Protein AF-A0A965TDB4-F1 (afdb_monomer)

Solvent-accessible surface area (backbone atoms only — not comparable to full-atom values): 39012 Å² total; per-residue (Å²): 132,86,88,82,91,89,88,82,92,79,92,83,84,90,83,91,87,87,86,85,90,84,88,84,89,89,84,81,94,86,84,83,93,85,79,82,79,75,83,72,94,71,83,75,72,79,72,76,80,70,52,69,68,60,52,25,51,61,40,24,78,66,34,69,58,18,50,50,12,48,52,48,49,54,50,51,50,45,42,21,72,48,34,74,77,72,47,96,65,60,73,81,43,65,41,66,39,76,46,77,43,80,42,75,55,27,32,38,33,58,44,85,62,60,49,77,48,64,72,43,64,72,82,78,45,57,65,70,44,65,76,34,48,65,57,51,52,53,51,30,61,76,69,73,49,58,63,48,80,49,63,38,97,84,66,51,58,31,38,41,35,56,62,47,101,54,33,33,38,37,30,33,64,41,71,44,86,47,32,36,39,25,43,59,42,82,36,30,41,35,32,68,83,81,72,46,73,53,65,75,63,90,65,99,50,59,73,60,51,54,49,49,53,52,47,19,60,74,73,66,62,34,47,49,73,57,100,86,44,42,36,40,49,44,78,44,99,46,98,49,36,29,36,32,30,34,53,40,96,85,43,48,78,53,58,82,57,86,82,58,50,72,67,47,54,50,53,50,66,76,36,76,91,40,64,54,52,76,57,97,93,41,44,34,36,44,51,67,76,85,78,52,40,29,44,34,29,36,57,74,50,78,43,73,40,28,40,35,29,26,63,34,79,50,54,72,62,86,89,68,83,86,51,68,69,59,57,50,51,52,51,52,22,58,61,70,70,38,55,58,47,75,57,95,94,41,35,34,36,59,46,68,46,101,84,73,43,40,36,33,20,41,36,68,82,79,54,78,40,80,47,32,39,42,41,50,48,54,60,27,32,58,89,68,45,83,80,68,52,58,68,56,44,51,55,50,52,50,52,52,50,53,35,59,73,73,68,56,56,64,49,79,48,75,44,82,38,71,36,61,41,58,87,67,47,75,29,56,47,104,81,74,44,74,37,72,40,76,48,66,26,47,38,38,59,58,91,62,36,32,44,31,25,35,76,37,47,31,85,36,71,35,48,59,40,68,64,38,95,90,29,77,38,6,25,32,92,73,7,24,49,36,56,51,32,50,22,54,3,39,39,46,41,51,50,44,20,55,51,18,49,49,45,9,45,55,54,5,48,53,53,7,41,51,22,23,65,71,31,73,69,61,21,53,54,52,48,52,51,35,48,56,59,71,71,51,62,64,67,64,52,50,51,53,50,28,53,49,39,58,75,70,64,50,57,44,70,61,47,46,54,50,50,33,52,50,52,9,71,64,50,14,41,65,43,14,56,52,37,15,58,53,33,46,59,55,57,77,34,70,72,41,53,53,44,49,77,71,67,54,54,66,70,52,47,41,67,71,55,45,48,64,73,46,42,65,64,48,53,23,53,46,34,39,45,32,26,57,42,39,51,51,50,27,52,35,6,40,70,65,48,44,46,39,83,89,56,51,24,51,17,30,54,38,37,78,36,67,48,78,67,41,51,67,74,46,42,66,56,38,50,60,42,52,50,51,53,51,52,51,31,52,17,28,37,29,34,14,52,20,45,44,64,23,65,47,83,69,88,77,122

Secondary structure (DSSP, 8-state):
--------------------------------S------------------HHHHHHHHHTT-HHHHHHHHHHHHHHHHHHHGGGTSSS-TTPBPEEEEEEEEEEEEEEE--SPEEEESS-GGGS-HHHHTTHHHHHHHHHHHT-SEEEEE-TT--EEEEEEEETTEEEEEEEEEEEEEEEEEEEEEEEEETTTTEEEESS--S-HHHHHHHHHHHHHTT--EEEETTEEEEEEE-SSTTEEEEEEEEEEEEEEES-TTSHHHHHHHHHHHTTSSEEEETTEEEEEEE-SSSEEEEEEEEEEEEEEEEE--EEEESS-SS---HHHHHHHHHHHHTT-SEEEETTEEEEEEE-TTS-EEEEE-TTSS-EEEEEEESEEEEETTS---S-HHHHHHHHHHHHHHHHTT-SEEEEEEEEEPB-TTSSBPB-TTSPBPEEEEEEEEEEETTEEEEEEEEEEEEE-TTPPP-SSSTT-B-TTSBBHHHHHHHHHHHHHHHHHHHHHHHHHHHHHHHHHHHHH-HHHHHHHHHHHHHHHHS-HHHHHHHHHHHHHHTT--HHHHHHHHHHHHHHHHHHHHHHHHHHHHHHHHTSHHHHHHHHTT--HHHIIIIIIHHHHHHHHHHHHHHHHHHHHHHHHHHHHTTSS--TT---HHHHHHTT-SHHHHHHTHHHHHHHHHHHHHHHHHHHHHHHHHHHHH-SSTT-

Nearest PDB structures (foldseek):
  8j5q-assembly1_C  TM=8.980E-01  e=6.015E-14  Mycobacterium tuberculosis H37Rv
  8xfc-assembly1_C  TM=8.763E-01  e=5.202E-12  Mycobacterium tuberculosis H37Rv
  8j5q-assembly1_B  TM=6.811E-01  e=1.135E-03  Mycobacterium tuberculosis H37Rv
  3puv-assembly1_G  TM=6.083E-01  e=1.649E-02  Escherichia coli K-12
  4jbw-assembly2_I  TM=6.537E-01  e=1.130E-01  Escherichia coli K-12

Foldseek 3Di:
DDDDDDDDDDDDDDDDDDDDDDDDDDDDDDDDDDDDPPPDPPPPPCPPPDPLVNLLVVLLVVQPLLVLLVVLQVVLCCLQPVVVVVFPDALQDFDWDWDKDKDFWKKKFFLPFWDKQFPDPLVVDAPQCSVCVRVVVVVCVVVVHQKDWDADPVRFIKMWGDLDPFKIWIKGWDKAFFWKWFQKDQFWKAFQVVLDIDGPDDDPDRVVVSVQCVCCVVVVVQWDADPNWIWGWAQDPDNGMITIIIGDPLTDIDGDDPVCPPVVSVQCVVQVVPQWDDDPNWIWGWDDPVPGMTTIITTPGMDTTIMIGLKDKDFQDDDDDDDSVNVVQVSVCSSVVHQWTDDDPWIWGWDQDPLRKTFIFTCRVVDTHTTMIIASIDMDTPVRHRPDHPVVVVQVSSVVVVCVVVVHFKDKRWDWDQDAALVRHGDADPVRHGDIDIFIWMWGDDPSMITIIGIHTYTGGQALAPCDPSQNLGAHRRNGRQSSLLSNQSNLLLVLLVLLLVLLLVLQLVQLLQLLQPDDPSVVVSLVVLVVLVPDDLVVVLVVLLVVCVVVVPDQVVLQVVVSVSSSVSNNSVSSVVLSVQSNVVCPDPVNVVVVVVPDDSVCCRPVPRSVVCVLVSVLCSLLVSLVSSVVLLVCLLVVSHGDPPHHHLNVQCNSQVDPVSCVSSVSRNVVSVVSSVSSNSSSNSVSVSSVSSSDPPPDD

Sequence (701 aa):
MKRDMTKIENIKEEDLNDINKVTNAPEMDENLPGDIPQQALDDTRRVKVISPGVLVAKRFFRNKLALVGLSILIFMFAFCFLGGWIIPYDQKEVFYKNDIILFDYATATERTTYENYYIVDKDSIHYSVRNMVNSYITQMKAAGETSRVVYDSSNNKYTIKKVDDKVYVLTFDMVEEIGAYSNYFAFGVYDTASSTATLNESVTNESLFITAVQTSITENTMTFVFDGDTFIVKRGSTKVIYNITKVLVDGNFAYNDETLGGAFESAVKANLSAESFMFEGKTYLLNNDNQGNYEILQDLGVQEALFASTFVFDRYDTIAELSGDFKIAVFGAMEGGAANFVFGAKSYSVEEDESGVTVISDITGGTAVPFANMSTFAVRRFNGEDTLSISFKMSLSQAVLNMLEDNITETHFNYYTILLDDEGNEMLDDEDNPVYGVAEFTLERKLSNFVLRNYQEKYLINIYDKPSATHWLGTDANGMDVLTRIMFGGRISLIIGFVVIFLALFIGVILGGIAGYFGKWIDNLIMRLVDIFNCIPTLPLLIIMGAFFDAVRMVPYTRIMYLMVILGILGWSGIARLVRGQILSLREQEFMIAAEATGLKASRRIFRHLVPNVMPQLIVNATMGLGGIILTESTLSFLGLGAKYPLATWGAMINAVSTASAMVEYTYIWIPVGLLICLTVIAFNFVGDGLRDAFDPKMKR

pLDDT: mean 84.77, std 14.85, range [27.31, 97.56]

Structure (mmCIF, N/CA/C/O backbone):
data_AF-A0A965TDB4-F1
#
_entry.id   AF-A0A965TDB4-F1
#
loop_
_atom_site.group_PDB
_atom_site.id
_atom_site.type_symbol
_atom_site.label_atom_id
_atom_site.label_alt_id
_atom_site.label_comp_id
_atom_site.label_asym_id
_atom_site.label_entity_id
_atom_site.label_seq_id
_atom_site.pdbx_PDB_ins_code
_atom_site.Cartn_x
_atom_site.Cartn_y
_atom_site.Cartn_z
_atom_site.occupancy
_atom_site.B_iso_or_equiv
_atom_site.auth_seq_id
_atom_site.auth_comp_id
_atom_site.auth_asym_id
_atom_site.auth_atom_id
_atom_site.pdbx_PDB_model_num
ATOM 1 N N . MET A 1 1 ? 10.073 57.212 55.043 1.00 36.94 1 MET A N 1
ATOM 2 C CA . MET A 1 1 ? 10.415 58.616 55.371 1.00 36.94 1 MET A CA 1
ATOM 3 C C . MET A 1 1 ? 9.207 59.483 55.029 1.00 36.94 1 MET A C 1
ATOM 5 O O . MET A 1 1 ? 8.948 59.568 53.846 1.00 36.94 1 MET A O 1
ATOM 9 N N . LYS A 1 2 ? 8.514 60.087 56.022 1.00 33.09 2 LYS A N 1
ATOM 10 C CA . LYS A 1 2 ? 7.408 61.090 55.894 1.00 33.09 2 LYS A CA 1
ATOM 11 C C . LYS A 1 2 ? 6.145 60.630 55.094 1.00 33.09 2 LYS A C 1
ATOM 13 O O . LYS A 1 2 ? 6.273 60.084 54.015 1.00 33.09 2 LYS A O 1
ATOM 18 N N . ARG A 1 3 ? 4.938 60.606 55.694 1.00 27.31 3 ARG A N 1
ATOM 19 C CA . ARG A 1 3 ? 3.943 61.712 55.862 1.00 27.31 3 ARG A CA 1
ATOM 20 C C . ARG A 1 3 ? 3.308 62.186 54.530 1.00 27.31 3 ARG A C 1
ATOM 22 O O . ARG A 1 3 ? 4.064 62.410 53.599 1.00 27.31 3 ARG A O 1
ATOM 29 N N . ASP A 1 4 ? 1.999 62.458 54.404 1.00 33.84 4 ASP A N 1
ATOM 30 C CA . ASP A 1 4 ? 0.860 62.305 55.342 1.00 33.84 4 ASP A CA 1
ATOM 31 C C . ASP A 1 4 ? -0.524 62.452 54.641 1.00 33.84 4 ASP A C 1
ATOM 33 O O . ASP A 1 4 ? -0.608 63.099 53.604 1.00 33.84 4 ASP A O 1
ATOM 37 N N . MET A 1 5 ? -1.583 61.951 55.299 1.00 30.92 5 MET A N 1
ATOM 38 C CA . MET A 1 5 ? -2.995 62.420 55.357 1.00 30.92 5 MET A CA 1
ATOM 39 C C . MET A 1 5 ? -3.955 62.674 54.151 1.00 30.92 5 MET A C 1
ATOM 41 O O . MET A 1 5 ? -3.671 63.392 53.199 1.00 30.92 5 MET A O 1
ATOM 45 N N . THR A 1 6 ? -5.227 62.319 54.456 1.00 31.77 6 THR A N 1
ATOM 46 C CA . THR A 1 6 ? -6.574 62.710 53.927 1.00 31.77 6 THR A CA 1
ATOM 47 C C . THR A 1 6 ? -7.193 61.781 52.861 1.00 31.77 6 THR A C 1
ATOM 49 O O . THR A 1 6 ? -6.474 61.358 51.972 1.00 31.77 6 THR A O 1
ATOM 52 N N . LYS A 1 7 ? -8.493 61.402 52.833 1.00 35.09 7 LYS A N 1
ATOM 53 C CA . LYS A 1 7 ? -9.737 61.558 53.663 1.00 35.09 7 LYS A CA 1
ATOM 54 C C . LYS A 1 7 ? -10.815 60.581 53.063 1.00 35.09 7 LYS A C 1
ATOM 56 O O . LYS A 1 7 ? -10.628 60.222 51.909 1.00 35.09 7 LYS A O 1
ATOM 61 N N . ILE A 1 8 ? -11.949 60.137 53.648 1.00 34.94 8 ILE A N 1
ATOM 62 C CA . ILE A 1 8 ? -12.609 60.153 54.988 1.00 34.94 8 ILE A CA 1
ATOM 63 C C . ILE A 1 8 ? -13.680 58.992 55.024 1.00 34.94 8 ILE A C 1
ATOM 65 O O . ILE A 1 8 ? -13.683 58.209 54.085 1.00 34.94 8 ILE A O 1
ATOM 69 N N . GLU A 1 9 ? -14.585 58.905 56.029 1.00 32.56 9 GLU A N 1
ATOM 70 C CA . GLU A 1 9 ? -15.820 58.045 56.105 1.00 32.56 9 GLU A CA 1
ATOM 71 C C . GLU A 1 9 ? -15.674 56.493 56.233 1.00 32.56 9 GLU A C 1
ATOM 73 O O . GLU A 1 9 ? -14.910 55.872 55.509 1.00 32.56 9 GLU A O 1
ATOM 78 N N . ASN A 1 10 ? -16.416 55.763 57.094 1.00 32.41 10 ASN A N 1
ATOM 79 C CA . ASN A 1 10 ? -17.187 56.144 58.297 1.00 32.41 10 ASN A CA 1
ATOM 80 C C . ASN A 1 10 ? -17.514 54.913 59.201 1.00 32.41 10 ASN A C 1
ATOM 82 O O . ASN A 1 10 ? -18.037 53.939 58.681 1.00 32.41 10 ASN A O 1
ATOM 86 N N . ILE A 1 11 ? -17.313 55.038 60.532 1.00 31.84 11 ILE A N 1
ATOM 87 C CA . ILE A 1 11 ? -18.094 54.444 61.669 1.00 31.84 11 ILE A CA 1
ATOM 88 C C . ILE A 1 11 ? -18.238 52.894 61.789 1.00 31.84 11 ILE A C 1
ATOM 90 O O . ILE A 1 11 ? -18.545 52.223 60.818 1.00 31.84 11 ILE A O 1
ATOM 94 N N . LYS A 1 12 ? -18.275 52.253 62.975 1.00 32.97 12 LYS A N 1
ATOM 95 C CA . LYS A 1 12 ? -17.523 52.298 64.261 1.00 32.97 12 LYS A CA 1
ATOM 96 C C . LYS A 1 12 ? -18.098 51.194 65.185 1.00 32.97 12 LYS A C 1
ATOM 98 O O . LYS A 1 12 ? -19.289 50.909 65.099 1.00 32.97 12 LYS A O 1
ATOM 103 N N . GLU A 1 13 ? -17.288 50.623 66.077 1.00 33.75 13 GLU A N 1
ATOM 104 C CA . GLU A 1 13 ? -17.733 49.673 67.118 1.00 33.75 13 GLU A CA 1
ATOM 105 C C . GLU A 1 13 ? -18.273 50.361 68.391 1.00 33.75 13 GLU A C 1
ATOM 107 O O . GLU A 1 13 ? -17.896 51.494 68.682 1.00 33.75 13 GLU A O 1
ATOM 112 N N . GLU A 1 14 ? -19.141 49.608 69.086 1.00 38.81 14 GLU A N 1
ATOM 113 C CA . GLU A 1 14 ? -19.497 49.560 70.524 1.00 38.81 14 GLU A CA 1
ATOM 114 C C . GLU A 1 14 ? -19.607 50.836 71.389 1.00 38.81 14 GLU A C 1
ATOM 116 O O . GLU A 1 14 ? -18.679 51.628 71.503 1.00 38.81 14 GLU A O 1
ATOM 121 N N . ASP A 1 15 ? -20.713 50.919 72.149 1.00 29.34 15 ASP A N 1
ATOM 122 C CA . ASP A 1 15 ? -20.691 51.352 73.557 1.00 29.34 15 ASP A CA 1
ATOM 123 C C . ASP A 1 15 ? -21.921 50.832 74.351 1.00 29.34 15 ASP A C 1
ATOM 125 O O . ASP A 1 15 ? -22.951 50.464 73.785 1.00 29.34 15 ASP A O 1
ATOM 129 N N . LEU A 1 16 ? -21.757 50.774 75.675 1.00 30.80 16 LEU A N 1
ATOM 130 C CA . LEU A 1 16 ? -22.524 50.065 76.715 1.00 30.80 16 LEU A CA 1
ATOM 131 C C . LEU A 1 16 ? -24.041 50.356 76.866 1.00 30.80 16 LEU A C 1
ATOM 133 O O . LEU A 1 16 ? -24.481 51.495 76.729 1.00 30.80 16 LEU A O 1
ATOM 137 N N . ASN A 1 17 ? -24.791 49.334 77.328 1.00 30.53 17 ASN A N 1
ATOM 138 C CA . ASN A 1 17 ? -25.668 49.279 78.537 1.00 30.53 17 ASN A CA 1
ATOM 139 C C . ASN A 1 17 ? -26.603 48.042 78.422 1.00 30.53 17 ASN A C 1
ATOM 141 O O . ASN A 1 17 ? -27.117 47.764 77.348 1.00 30.53 17 ASN A O 1
ATOM 145 N N . ASP A 1 18 ? -26.848 47.203 79.435 1.00 34.72 18 ASP A N 1
ATOM 146 C CA . ASP A 1 18 ? -27.358 47.589 80.753 1.00 34.72 18 ASP A CA 1
ATOM 147 C C . ASP A 1 18 ? -27.182 46.499 81.838 1.00 34.72 18 ASP A C 1
ATOM 149 O O . ASP A 1 18 ? -26.980 45.315 81.553 1.00 34.72 18 ASP A O 1
ATOM 153 N N . ILE A 1 19 ? -27.309 46.903 83.104 1.00 32.78 19 ILE A N 1
ATOM 154 C CA . ILE A 1 19 ? -27.142 46.058 84.300 1.00 32.78 19 ILE A CA 1
ATOM 155 C C . ILE A 1 19 ? -28.484 45.921 85.024 1.00 32.78 19 ILE A C 1
ATOM 157 O O . ILE A 1 19 ? -29.078 46.935 85.368 1.00 32.78 19 ILE A O 1
ATOM 161 N N . ASN A 1 20 ? -28.900 44.700 85.394 1.00 32.84 20 ASN A N 1
ATOM 162 C CA . ASN A 1 20 ? -29.610 44.490 86.667 1.00 32.84 20 ASN A CA 1
ATOM 163 C C . ASN A 1 20 ? -29.655 43.021 87.125 1.00 32.84 20 ASN A C 1
ATOM 165 O O . ASN A 1 20 ? -30.188 42.144 86.449 1.00 32.84 20 ASN A O 1
ATOM 169 N N . LYS A 1 21 ? -29.136 42.771 88.334 1.00 35.81 21 LYS A N 1
ATOM 170 C CA . LYS A 1 21 ? -29.391 41.554 89.120 1.00 35.81 21 LYS A CA 1
ATOM 171 C C . LYS A 1 21 ? -30.598 41.798 90.023 1.00 35.81 21 LYS A C 1
ATOM 173 O O . LYS A 1 21 ? -30.537 42.728 90.819 1.00 35.81 21 LYS A O 1
ATOM 178 N N . VAL A 1 22 ? -31.569 40.885 90.048 1.00 33.09 22 VAL A N 1
ATOM 179 C CA . VAL A 1 22 ? -32.355 40.604 91.264 1.00 33.09 22 VAL A CA 1
ATOM 180 C C . VAL A 1 22 ? -32.612 39.100 91.366 1.00 33.09 22 VAL A C 1
ATOM 182 O O . VAL A 1 22 ? -33.326 38.518 90.558 1.00 33.09 22 VAL A O 1
ATOM 185 N N . THR A 1 23 ? -32.032 38.474 92.385 1.00 33.97 23 THR A N 1
ATOM 186 C CA . THR A 1 23 ? -32.532 37.228 92.984 1.00 33.97 23 THR A CA 1
ATOM 187 C C . THR A 1 23 ? -33.531 37.581 94.085 1.00 33.97 23 THR A C 1
ATOM 189 O O . THR A 1 23 ? -33.280 38.567 94.775 1.00 33.97 23 THR A O 1
ATOM 192 N N . ASN A 1 24 ? -34.578 36.771 94.314 1.00 30.45 24 ASN A N 1
ATOM 193 C CA . ASN A 1 24 ? -34.915 36.237 95.652 1.00 30.45 24 ASN A CA 1
ATOM 194 C C . ASN A 1 24 ? -36.222 35.413 95.718 1.00 30.45 24 ASN A C 1
ATOM 196 O O . ASN A 1 24 ? -37.296 35.931 95.445 1.00 30.45 24 ASN A O 1
ATOM 200 N N . ALA A 1 25 ? -36.067 34.209 96.286 1.00 29.38 25 ALA A N 1
ATOM 201 C CA . ALA A 1 25 ? -36.951 33.538 97.257 1.00 29.38 25 ALA A CA 1
ATOM 202 C C . ALA A 1 25 ? -38.322 32.931 96.826 1.00 29.38 25 ALA A C 1
ATOM 204 O O . ALA A 1 25 ? -38.850 33.293 95.778 1.00 29.38 25 ALA A O 1
ATOM 205 N N . PRO A 1 26 ? -38.857 31.944 97.597 1.00 50.56 26 PRO A N 1
ATOM 206 C CA . PRO A 1 26 ? -39.858 30.984 97.106 1.00 50.56 26 PRO A CA 1
ATOM 207 C C . PRO A 1 26 ? -41.196 30.938 97.880 1.00 50.56 26 PRO A C 1
ATOM 209 O O . PRO A 1 26 ? -41.212 31.016 99.104 1.00 50.56 26 PRO A O 1
ATOM 212 N N . GLU A 1 27 ? -42.288 30.638 97.172 1.00 31.23 27 GLU A N 1
ATOM 213 C CA . GLU A 1 27 ? -43.603 30.206 97.691 1.00 31.23 27 GLU A CA 1
ATOM 214 C C . GLU A 1 27 ? -44.276 29.325 96.611 1.00 31.23 27 GLU A C 1
ATOM 216 O O . GLU A 1 27 ? -44.000 29.525 95.428 1.00 31.23 27 GLU A O 1
ATOM 221 N N . MET A 1 28 ? -45.152 28.351 96.876 1.00 30.34 28 MET A N 1
ATOM 222 C CA . MET A 1 28 ? -45.410 27.520 98.064 1.00 30.34 28 MET A CA 1
ATOM 223 C C . MET A 1 28 ? -45.971 26.165 97.565 1.00 30.34 28 MET A C 1
ATOM 225 O O . MET A 1 28 ? -46.435 26.068 96.429 1.00 30.34 28 MET A O 1
ATOM 229 N N . AS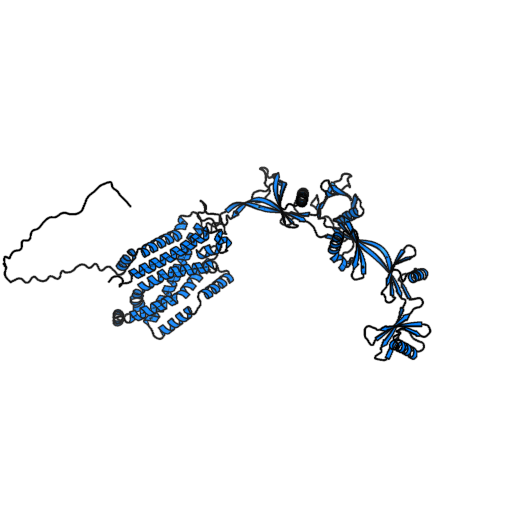P A 1 29 ? -45.908 25.119 98.391 1.00 47.16 29 ASP A N 1
ATOM 230 C CA . ASP A 1 29 ? -46.529 23.814 98.110 1.00 47.16 29 ASP A CA 1
ATOM 231 C C . ASP A 1 29 ? -48.058 23.894 98.239 1.00 47.16 29 ASP A C 1
ATOM 233 O O . ASP A 1 29 ? -48.553 24.346 99.269 1.00 47.16 29 ASP A O 1
ATOM 237 N N . GLU A 1 30 ? -48.787 23.429 97.220 1.00 38.91 30 GLU A N 1
ATOM 238 C CA . GLU A 1 30 ? -50.195 23.040 97.342 1.00 38.91 30 GLU A CA 1
ATOM 239 C C . GLU A 1 30 ? -50.609 22.113 96.174 1.00 38.91 30 GLU A C 1
ATOM 241 O O . GLU A 1 30 ? -51.112 22.564 95.141 1.00 38.91 30 GLU A O 1
ATOM 246 N N . ASN A 1 31 ? -50.413 20.794 96.315 1.00 35.62 31 ASN A N 1
ATOM 247 C CA . ASN A 1 31 ? -51.549 19.863 96.481 1.00 35.62 31 ASN A CA 1
ATOM 248 C C . ASN A 1 31 ? -51.174 18.365 96.572 1.00 35.62 31 ASN A C 1
ATOM 250 O O . ASN A 1 31 ? -50.280 17.851 95.910 1.00 35.62 31 ASN A O 1
ATOM 254 N N . LEU A 1 32 ? -51.969 17.700 97.414 1.00 35.91 32 LEU A N 1
ATOM 255 C CA . LEU A 1 32 ? -51.904 16.364 98.015 1.00 35.91 32 LEU A CA 1
ATOM 256 C C . LEU A 1 32 ? -51.488 15.134 97.159 1.00 35.91 32 LEU A C 1
ATOM 258 O O . LEU A 1 32 ? -51.670 15.099 95.943 1.00 35.91 32 LEU A O 1
ATOM 262 N N . PRO A 1 33 ? -51.029 14.045 97.824 1.00 42.31 33 PRO A N 1
ATOM 263 C CA . PRO A 1 33 ? -50.652 12.793 97.173 1.00 42.31 33 PRO A CA 1
ATOM 264 C C . PRO A 1 33 ? -51.875 11.925 96.853 1.00 42.31 33 PRO A C 1
ATOM 266 O O . PRO A 1 33 ? -52.619 11.543 97.758 1.00 42.31 33 PRO A O 1
ATOM 269 N N . GLY A 1 34 ? -52.050 11.530 95.591 1.00 50.34 34 GLY A N 1
ATOM 270 C CA . GLY A 1 34 ? -53.130 10.598 95.265 1.00 50.34 34 GLY A CA 1
ATOM 271 C C . GLY A 1 34 ? -53.593 10.532 93.820 1.00 50.34 34 GLY A C 1
ATOM 272 O O . GLY A 1 34 ? -54.784 10.361 93.616 1.00 50.34 34 GLY A O 1
ATOM 273 N N . ASP A 1 35 ? -52.697 10.604 92.837 1.00 34.81 35 ASP A N 1
ATOM 274 C CA . ASP A 1 35 ? -52.984 10.018 91.526 1.00 34.81 35 ASP A CA 1
ATOM 275 C C . ASP A 1 35 ? -51.689 9.528 90.882 1.00 34.81 35 ASP A C 1
ATOM 277 O O . ASP A 1 35 ? -50.682 10.234 90.860 1.00 34.81 35 ASP A O 1
ATOM 281 N N . ILE A 1 36 ? -51.705 8.289 90.390 1.00 46.22 36 ILE A N 1
ATOM 282 C CA . ILE A 1 36 ? -50.609 7.708 89.613 1.00 46.22 36 ILE A CA 1
ATOM 283 C C . ILE A 1 36 ? -50.952 7.992 88.150 1.00 46.22 36 ILE A C 1
ATOM 285 O O . ILE A 1 36 ? -51.851 7.327 87.625 1.00 46.22 36 ILE A O 1
ATOM 289 N N . PRO A 1 37 ? -50.275 8.921 87.449 1.00 37.62 37 PRO A N 1
ATOM 290 C CA . PRO A 1 37 ? -50.506 9.082 86.028 1.00 37.62 37 PRO A CA 1
ATOM 291 C C . PRO A 1 37 ? -50.014 7.806 85.359 1.00 37.62 37 PRO A C 1
ATOM 293 O O . PRO A 1 37 ? -48.820 7.498 85.366 1.00 37.62 37 PRO A O 1
ATOM 296 N N . GLN A 1 38 ? -50.954 7.042 84.811 1.00 41.75 38 GLN A N 1
ATOM 297 C CA . GLN A 1 38 ? -50.666 5.904 83.956 1.00 41.75 38 GLN A CA 1
ATOM 298 C C . GLN A 1 38 ? -49.683 6.382 82.883 1.00 41.75 38 GLN A C 1
ATOM 300 O O . GLN A 1 38 ? -50.026 7.242 82.070 1.00 41.75 38 GLN A O 1
ATOM 305 N N . GLN A 1 39 ? -48.451 5.866 82.909 1.00 37.53 39 GLN A N 1
ATOM 306 C CA . GLN A 1 39 ? -47.435 6.208 81.920 1.00 37.53 39 GLN A CA 1
ATOM 307 C C . GLN A 1 39 ? -47.849 5.577 80.589 1.00 37.53 39 GLN A C 1
ATOM 309 O O . GLN A 1 39 ? -47.465 4.455 80.257 1.00 37.53 39 GLN A O 1
ATOM 314 N N . ALA A 1 40 ? -48.716 6.285 79.866 1.00 39.38 40 ALA A N 1
ATOM 315 C CA . ALA A 1 40 ? -49.209 5.875 78.571 1.00 39.38 40 ALA A CA 1
ATOM 316 C C . ALA A 1 40 ? -48.014 5.691 77.633 1.00 39.38 40 ALA A C 1
ATOM 318 O O . ALA A 1 40 ? -47.184 6.585 77.462 1.00 39.38 40 ALA A O 1
ATOM 319 N N . LEU A 1 41 ? -47.937 4.500 77.043 1.00 51.88 41 LEU A N 1
ATOM 320 C CA . LEU A 1 41 ? -46.974 4.143 76.013 1.00 51.88 41 LEU A CA 1
ATOM 321 C C . LEU A 1 41 ? -47.280 4.934 74.735 1.00 51.88 41 LEU A C 1
ATOM 323 O O . LEU A 1 41 ? -47.888 4.401 73.811 1.00 51.88 41 LEU A O 1
ATOM 327 N N . ASP A 1 42 ? -46.850 6.193 74.678 1.00 44.94 42 ASP A N 1
ATOM 328 C CA . ASP A 1 42 ? -46.811 6.957 73.433 1.00 44.94 42 ASP A CA 1
ATOM 329 C C . ASP A 1 42 ? -45.539 7.804 73.316 1.00 44.94 42 ASP A C 1
ATOM 331 O O . ASP A 1 42 ? -45.560 9.030 73.246 1.00 44.94 42 ASP A O 1
ATOM 335 N N . ASP A 1 43 ? -44.400 7.111 73.256 1.00 45.56 43 ASP A N 1
ATOM 336 C CA . ASP A 1 43 ? -43.196 7.648 72.611 1.00 45.56 43 ASP A CA 1
ATOM 337 C C . ASP A 1 43 ? -42.957 6.931 71.273 1.00 45.56 43 ASP A C 1
ATOM 339 O O . ASP A 1 43 ? -41.849 6.542 70.889 1.00 45.56 43 ASP A O 1
ATOM 343 N N . THR A 1 44 ? -44.050 6.754 70.522 1.00 42.94 44 THR A N 1
ATOM 344 C CA . THR A 1 44 ? -44.034 6.282 69.135 1.00 42.94 44 THR A CA 1
ATOM 345 C C . THR A 1 44 ? -43.583 7.398 68.188 1.00 42.94 44 THR A C 1
ATOM 347 O O . THR A 1 44 ? -44.236 7.709 67.184 1.00 42.94 44 THR A O 1
ATOM 350 N N . ARG A 1 45 ? -42.407 7.991 68.451 1.00 47.31 45 ARG A N 1
ATOM 351 C CA . ARG A 1 45 ? -41.693 8.791 67.449 1.00 47.31 45 ARG A CA 1
ATOM 352 C C . ARG A 1 45 ? -41.541 7.941 66.196 1.00 47.31 45 ARG A C 1
ATOM 354 O O . ARG A 1 45 ? -40.735 7.012 66.154 1.00 47.31 45 ARG A O 1
ATOM 361 N N . ARG A 1 46 ? -42.311 8.280 65.156 1.00 45.28 46 ARG A N 1
ATOM 362 C CA . ARG A 1 46 ? -42.244 7.656 63.829 1.00 45.28 46 ARG A CA 1
ATOM 363 C C . ARG A 1 46 ? -40.882 7.935 63.194 1.00 45.28 46 ARG A C 1
ATOM 365 O O . ARG A 1 46 ? -40.751 8.792 62.319 1.00 45.28 46 ARG A O 1
ATOM 372 N N . VAL A 1 47 ? -39.866 7.176 63.598 1.00 51.25 47 VAL A N 1
ATOM 373 C CA . VAL A 1 47 ? -38.628 7.025 62.842 1.00 51.25 47 VAL A CA 1
ATOM 374 C C . VAL A 1 47 ? -39.042 6.428 61.506 1.00 51.25 47 VAL A C 1
ATOM 376 O O . VAL A 1 47 ? -39.345 5.242 61.402 1.00 51.25 47 VAL A O 1
ATOM 379 N N . LYS A 1 48 ? -39.123 7.275 60.478 1.00 54.91 48 LYS A N 1
ATOM 380 C CA . LYS A 1 48 ? -39.388 6.836 59.111 1.00 54.91 48 LYS A CA 1
ATOM 381 C C . LYS A 1 48 ? -38.248 5.896 58.733 1.00 54.91 48 LYS A C 1
ATOM 383 O O . LYS A 1 48 ? -37.143 6.364 58.474 1.00 54.91 48 LYS A O 1
ATOM 388 N N . VAL A 1 49 ? -38.506 4.587 58.748 1.00 61.03 49 VAL A N 1
ATOM 389 C CA . VAL A 1 49 ? -37.522 3.562 58.384 1.00 61.03 49 VAL A CA 1
ATOM 390 C C . VAL A 1 49 ? -37.272 3.683 56.883 1.00 61.03 49 VAL A C 1
ATOM 392 O O . VAL A 1 49 ? -37.964 3.092 56.056 1.00 61.03 49 VAL A O 1
ATOM 395 N N . ILE A 1 50 ? -36.327 4.551 56.524 1.00 68.44 50 ILE A N 1
ATOM 396 C CA . ILE A 1 50 ? -35.885 4.747 55.148 1.00 68.44 50 ILE A CA 1
ATOM 397 C C . ILE A 1 50 ? -35.256 3.428 54.697 1.00 68.44 50 ILE A C 1
ATOM 399 O O . ILE A 1 50 ? -34.348 2.921 55.357 1.00 68.44 50 ILE A O 1
ATOM 403 N N . SER A 1 51 ? -35.733 2.868 53.584 1.00 76.31 51 SER A N 1
ATOM 404 C CA . SER A 1 51 ? -35.166 1.628 53.056 1.00 76.31 51 SER A CA 1
ATOM 405 C C . SER A 1 51 ? -33.675 1.822 52.730 1.00 76.31 51 SER A C 1
ATOM 407 O O . SER A 1 51 ? -33.288 2.912 52.289 1.00 76.31 51 SER A O 1
ATOM 409 N N . PRO A 1 52 ? -32.820 0.792 52.901 1.00 73.06 52 PRO A N 1
ATOM 410 C CA . PRO A 1 52 ? -31.380 0.927 52.678 1.00 73.06 52 PRO A CA 1
ATOM 411 C C . PRO A 1 52 ? -31.025 1.549 51.319 1.00 73.06 52 PRO A C 1
ATOM 413 O O . PRO A 1 52 ? -30.178 2.434 51.255 1.00 73.06 52 PRO A O 1
ATOM 416 N N . GLY A 1 53 ? -31.747 1.186 50.251 1.00 80.00 53 GLY A N 1
ATOM 417 C CA . GLY A 1 53 ? -31.552 1.757 48.913 1.00 80.00 53 GLY A CA 1
ATOM 418 C C . GLY A 1 53 ? -31.827 3.265 48.819 1.00 80.00 53 GLY A C 1
ATOM 419 O O . GLY A 1 53 ? -31.063 3.981 48.179 1.00 80.00 53 GLY A O 1
ATOM 420 N N . VAL A 1 54 ? -32.857 3.786 49.498 1.00 82.69 54 VAL A N 1
ATOM 421 C CA . VAL A 1 54 ? -33.140 5.238 49.518 1.00 82.69 54 VAL A CA 1
ATOM 422 C C . VAL A 1 54 ? -32.087 5.992 50.337 1.00 82.69 54 VAL A C 1
ATOM 424 O O . VAL A 1 54 ? -31.730 7.123 50.002 1.00 82.69 54 VAL A O 1
ATOM 427 N N . LEU A 1 55 ? -31.543 5.366 51.385 1.00 82.88 55 LEU A N 1
ATOM 428 C CA . LEU A 1 55 ? -30.461 5.940 52.186 1.00 82.88 55 LEU A CA 1
ATOM 429 C C . LEU A 1 55 ? -29.138 5.999 51.400 1.00 82.88 55 LEU A C 1
ATOM 431 O O . LEU A 1 55 ? -28.461 7.027 51.442 1.00 82.88 55 LEU A O 1
ATOM 435 N N . VAL A 1 56 ? -28.823 4.954 50.626 1.00 84.69 56 VAL A N 1
ATOM 436 C CA . VAL A 1 56 ? -27.710 4.927 49.658 1.00 84.69 56 VAL A CA 1
ATOM 437 C C . VAL A 1 56 ? -27.908 6.005 48.590 1.00 84.69 56 VAL A C 1
ATOM 439 O O . VAL A 1 56 ? -27.043 6.861 48.437 1.00 84.69 56 VAL A O 1
ATOM 442 N N . ALA A 1 57 ? -29.067 6.070 47.926 1.00 85.75 57 ALA A N 1
ATOM 443 C CA . ALA A 1 57 ? -29.345 7.100 46.919 1.00 85.75 57 ALA A CA 1
ATOM 444 C C . ALA A 1 57 ? -29.157 8.526 47.479 1.00 85.75 57 ALA A C 1
ATOM 446 O O . ALA A 1 57 ? -28.472 9.353 46.877 1.00 85.75 57 ALA A O 1
ATOM 447 N N . LYS A 1 58 ? -29.672 8.807 48.686 1.00 86.75 58 LYS A N 1
ATOM 448 C CA . LYS A 1 58 ? -29.499 10.111 49.351 1.00 86.75 58 LYS A CA 1
ATOM 449 C C . LYS A 1 58 ? -28.038 10.428 49.708 1.00 86.75 58 LYS A C 1
ATOM 451 O O . LYS A 1 58 ? -27.696 11.602 49.839 1.00 86.75 58 LYS A O 1
ATOM 456 N N . ARG A 1 59 ? -27.176 9.425 49.900 1.00 88.38 59 ARG A N 1
ATOM 457 C CA . ARG A 1 59 ? -25.726 9.621 50.080 1.00 88.38 59 ARG A CA 1
ATOM 458 C C . ARG A 1 59 ? -25.026 9.855 48.742 1.00 88.38 59 ARG A C 1
ATOM 460 O O . ARG A 1 59 ? -24.264 10.810 48.644 1.00 88.38 59 ARG A O 1
ATOM 467 N N . PHE A 1 60 ? -25.353 9.063 47.721 1.00 90.62 60 PHE A N 1
ATOM 468 C CA . PHE A 1 60 ? -24.819 9.190 46.364 1.00 90.62 60 PHE A CA 1
ATOM 469 C C . PHE A 1 60 ? -25.038 10.605 45.803 1.00 90.62 60 PHE A C 1
ATOM 471 O O . PHE A 1 60 ? -24.076 11.301 45.491 1.00 90.62 60 PHE A O 1
ATOM 478 N N . PHE A 1 61 ? -26.283 11.100 45.813 1.00 90.38 61 PHE A N 1
ATOM 479 C CA . PHE A 1 61 ? -26.624 12.454 45.345 1.00 90.38 61 PHE A CA 1
ATOM 480 C C . PHE A 1 61 ? -26.070 13.598 46.227 1.00 90.38 61 PHE A C 1
ATOM 482 O O . PHE A 1 61 ? -26.299 14.766 45.926 1.00 90.38 61 PHE A O 1
ATOM 489 N N . ARG A 1 62 ? -25.339 13.304 47.315 1.00 88.56 62 ARG A N 1
ATOM 490 C CA . ARG A 1 62 ? -24.576 14.304 48.090 1.00 88.56 62 ARG A CA 1
ATOM 491 C C . ARG A 1 62 ? -23.093 14.356 47.718 1.00 88.56 62 ARG A C 1
ATOM 493 O O . ARG A 1 62 ? -22.431 15.316 48.113 1.00 88.56 62 ARG A O 1
ATOM 500 N N . ASN A 1 63 ? -22.559 13.363 47.005 1.00 90.69 63 ASN A N 1
ATOM 501 C CA . ASN A 1 63 ? -21.179 13.387 46.528 1.00 90.69 63 ASN A CA 1
ATOM 502 C C . ASN A 1 63 ? -21.113 14.206 45.219 1.00 90.69 63 ASN A C 1
ATOM 504 O O . ASN A 1 63 ? -21.735 13.865 44.215 1.00 90.69 63 ASN A O 1
ATOM 508 N N . LYS A 1 64 ? -20.352 15.311 45.238 1.00 92.06 64 LYS A N 1
ATOM 509 C CA . LYS A 1 64 ? -20.202 16.214 44.085 1.00 92.06 64 LYS A CA 1
ATOM 510 C C . LYS A 1 64 ? -19.502 15.549 42.894 1.00 92.06 64 LYS A C 1
ATOM 512 O O . LYS A 1 64 ? -19.902 15.794 41.763 1.00 92.06 64 LYS A O 1
ATOM 517 N N . LEU A 1 65 ? -18.493 14.708 43.134 1.00 92.31 65 LEU A N 1
ATOM 518 C CA . LEU A 1 65 ? -17.782 13.990 42.070 1.00 92.31 65 LEU A CA 1
ATOM 519 C C . LEU A 1 65 ? -18.705 12.961 41.412 1.00 92.31 65 LEU A C 1
ATOM 521 O O . LEU A 1 65 ? -18.784 12.902 40.189 1.00 92.31 65 LEU A O 1
ATOM 525 N N . ALA A 1 66 ? -19.488 12.239 42.217 1.00 92.44 66 ALA A N 1
ATOM 526 C CA . ALA A 1 66 ? -20.489 11.288 41.739 1.00 92.44 66 ALA A CA 1
ATOM 527 C C . ALA A 1 66 ? -21.558 11.945 40.847 1.00 92.44 66 ALA A C 1
ATOM 529 O O . ALA A 1 66 ? -21.923 11.394 39.810 1.00 92.44 66 ALA A O 1
ATOM 530 N N . LEU A 1 67 ? -22.024 13.144 41.220 1.00 94.62 67 LEU A N 1
ATOM 531 C CA . LEU A 1 67 ? -22.941 13.956 40.411 1.00 94.62 67 LEU A CA 1
ATOM 532 C C . LEU A 1 67 ? -22.321 14.385 39.073 1.00 94.62 67 LEU A C 1
ATOM 534 O O . LEU A 1 67 ? -22.992 14.306 38.044 1.00 94.62 67 LEU A O 1
ATOM 538 N N . VAL A 1 68 ? -21.055 14.817 39.073 1.00 95.56 68 VAL A N 1
ATOM 539 C CA . VAL A 1 68 ? -20.326 15.186 37.847 1.00 95.56 68 VAL A CA 1
ATOM 540 C C . VAL A 1 68 ? -20.155 13.968 36.939 1.00 95.56 68 VAL A C 1
ATOM 542 O O . VAL A 1 68 ? -20.519 14.035 35.768 1.00 95.56 68 VAL A O 1
ATOM 545 N N . GLY A 1 69 ? -19.700 12.834 37.481 1.00 94.94 69 GLY A N 1
ATOM 546 C CA . GLY A 1 69 ? -19.584 11.579 36.736 1.00 94.94 69 GLY A CA 1
ATOM 547 C C . GLY A 1 69 ? -20.922 11.120 36.152 1.00 94.94 69 GLY A C 1
ATOM 548 O O . GLY A 1 69 ? -21.004 10.832 34.963 1.00 94.94 69 GLY A O 1
ATOM 549 N N . LEU A 1 70 ? -22.003 11.141 36.939 1.00 95.62 70 LEU A N 1
ATOM 550 C CA . LEU A 1 70 ? -23.338 10.786 36.448 1.00 95.62 70 LEU A CA 1
ATOM 551 C C . LEU A 1 70 ? -23.806 11.729 35.328 1.00 95.62 70 LEU A C 1
ATOM 553 O O . LEU A 1 70 ? -24.355 11.262 34.334 1.00 95.62 70 LEU A O 1
ATOM 557 N N . SER A 1 71 ? -23.559 13.034 35.459 1.00 96.50 71 SER A N 1
ATOM 558 C CA . SER A 1 71 ? -23.918 14.025 34.435 1.00 96.50 71 SER A CA 1
ATOM 559 C C . SER A 1 71 ? -23.162 13.782 33.125 1.00 96.50 71 SER A C 1
ATOM 561 O O . SER A 1 71 ? -23.770 13.800 32.056 1.00 96.50 71 SER A O 1
ATOM 563 N N . ILE A 1 72 ? -21.860 13.475 33.206 1.00 96.25 72 ILE A N 1
ATOM 564 C CA . ILE A 1 72 ? -21.043 13.114 32.041 1.00 96.25 72 ILE A CA 1
ATOM 565 C C . ILE A 1 72 ? -21.549 11.810 31.414 1.00 96.25 72 ILE A C 1
ATOM 567 O O . ILE A 1 72 ? -21.709 11.769 30.201 1.00 96.25 72 ILE A O 1
ATOM 571 N N . LEU A 1 73 ? -21.866 10.768 32.194 1.00 95.38 73 LEU A N 1
ATOM 572 C CA . LEU A 1 73 ? -22.403 9.513 31.642 1.00 95.38 73 LEU A CA 1
ATOM 573 C C . LEU A 1 73 ? -23.765 9.701 30.960 1.00 95.38 73 LEU A C 1
ATOM 575 O O . LEU A 1 73 ? -23.984 9.126 29.898 1.00 95.38 73 LEU A O 1
ATOM 579 N N . ILE A 1 74 ? -24.663 10.514 31.527 1.00 96.00 74 ILE A N 1
ATOM 580 C CA . ILE A 1 74 ? -25.954 10.842 30.900 1.00 96.00 74 ILE A CA 1
ATOM 581 C C . ILE A 1 74 ? -25.723 11.566 29.569 1.00 96.00 74 ILE A C 1
ATOM 583 O O . ILE A 1 74 ? -26.328 11.195 28.563 1.00 96.00 74 ILE A O 1
ATOM 587 N N . PHE A 1 75 ? -24.816 12.548 29.540 1.00 95.50 75 PHE A N 1
ATOM 588 C CA . PHE A 1 75 ? -24.454 13.257 28.314 1.00 95.50 75 PHE A CA 1
ATOM 589 C C . PHE A 1 75 ? -23.800 12.330 27.275 1.00 95.50 75 PHE A C 1
ATOM 591 O O . PHE A 1 75 ? -24.230 12.329 26.127 1.00 95.50 75 PHE A O 1
ATOM 598 N N . MET A 1 76 ? -22.841 11.484 27.666 1.00 95.00 76 MET A N 1
ATOM 599 C CA . MET A 1 76 ? -22.206 10.489 26.786 1.00 95.00 76 MET A CA 1
ATOM 600 C C . MET A 1 76 ? -23.220 9.497 26.216 1.00 95.00 76 MET A C 1
ATOM 602 O O . MET A 1 76 ? -23.176 9.190 25.026 1.00 95.00 76 MET A O 1
ATOM 606 N N . PHE A 1 77 ? -24.160 9.015 27.032 1.00 94.31 77 PHE A N 1
ATOM 607 C CA . PHE A 1 77 ? -25.197 8.095 26.573 1.00 94.31 77 PHE A CA 1
ATOM 608 C C . PHE A 1 77 ? -26.160 8.783 25.598 1.00 94.31 77 PHE A C 1
ATOM 610 O O . PHE A 1 77 ? -26.445 8.228 24.539 1.00 94.31 77 PHE A O 1
ATOM 617 N N . ALA A 1 78 ? -26.607 10.008 25.896 1.00 94.81 78 ALA A N 1
ATOM 618 C CA . ALA A 1 78 ? -27.424 10.798 24.977 1.00 94.81 78 ALA A CA 1
ATOM 619 C C . ALA A 1 78 ? -26.685 11.072 23.654 1.00 94.81 78 ALA A C 1
ATOM 621 O O . ALA A 1 78 ? -27.224 10.799 22.585 1.00 94.81 78 ALA A O 1
ATOM 622 N N . PHE A 1 79 ? -25.429 11.513 23.716 1.00 94.94 79 PHE A N 1
ATOM 623 C CA . PHE A 1 79 ? -24.577 11.767 22.554 1.00 94.94 79 PHE A CA 1
ATOM 624 C C . PHE A 1 79 ? -24.401 10.515 21.675 1.00 94.94 79 PHE A C 1
ATOM 626 O O . PHE A 1 79 ? -24.604 10.581 20.467 1.00 94.94 79 PHE A O 1
ATOM 633 N N . CYS A 1 80 ? -24.111 9.351 22.266 1.00 94.69 80 CYS A N 1
ATOM 634 C CA . CYS A 1 80 ? -23.868 8.119 21.506 1.00 94.69 80 CYS A CA 1
ATOM 635 C C . CYS A 1 80 ? -25.146 7.430 20.989 1.00 94.69 80 CYS A C 1
ATOM 637 O O . CYS A 1 80 ? -25.118 6.793 19.938 1.00 94.69 80 CYS A O 1
ATOM 639 N N . PHE A 1 81 ? -26.262 7.493 21.727 1.00 93.88 81 PHE A N 1
ATOM 640 C CA . PHE A 1 81 ? -27.489 6.752 21.387 1.00 93.88 81 PHE A CA 1
ATOM 641 C C . PHE A 1 81 ? -28.574 7.604 20.720 1.00 93.88 81 PHE A C 1
ATOM 643 O O . PHE A 1 81 ? -29.373 7.045 19.972 1.00 93.88 81 PHE A O 1
ATOM 650 N N . LEU A 1 82 ? -28.612 8.916 20.976 1.00 92.19 82 LEU A N 1
ATOM 651 C CA . LEU A 1 82 ? -29.580 9.857 20.390 1.00 92.19 82 LEU A CA 1
ATOM 652 C C . LEU A 1 82 ? -28.941 10.783 19.345 1.00 92.19 82 LEU A C 1
ATOM 654 O O . LEU A 1 82 ? -29.661 11.387 18.559 1.00 92.19 82 LEU A O 1
ATOM 658 N N . GLY A 1 83 ? -27.609 10.893 19.300 1.00 84.94 83 GLY A N 1
ATOM 659 C CA . GLY A 1 83 ? -26.910 11.772 18.357 1.00 84.94 83 GLY A CA 1
ATOM 660 C C . GLY A 1 83 ? -27.206 11.470 16.882 1.00 84.94 83 GLY A C 1
ATOM 661 O O . GLY A 1 83 ? -27.426 12.392 16.103 1.00 84.94 83 GLY A O 1
ATOM 662 N N . GLY A 1 84 ? -27.365 10.189 16.527 1.00 81.50 84 GLY A N 1
ATOM 663 C CA . GLY A 1 84 ? -27.811 9.754 15.194 1.00 81.50 84 GLY A CA 1
ATOM 664 C C . GLY A 1 84 ? -29.283 10.053 14.855 1.00 81.50 84 GLY A C 1
ATOM 665 O O . GLY A 1 84 ? -29.760 9.606 13.822 1.00 81.50 84 GLY A O 1
ATOM 666 N N . TRP A 1 85 ? -30.028 10.751 15.722 1.00 85.56 85 TRP A N 1
ATOM 667 C CA . TRP A 1 85 ? -31.322 11.374 15.390 1.00 85.56 85 TRP A CA 1
ATOM 668 C C . TRP A 1 85 ? -31.213 12.892 15.178 1.00 85.56 85 TRP A C 1
ATOM 670 O O . TRP A 1 85 ? -32.181 13.519 14.756 1.00 85.56 85 TRP A O 1
ATOM 680 N N . ILE A 1 86 ? -30.073 13.490 15.534 1.00 86.19 86 ILE A N 1
ATOM 681 C CA . ILE A 1 86 ? -29.812 14.934 15.450 1.00 86.19 86 ILE A CA 1
ATOM 682 C C . ILE A 1 86 ? -28.984 15.245 14.197 1.00 86.19 86 ILE A C 1
ATOM 684 O O . ILE A 1 86 ? -29.197 16.270 13.556 1.00 86.19 86 ILE A O 1
ATOM 688 N N . ILE A 1 87 ? -28.047 14.360 13.851 1.00 87.12 87 ILE A N 1
ATOM 689 C CA . ILE A 1 87 ? -27.237 14.451 12.635 1.00 87.12 87 ILE A CA 1
ATOM 690 C C . ILE A 1 87 ? -28.026 13.887 11.435 1.00 87.12 87 ILE A C 1
ATOM 692 O O . ILE A 1 87 ? -28.652 12.837 11.585 1.00 87.12 87 ILE A O 1
ATOM 696 N N . PRO A 1 88 ? -28.000 14.542 10.255 1.00 87.56 88 PRO A N 1
ATOM 697 C CA . PRO A 1 88 ? -28.736 14.099 9.064 1.00 87.56 88 PRO A CA 1
ATOM 698 C C . PRO A 1 88 ? -28.098 12.922 8.297 1.00 87.56 88 PRO A C 1
ATOM 700 O O . PRO A 1 88 ? -28.708 12.442 7.348 1.00 87.56 88 PRO A O 1
ATOM 703 N N . TYR A 1 89 ? -26.899 12.482 8.688 1.00 89.12 89 TYR A N 1
ATOM 704 C CA . TYR A 1 89 ? -26.055 11.519 7.970 1.00 89.12 89 TYR A CA 1
ATOM 705 C C . TYR A 1 89 ? -26.084 10.100 8.569 1.00 89.12 89 TYR A C 1
ATOM 707 O O . TYR A 1 89 ? -26.185 9.940 9.792 1.00 89.12 89 TYR A O 1
ATOM 715 N N . ASP A 1 90 ? -25.899 9.065 7.741 1.00 87.19 90 ASP A N 1
ATOM 716 C CA . ASP A 1 90 ? -25.640 7.695 8.224 1.00 87.19 90 ASP A CA 1
ATOM 717 C C . ASP A 1 90 ? -24.153 7.454 8.561 1.00 87.19 90 ASP A C 1
ATOM 719 O O . ASP A 1 90 ? -23.240 8.043 7.986 1.00 87.19 90 ASP A O 1
ATOM 723 N N . GLN A 1 91 ? -23.882 6.503 9.461 1.00 84.31 91 GLN A N 1
ATOM 724 C CA . GLN A 1 91 ? -22.528 6.102 9.869 1.00 84.31 91 GLN A CA 1
ATOM 725 C C . GLN A 1 91 ? -21.632 5.661 8.693 1.00 84.31 91 GLN A C 1
ATOM 727 O O . GLN A 1 91 ? -20.405 5.678 8.826 1.00 84.31 91 GLN A O 1
ATOM 732 N N . LYS A 1 92 ? -22.231 5.188 7.592 1.00 87.75 92 LYS A N 1
ATOM 733 C CA . LYS A 1 92 ? -21.535 4.658 6.408 1.00 87.75 92 LYS A CA 1
ATOM 734 C C . LYS A 1 92 ? -21.679 5.540 5.168 1.00 87.75 92 LYS A C 1
ATOM 736 O O . LYS A 1 92 ? -21.299 5.107 4.082 1.00 87.75 92 LYS A O 1
ATOM 741 N N . GLU A 1 93 ? -22.270 6.720 5.310 1.00 90.56 93 GLU A N 1
ATOM 742 C CA . GLU A 1 93 ? -22.475 7.645 4.202 1.00 90.56 93 GLU A CA 1
ATOM 743 C C . GLU A 1 93 ? -21.132 8.218 3.744 1.00 90.56 93 GLU A C 1
ATOM 745 O O . GLU A 1 93 ? -20.355 8.720 4.557 1.00 90.56 93 GLU A O 1
ATOM 750 N N . VAL A 1 94 ? -20.843 8.081 2.450 1.00 92.25 94 VAL A N 1
ATOM 751 C CA . VAL A 1 94 ? -19.604 8.554 1.825 1.00 92.25 94 VAL A CA 1
ATOM 752 C C . VAL A 1 94 ? -19.911 9.847 1.085 1.00 92.25 94 VAL A C 1
ATOM 754 O O . VAL A 1 94 ? -20.761 9.865 0.195 1.00 92.25 94 VAL A O 1
ATOM 757 N N . PHE A 1 95 ? -19.205 10.910 1.453 1.00 91.88 95 PHE A N 1
ATOM 758 C CA . PHE A 1 95 ? -19.308 12.224 0.838 1.00 91.88 95 PHE A CA 1
ATOM 759 C C . PHE A 1 95 ? -18.297 12.374 -0.295 1.00 91.88 95 PHE A C 1
ATOM 761 O O . PHE A 1 95 ? -17.205 11.802 -0.270 1.00 91.88 95 PHE A O 1
ATOM 768 N N . TYR A 1 96 ? -18.668 13.179 -1.282 1.00 89.12 96 TYR A N 1
ATOM 769 C CA . TYR A 1 96 ? -17.897 13.443 -2.490 1.00 89.12 96 TYR A CA 1
ATOM 770 C C . TYR A 1 96 ? -17.803 14.954 -2.711 1.00 89.12 96 TYR A C 1
ATOM 772 O O . TYR A 1 96 ? -18.669 15.706 -2.257 1.00 89.12 96 TYR A O 1
ATOM 780 N N . LYS A 1 97 ? -16.762 15.393 -3.411 1.00 84.50 97 LYS A N 1
ATOM 781 C CA . LYS A 1 97 ? -16.565 16.774 -3.856 1.00 84.50 97 LYS A CA 1
ATOM 782 C C . LYS A 1 97 ? -15.989 16.784 -5.266 1.00 84.50 97 LYS A C 1
ATOM 784 O O . LYS A 1 97 ? -15.287 15.849 -5.645 1.00 84.50 97 LYS A O 1
ATOM 789 N N . ASN A 1 98 ? -16.220 17.869 -5.992 1.00 81.56 98 ASN A N 1
ATOM 790 C CA . ASN A 1 98 ? -15.350 18.207 -7.106 1.00 81.56 98 ASN A CA 1
ATOM 791 C C . ASN A 1 98 ? -14.022 18.720 -6.538 1.00 81.56 98 ASN A C 1
ATOM 793 O O . ASN A 1 98 ? -14.015 19.525 -5.602 1.00 81.56 98 ASN A O 1
ATOM 797 N N . ASP A 1 99 ? -12.907 18.235 -7.070 1.00 77.44 99 ASP A N 1
ATOM 798 C CA . ASP A 1 99 ? -11.575 18.762 -6.778 1.00 77.44 99 ASP A CA 1
ATOM 799 C C . ASP A 1 99 ? -10.736 18.765 -8.057 1.00 77.44 99 ASP A C 1
ATOM 801 O O . ASP A 1 99 ? -10.893 17.885 -8.905 1.00 77.44 99 ASP A O 1
ATOM 805 N N . ILE A 1 100 ? -9.850 19.747 -8.206 1.00 76.31 100 ILE A N 1
ATOM 806 C CA . ILE A 1 100 ? -9.016 19.872 -9.404 1.00 76.31 100 ILE A CA 1
ATOM 807 C C . ILE A 1 100 ? -7.763 19.029 -9.192 1.00 76.31 100 ILE A C 1
ATOM 809 O O . ILE A 1 100 ? -6.888 19.391 -8.401 1.00 76.31 100 ILE A O 1
ATOM 813 N N . ILE A 1 101 ? -7.656 17.911 -9.911 1.00 76.75 101 ILE A N 1
ATOM 814 C CA . ILE A 1 101 ? -6.473 17.052 -9.863 1.00 76.75 101 ILE A CA 1
ATOM 815 C C . ILE A 1 101 ? -5.623 17.182 -11.120 1.00 76.75 101 ILE A C 1
ATOM 817 O O . ILE A 1 101 ? -6.109 17.302 -12.243 1.00 76.75 101 ILE A O 1
ATOM 821 N N . LEU A 1 102 ? -4.316 17.108 -10.905 1.00 78.88 102 LEU A N 1
ATOM 822 C CA . LEU A 1 102 ? -3.320 17.021 -11.956 1.00 78.88 102 LEU A CA 1
ATOM 823 C C . LEU A 1 102 ? -3.194 15.551 -12.380 1.00 78.88 102 LEU A C 1
ATOM 825 O O . LEU A 1 102 ? -2.724 14.728 -11.591 1.00 78.88 102 LEU A O 1
ATOM 829 N N . PHE A 1 103 ? -3.623 15.208 -13.596 1.00 79.50 103 PHE A N 1
ATOM 830 C CA . PHE A 1 103 ? -3.505 13.849 -14.137 1.00 79.50 103 PHE A CA 1
ATOM 831 C C . PHE A 1 103 ? -2.404 13.768 -15.199 1.00 79.50 103 PHE A C 1
ATOM 833 O O . PHE A 1 103 ? -2.136 14.733 -15.916 1.00 79.50 103 PHE A O 1
ATOM 840 N N . ASP A 1 104 ? -1.765 12.603 -15.303 1.00 87.12 104 ASP A N 1
ATOM 841 C CA . ASP A 1 104 ? -0.744 12.338 -16.315 1.00 87.12 104 ASP A CA 1
ATOM 842 C C . ASP A 1 104 ? -1.431 11.979 -17.659 1.00 87.12 104 ASP A C 1
ATOM 844 O O . ASP A 1 104 ? -2.133 10.972 -17.761 1.00 87.12 104 ASP A O 1
ATOM 848 N N . TYR A 1 105 ? -1.256 12.811 -18.691 1.00 86.44 105 TYR A N 1
ATOM 849 C CA . TYR A 1 105 ? -1.928 12.707 -20.000 1.00 86.44 105 TYR A CA 1
ATOM 850 C C . TYR A 1 105 ? -1.096 11.921 -21.026 1.00 86.44 105 TYR A C 1
ATOM 852 O O . TYR A 1 105 ? -1.595 11.026 -21.718 1.00 86.44 105 TYR A O 1
ATOM 860 N N . ALA A 1 106 ? 0.193 12.251 -21.124 1.00 90.12 106 ALA A N 1
ATOM 861 C CA . ALA A 1 106 ? 1.125 11.668 -22.085 1.00 90.12 106 ALA A CA 1
ATOM 862 C C . ALA A 1 106 ? 2.544 11.580 -21.512 1.00 90.12 106 ALA A C 1
ATOM 864 O O . ALA A 1 106 ? 2.893 12.256 -20.544 1.00 90.12 106 ALA A O 1
ATOM 865 N N . THR A 1 107 ? 3.377 10.764 -22.147 1.00 92.69 107 THR A N 1
ATOM 866 C CA . THR A 1 107 ? 4.813 10.679 -21.875 1.00 92.69 107 THR A CA 1
ATOM 867 C C . THR A 1 107 ? 5.599 10.846 -23.161 1.00 92.69 107 THR A C 1
ATOM 869 O O . THR A 1 107 ? 5.273 10.203 -24.159 1.00 92.69 107 THR A O 1
ATOM 872 N N . ALA A 1 108 ? 6.672 11.631 -23.115 1.00 92.75 108 ALA A N 1
ATOM 873 C CA . ALA A 1 108 ? 7.743 11.579 -24.101 1.00 92.75 108 ALA A CA 1
ATOM 874 C C . ALA A 1 108 ? 8.970 10.931 -23.444 1.00 92.75 108 ALA A C 1
ATOM 876 O O . ALA A 1 108 ? 9.460 11.418 -22.425 1.00 92.75 108 ALA A O 1
ATOM 877 N N . THR A 1 109 ? 9.462 9.826 -23.997 1.00 91.44 109 THR A N 1
ATOM 878 C CA . THR A 1 109 ? 10.652 9.125 -23.485 1.00 91.44 109 THR A CA 1
ATOM 879 C C . THR A 1 109 ? 11.785 9.234 -24.490 1.00 91.44 109 THR A C 1
ATOM 881 O O . THR A 1 109 ? 11.627 8.817 -25.638 1.00 91.44 109 THR A O 1
ATOM 884 N N . GLU A 1 110 ? 12.935 9.760 -24.064 1.00 88.81 110 GLU A N 1
ATOM 885 C CA . GLU A 1 110 ? 14.127 9.814 -24.913 1.00 88.81 110 GLU A CA 1
ATOM 886 C C . GLU A 1 110 ? 14.683 8.403 -25.153 1.00 88.81 110 GLU A C 1
ATOM 888 O O . GLU A 1 110 ? 14.993 7.661 -24.213 1.00 88.81 110 GLU A O 1
ATOM 893 N N . ARG A 1 111 ? 14.841 8.026 -26.423 1.00 88.06 111 ARG A N 1
ATOM 894 C CA . ARG A 1 111 ? 15.462 6.764 -26.824 1.00 88.06 111 ARG A CA 1
ATOM 895 C C . ARG A 1 111 ? 16.984 6.916 -26.816 1.00 88.06 111 ARG A C 1
ATOM 897 O O . ARG A 1 111 ? 17.590 7.349 -27.789 1.00 88.06 111 ARG A O 1
ATOM 904 N N . THR A 1 112 ? 17.605 6.534 -25.705 1.00 85.81 112 THR A N 1
ATOM 905 C CA . THR A 1 112 ? 19.067 6.606 -25.513 1.00 85.81 112 THR A CA 1
ATOM 906 C C . THR A 1 112 ? 19.816 5.338 -25.940 1.00 85.81 112 THR A C 1
ATOM 908 O O . THR A 1 112 ? 21.029 5.380 -26.144 1.00 85.81 112 THR A O 1
ATOM 911 N N . THR A 1 113 ? 19.113 4.212 -26.098 1.00 88.81 113 THR A N 1
ATOM 912 C CA . THR A 1 113 ? 19.652 2.928 -26.572 1.00 88.81 113 THR A CA 1
ATOM 913 C C . THR A 1 113 ? 19.376 2.726 -28.062 1.00 88.81 113 THR A C 1
ATOM 915 O O . THR A 1 113 ? 18.299 3.066 -28.552 1.00 88.81 113 THR A O 1
ATOM 918 N N . TYR A 1 114 ? 20.331 2.139 -28.787 1.00 92.00 114 TYR A N 1
ATOM 919 C CA . TYR A 1 114 ? 20.180 1.854 -30.215 1.00 92.00 114 TYR A CA 1
ATOM 920 C C . TYR A 1 114 ? 19.358 0.581 -30.423 1.00 92.00 114 TYR A C 1
ATOM 922 O O . TYR A 1 114 ? 19.662 -0.471 -29.849 1.00 92.00 114 TYR A O 1
ATOM 930 N N . GLU A 1 115 ? 18.340 0.680 -31.273 1.00 92.81 115 GLU A N 1
ATOM 931 C CA . GLU A 1 115 ? 17.594 -0.447 -31.827 1.00 92.81 115 GLU A CA 1
ATOM 932 C C . GLU A 1 115 ? 18.345 -0.989 -33.055 1.00 92.81 115 GLU A C 1
ATOM 934 O O . GLU A 1 115 ? 18.787 -0.212 -33.904 1.00 92.81 115 GLU A O 1
ATOM 939 N N . ASN A 1 116 ? 18.516 -2.314 -33.130 1.00 93.50 116 ASN A N 1
ATOM 940 C CA . ASN A 1 116 ? 19.243 -2.987 -34.210 1.00 93.50 116 ASN A CA 1
ATOM 941 C C . ASN A 1 116 ? 18.272 -3.471 -35.299 1.00 93.50 116 ASN A C 1
ATOM 943 O O . ASN A 1 116 ? 17.421 -4.325 -35.037 1.00 93.50 116 ASN A O 1
ATOM 947 N N . TYR A 1 117 ? 18.473 -2.994 -36.522 1.00 93.62 117 TYR A N 1
ATOM 948 C CA . TYR A 1 117 ? 17.742 -3.343 -37.735 1.00 93.62 117 TYR A CA 1
ATOM 949 C C . TYR A 1 117 ? 18.623 -4.242 -38.610 1.00 93.62 117 TYR A C 1
ATOM 951 O O . TYR A 1 117 ? 19.561 -3.768 -39.249 1.00 93.62 117 TYR A O 1
ATOM 959 N N . TYR A 1 118 ? 18.364 -5.549 -38.576 1.00 93.06 118 TYR A N 1
ATOM 960 C CA . TYR A 1 118 ? 19.190 -6.570 -39.228 1.00 93.06 118 TYR A CA 1
ATOM 961 C C . TYR A 1 118 ? 18.930 -6.626 -40.738 1.00 93.06 118 TYR A C 1
ATOM 963 O O . TYR A 1 118 ? 17.780 -6.735 -41.152 1.00 93.06 118 TYR A O 1
ATOM 971 N N . ILE A 1 119 ? 20.002 -6.557 -41.530 1.00 92.69 119 ILE A N 1
ATOM 972 C CA . ILE A 1 119 ? 19.984 -6.614 -43.002 1.00 92.69 119 ILE A CA 1
ATOM 973 C C . ILE A 1 119 ? 20.187 -8.062 -43.468 1.00 92.69 119 ILE A C 1
ATOM 975 O O . ILE A 1 119 ? 19.522 -8.531 -44.388 1.00 92.69 119 ILE A O 1
ATOM 979 N N . VAL A 1 120 ? 21.092 -8.777 -42.795 1.00 89.88 120 VAL A N 1
ATOM 980 C CA . VAL A 1 120 ? 21.296 -10.228 -42.930 1.00 89.88 120 VAL A CA 1
ATOM 981 C C . VAL A 1 120 ? 20.532 -10.984 -41.839 1.00 89.88 120 VAL A C 1
ATOM 983 O O . VAL A 1 120 ? 19.990 -10.374 -40.913 1.00 89.88 120 VAL A O 1
ATOM 986 N N . ASP A 1 121 ? 20.513 -12.320 -41.901 1.00 86.75 121 ASP A N 1
ATOM 987 C CA . ASP A 1 121 ? 19.998 -13.119 -40.787 1.00 86.75 121 ASP A CA 1
ATOM 988 C C . ASP A 1 121 ? 20.760 -12.769 -39.496 1.00 86.75 121 ASP A C 1
ATOM 990 O O . ASP A 1 121 ? 21.991 -12.690 -39.450 1.00 86.75 121 ASP A O 1
ATOM 994 N N . LYS A 1 122 ? 20.009 -12.554 -38.417 1.00 86.38 122 LYS A N 1
ATOM 995 C CA . LYS A 1 122 ? 20.531 -12.221 -37.094 1.00 86.38 122 LYS A CA 1
ATOM 996 C C . LYS A 1 122 ? 21.569 -13.231 -36.598 1.00 86.38 122 LYS A C 1
ATOM 998 O O . LYS A 1 122 ? 22.451 -12.836 -35.828 1.00 86.38 122 LYS A O 1
ATOM 1003 N N . ASP A 1 123 ? 21.461 -14.500 -36.985 1.00 86.25 123 ASP A N 1
ATOM 1004 C CA . ASP A 1 123 ? 22.396 -15.559 -36.591 1.00 86.25 123 ASP A CA 1
ATOM 1005 C C . ASP A 1 123 ? 23.615 -15.695 -37.524 1.00 86.25 123 ASP A C 1
ATOM 1007 O O . ASP A 1 123 ? 24.580 -16.359 -37.150 1.00 86.25 123 ASP A O 1
ATOM 1011 N N . SER A 1 124 ? 23.661 -14.970 -38.652 1.00 86.12 124 SER A N 1
ATOM 1012 C CA . SER A 1 124 ? 24.899 -14.748 -39.422 1.00 86.12 124 SER A CA 1
ATOM 1013 C C . SER A 1 124 ? 25.885 -13.812 -38.708 1.00 86.12 124 SER A C 1
ATOM 1015 O O . SER A 1 124 ? 27.070 -13.809 -39.026 1.00 86.12 124 SER A O 1
ATOM 1017 N N . ILE A 1 125 ? 25.425 -13.020 -37.731 1.00 89.62 125 ILE A N 1
ATOM 1018 C CA . ILE A 1 125 ? 26.269 -12.105 -36.949 1.00 89.62 125 ILE A CA 1
ATOM 1019 C C . ILE A 1 125 ? 26.679 -12.785 -35.644 1.00 89.62 125 ILE A C 1
ATOM 1021 O O . ILE A 1 125 ? 25.827 -13.088 -34.798 1.00 89.62 125 ILE A O 1
ATOM 1025 N N . HIS A 1 126 ? 27.986 -12.960 -35.430 1.00 92.12 126 HIS A N 1
ATOM 1026 C CA . HIS A 1 126 ? 28.488 -13.659 -34.251 1.00 92.12 126 HIS A CA 1
ATOM 1027 C C . HIS A 1 126 ? 28.001 -13.012 -32.942 1.00 92.12 126 HIS A C 1
ATOM 1029 O O . HIS A 1 126 ? 28.072 -11.792 -32.744 1.00 92.12 126 HIS A O 1
ATOM 1035 N N . TYR A 1 127 ? 27.516 -13.843 -32.012 1.00 91.12 127 TYR A N 1
ATOM 1036 C CA . TYR A 1 127 ? 26.791 -13.384 -30.822 1.00 91.12 127 TYR A CA 1
ATOM 1037 C C . TYR A 1 127 ? 27.605 -12.420 -29.941 1.00 91.12 127 TYR A C 1
ATOM 1039 O O . TYR A 1 127 ? 27.025 -11.530 -29.318 1.00 91.12 127 TYR A O 1
ATOM 1047 N N . SER A 1 128 ? 28.934 -12.577 -29.894 1.00 92.31 128 SER A N 1
ATOM 1048 C CA . SER A 1 128 ? 29.826 -11.714 -29.109 1.00 92.31 128 SER A CA 1
ATOM 1049 C C . SER A 1 128 ? 29.837 -10.271 -29.616 1.00 92.31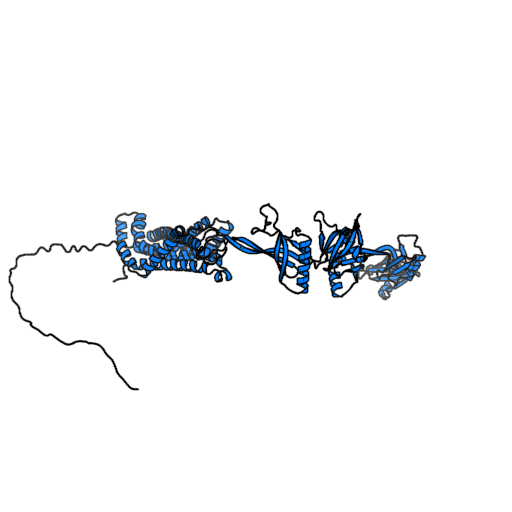 128 SER A C 1
ATOM 1051 O O . SER A 1 128 ? 29.857 -9.352 -28.803 1.00 92.31 128 SER A O 1
ATOM 1053 N N . VAL A 1 129 ? 29.764 -10.066 -30.935 1.00 93.00 129 VAL A N 1
ATOM 1054 C CA . VAL A 1 129 ? 29.693 -8.736 -31.557 1.00 93.00 129 VAL A CA 1
ATOM 1055 C C . VAL A 1 129 ? 28.264 -8.215 -31.484 1.00 93.00 129 VAL A C 1
ATOM 1057 O O . VAL A 1 129 ? 28.036 -7.119 -30.972 1.00 93.00 129 VAL A O 1
ATOM 1060 N N . ARG A 1 130 ? 27.286 -9.037 -31.888 1.00 92.06 130 ARG A N 1
ATOM 1061 C CA . ARG A 1 130 ? 25.848 -8.714 -31.883 1.00 92.06 130 ARG A CA 1
ATOM 1062 C C . ARG A 1 130 ? 25.351 -8.187 -30.534 1.00 92.06 130 ARG A C 1
ATOM 1064 O O . ARG A 1 130 ? 24.617 -7.202 -30.490 1.00 92.06 130 ARG A O 1
ATOM 1071 N N . ASN A 1 131 ? 25.766 -8.816 -29.435 1.00 91.00 131 ASN A N 1
ATOM 1072 C CA . ASN A 1 131 ? 25.355 -8.422 -28.085 1.00 91.00 131 ASN A CA 1
ATOM 1073 C C . ASN A 1 131 ? 26.106 -7.179 -27.563 1.00 91.00 131 ASN A C 1
ATOM 1075 O O . ASN A 1 131 ? 25.676 -6.580 -26.580 1.00 91.00 131 ASN A O 1
ATOM 1079 N N . MET A 1 132 ? 27.210 -6.783 -28.207 1.00 93.69 132 MET A N 1
ATOM 1080 C CA . MET A 1 132 ? 28.087 -5.685 -27.783 1.00 93.69 132 MET A CA 1
ATOM 1081 C C . MET A 1 132 ? 27.966 -4.411 -28.632 1.00 93.69 132 MET A C 1
ATOM 1083 O O . MET A 1 132 ? 28.503 -3.387 -28.216 1.00 93.69 132 MET A O 1
ATOM 1087 N N . VAL A 1 133 ? 27.231 -4.420 -29.756 1.00 92.94 133 VAL A N 1
ATOM 1088 C CA . VAL A 1 133 ? 27.065 -3.265 -30.674 1.00 92.94 133 VAL A CA 1
ATOM 1089 C C . VAL A 1 133 ? 26.782 -1.950 -29.932 1.00 92.94 133 VAL A C 1
ATOM 1091 O O . VAL A 1 133 ? 27.514 -0.979 -30.099 1.00 92.94 133 VAL A O 1
ATOM 1094 N N . ASN A 1 134 ? 25.786 -1.931 -29.037 1.00 92.38 134 ASN A N 1
ATOM 1095 C CA . ASN A 1 134 ? 25.440 -0.754 -28.226 1.00 92.38 134 ASN A CA 1
ATOM 1096 C C . ASN A 1 134 ? 26.612 -0.265 -27.343 1.00 92.38 134 ASN A C 1
ATOM 1098 O O . ASN A 1 134 ? 26.826 0.940 -27.190 1.00 92.38 134 ASN A O 1
ATOM 1102 N N . SER A 1 135 ? 27.401 -1.187 -26.779 1.00 94.50 135 SER A N 1
ATOM 1103 C CA . SER A 1 135 ? 28.589 -0.851 -25.982 1.00 94.50 135 SER A CA 1
ATOM 1104 C C . SER A 1 135 ? 29.700 -0.274 -26.857 1.00 94.50 135 SER A C 1
ATOM 1106 O O . SER A 1 135 ? 30.291 0.742 -26.493 1.00 94.50 135 SER A O 1
ATOM 1108 N N . TYR A 1 136 ? 29.951 -0.858 -28.031 1.00 95.06 136 TYR A N 1
ATOM 1109 C CA . TYR A 1 136 ? 30.946 -0.344 -28.970 1.00 95.06 136 TYR A CA 1
ATOM 1110 C C . TYR A 1 136 ? 30.583 1.054 -29.481 1.00 95.06 136 TYR A C 1
ATOM 1112 O O . TYR A 1 136 ? 31.439 1.930 -29.432 1.00 95.06 136 TYR A O 1
ATOM 1120 N N . ILE A 1 137 ? 29.322 1.307 -29.853 1.00 94.25 137 ILE A N 1
ATOM 1121 C CA . ILE A 1 137 ? 28.847 2.647 -30.246 1.00 94.25 137 ILE A CA 1
ATOM 1122 C C . ILE A 1 137 ? 29.039 3.655 -29.101 1.00 94.25 137 ILE A C 1
ATOM 1124 O O . ILE A 1 137 ? 29.534 4.759 -29.319 1.00 94.25 137 ILE A O 1
ATOM 1128 N N . THR A 1 138 ? 28.720 3.268 -27.861 1.00 93.00 138 THR A N 1
ATOM 1129 C CA . THR A 1 138 ? 28.930 4.121 -26.676 1.00 93.00 138 THR A CA 1
ATOM 1130 C C . THR A 1 138 ? 30.411 4.471 -26.486 1.00 93.00 138 THR A C 1
ATOM 1132 O O . THR A 1 138 ? 30.753 5.625 -26.230 1.00 93.00 138 THR A O 1
ATOM 1135 N N . GLN A 1 139 ? 31.308 3.496 -26.656 1.00 94.31 139 GLN A N 1
ATOM 1136 C CA . GLN A 1 139 ? 32.755 3.707 -26.565 1.00 94.31 139 GLN A CA 1
ATOM 1137 C C . GLN A 1 139 ? 33.301 4.550 -27.729 1.00 94.31 139 GLN A C 1
ATOM 1139 O O . GLN A 1 139 ? 34.147 5.408 -27.491 1.00 94.31 139 GLN A O 1
ATOM 1144 N N . MET A 1 140 ? 32.805 4.354 -28.957 1.00 94.56 140 MET A N 1
ATOM 1145 C CA . MET A 1 140 ? 33.145 5.189 -30.117 1.00 94.56 140 MET A CA 1
ATOM 1146 C C . MET A 1 140 ? 32.761 6.647 -29.868 1.00 94.56 140 MET A C 1
ATOM 1148 O O . MET A 1 140 ? 33.585 7.537 -30.061 1.00 94.56 140 MET A O 1
ATOM 1152 N N . LYS A 1 141 ? 31.544 6.897 -29.362 1.00 91.75 141 LYS A N 1
ATOM 1153 C CA . LYS A 1 141 ? 31.091 8.245 -28.988 1.00 91.75 141 LYS A CA 1
ATOM 1154 C C . LYS A 1 141 ? 31.976 8.881 -27.920 1.00 91.75 141 LYS A C 1
ATOM 1156 O O . LYS A 1 141 ? 32.367 10.031 -28.078 1.00 91.75 141 LYS A O 1
ATOM 1161 N N . ALA A 1 142 ? 32.335 8.135 -26.875 1.00 92.69 142 ALA A N 1
ATOM 1162 C CA . ALA A 1 142 ? 33.230 8.625 -25.824 1.00 92.69 142 ALA A CA 1
ATOM 1163 C C . ALA A 1 142 ? 34.654 8.940 -26.330 1.00 92.69 142 ALA A C 1
ATOM 1165 O O . ALA A 1 142 ? 35.319 9.808 -25.769 1.00 92.69 142 ALA A O 1
ATOM 1166 N N . ALA A 1 143 ? 35.112 8.256 -27.383 1.00 93.44 143 ALA A N 1
ATOM 1167 C CA . ALA A 1 143 ? 36.419 8.461 -28.008 1.00 93.44 143 ALA A CA 1
ATOM 1168 C C . ALA A 1 143 ? 36.412 9.462 -29.186 1.00 93.44 143 ALA A C 1
ATOM 1170 O O . ALA A 1 143 ? 37.479 9.821 -29.680 1.00 93.44 143 ALA A O 1
ATOM 1171 N N . GLY A 1 144 ? 35.239 9.921 -29.643 1.00 92.00 144 GLY A N 1
ATOM 1172 C CA . GLY A 1 144 ? 35.104 10.773 -30.834 1.00 92.00 144 GLY A CA 1
ATOM 1173 C C . GLY A 1 144 ? 35.338 10.041 -32.165 1.00 92.00 144 GLY A C 1
ATOM 1174 O O . GLY A 1 144 ? 35.676 10.671 -33.164 1.00 92.00 144 GLY A O 1
ATOM 1175 N N . GLU A 1 145 ? 35.187 8.716 -32.192 1.00 93.50 145 GLU A N 1
ATOM 1176 C CA . GLU A 1 145 ? 35.472 7.878 -33.361 1.00 93.50 145 GLU A CA 1
ATOM 1177 C C . GLU A 1 145 ? 34.307 7.845 -34.364 1.00 93.50 145 GLU A C 1
ATOM 1179 O O . GLU A 1 145 ? 33.151 7.614 -34.003 1.00 93.50 145 GLU A O 1
ATOM 1184 N N . THR A 1 146 ? 34.627 7.986 -35.653 1.00 93.31 146 THR A N 1
ATOM 1185 C CA . THR A 1 146 ? 33.683 7.794 -36.770 1.00 93.31 146 THR A CA 1
ATOM 1186 C C . THR A 1 146 ? 33.656 6.359 -37.299 1.00 93.31 146 THR A C 1
ATOM 1188 O O . THR A 1 146 ? 32.701 5.977 -37.968 1.00 93.31 146 THR A O 1
ATOM 1191 N N . SER A 1 147 ? 34.673 5.547 -37.004 1.00 94.06 147 SER A N 1
ATOM 1192 C CA . SER A 1 147 ? 34.757 4.144 -37.415 1.00 94.06 147 SER A CA 1
ATOM 1193 C C . SER A 1 147 ? 35.592 3.346 -36.418 1.00 94.06 147 SER A C 1
ATOM 1195 O O . SER A 1 147 ? 36.630 3.828 -35.967 1.00 94.06 147 SER A O 1
ATOM 1197 N N . ARG A 1 148 ? 35.170 2.117 -36.110 1.00 94.50 148 ARG A N 1
ATOM 1198 C CA . ARG A 1 148 ? 35.870 1.192 -35.211 1.00 94.50 148 ARG A CA 1
ATOM 1199 C C . ARG A 1 148 ? 35.847 -0.227 -35.759 1.00 94.50 148 ARG A C 1
ATOM 1201 O O . ARG A 1 148 ? 34.785 -0.754 -36.076 1.00 94.50 148 ARG A O 1
ATOM 1208 N N . VAL A 1 149 ? 37.013 -0.863 -35.783 1.00 93.44 149 VAL A N 1
ATOM 1209 C CA . VAL A 1 149 ? 37.141 -2.300 -36.046 1.00 93.44 149 VAL A CA 1
ATOM 1210 C C . VAL A 1 149 ? 36.968 -3.067 -34.734 1.00 93.44 149 VAL A C 1
ATOM 1212 O O . VAL A 1 149 ? 37.544 -2.689 -33.712 1.00 93.44 149 VAL A O 1
ATOM 1215 N N . VAL A 1 150 ? 36.175 -4.134 -34.757 1.00 93.88 150 VAL A N 1
ATOM 1216 C CA . VAL A 1 150 ? 35.987 -5.076 -33.646 1.00 93.88 150 VAL A CA 1
ATOM 1217 C C . VAL A 1 150 ? 36.108 -6.506 -34.168 1.00 93.88 150 VAL A C 1
ATOM 1219 O O . VAL A 1 150 ? 35.853 -6.765 -35.341 1.00 93.88 150 VAL A O 1
ATOM 1222 N N . TYR A 1 151 ? 36.488 -7.433 -33.293 1.00 90.19 151 TYR A N 1
ATOM 1223 C CA . TYR A 1 151 ? 36.656 -8.844 -33.636 1.00 90.19 151 TYR A CA 1
ATOM 1224 C C . TYR A 1 151 ? 35.704 -9.705 -32.809 1.00 90.19 151 TYR A C 1
ATOM 1226 O O . TYR A 1 151 ? 35.397 -9.371 -31.657 1.00 90.19 151 TYR A O 1
ATOM 1234 N N . ASP A 1 152 ? 35.223 -10.804 -33.386 1.00 88.88 152 ASP A N 1
ATOM 1235 C CA . ASP A 1 152 ? 34.499 -11.822 -32.627 1.00 88.88 152 ASP A CA 1
ATOM 1236 C C . ASP A 1 152 ? 35.447 -12.792 -31.891 1.00 88.88 152 ASP A C 1
ATOM 1238 O O . ASP A 1 152 ? 36.669 -12.652 -31.929 1.00 88.88 152 ASP A O 1
ATOM 1242 N N . SER A 1 153 ? 34.896 -13.770 -31.162 1.00 83.12 153 SER A N 1
ATOM 1243 C CA . SER A 1 153 ? 35.715 -14.755 -30.433 1.00 83.12 153 SER A CA 1
ATOM 1244 C C . SER A 1 153 ? 36.452 -15.752 -31.332 1.00 83.12 153 SER A C 1
ATOM 1246 O O . SER A 1 153 ? 37.306 -16.481 -30.832 1.00 83.12 153 SER A O 1
ATOM 1248 N N . SER A 1 154 ? 36.120 -15.789 -32.621 1.00 79.38 154 SER A N 1
ATOM 1249 C CA . SER A 1 154 ? 36.776 -16.584 -33.662 1.00 79.38 154 SER A CA 1
ATOM 1250 C C . SER A 1 154 ? 37.759 -15.740 -34.486 1.00 79.38 154 SER A C 1
ATOM 1252 O O . SER A 1 154 ? 38.300 -16.227 -35.471 1.00 79.38 154 SER A O 1
ATOM 1254 N N . ASN A 1 155 ? 38.018 -14.494 -34.064 1.00 78.56 155 ASN A N 1
ATOM 1255 C CA . ASN A 1 155 ? 38.879 -13.512 -34.724 1.00 78.56 155 ASN A CA 1
ATOM 1256 C C . ASN A 1 155 ? 38.362 -12.992 -36.084 1.00 78.56 155 ASN A C 1
ATOM 1258 O O . ASN A 1 155 ? 39.117 -12.345 -36.810 1.00 78.56 155 ASN A O 1
ATOM 1262 N N . ASN A 1 156 ? 37.079 -13.187 -36.418 1.00 82.38 156 ASN A N 1
ATOM 1263 C CA . ASN A 1 156 ? 36.495 -12.575 -37.616 1.00 82.38 156 ASN A CA 1
ATOM 1264 C C . ASN A 1 156 ? 36.347 -11.063 -37.424 1.00 82.38 156 ASN A C 1
ATOM 1266 O O . ASN A 1 156 ? 35.981 -10.595 -36.339 1.00 82.38 156 ASN A O 1
ATOM 1270 N N . LYS A 1 157 ? 36.601 -10.303 -38.490 1.00 87.25 157 LYS A N 1
ATOM 1271 C CA . LYS A 1 157 ? 36.641 -8.841 -38.475 1.00 87.25 157 LYS A CA 1
ATOM 1272 C C . LYS A 1 157 ? 35.287 -8.215 -38.817 1.00 87.25 157 LYS A C 1
ATOM 1274 O O . LYS A 1 157 ? 34.670 -8.513 -39.837 1.00 87.25 157 LYS A O 1
ATOM 1279 N N . TYR A 1 158 ? 34.871 -7.274 -37.976 1.00 93.56 158 TYR A N 1
ATOM 1280 C CA . TYR A 1 158 ? 33.690 -6.437 -38.158 1.00 93.56 158 TYR A CA 1
ATOM 1281 C C . TYR A 1 158 ? 34.091 -4.964 -38.062 1.00 93.56 158 TYR A C 1
ATOM 1283 O O . TYR A 1 158 ? 35.006 -4.604 -37.318 1.00 93.56 158 TYR A O 1
ATOM 1291 N N . THR A 1 159 ? 33.390 -4.083 -38.771 1.00 94.38 159 THR A N 1
ATOM 1292 C CA . THR A 1 159 ? 33.605 -2.632 -38.689 1.00 94.38 159 THR A CA 1
ATOM 1293 C C . THR A 1 159 ? 32.290 -1.929 -38.379 1.00 94.38 159 THR A C 1
ATOM 1295 O O . THR A 1 159 ? 31.307 -2.101 -39.089 1.00 94.38 159 THR A O 1
ATOM 1298 N N . ILE A 1 160 ? 32.267 -1.126 -37.318 1.00 96.06 160 ILE A N 1
ATOM 1299 C CA . ILE A 1 160 ? 31.157 -0.221 -37.009 1.00 96.06 160 ILE A CA 1
ATOM 1300 C C . ILE A 1 160 ? 31.523 1.155 -37.548 1.00 96.06 160 ILE A C 1
ATOM 1302 O O . ILE A 1 160 ? 32.568 1.692 -37.177 1.00 96.06 160 ILE A O 1
ATOM 1306 N N . LYS A 1 161 ? 30.671 1.740 -38.388 1.00 94.88 161 LYS A N 1
ATOM 1307 C CA . LYS A 1 161 ? 30.833 3.100 -38.917 1.00 94.88 161 LYS A CA 1
ATOM 1308 C C . LYS A 1 161 ? 29.691 3.988 -38.436 1.00 94.88 161 LYS A C 1
ATOM 1310 O O . LYS A 1 161 ? 28.552 3.541 -38.307 1.00 94.88 161 LYS A O 1
ATOM 1315 N N . LYS A 1 162 ? 30.000 5.254 -38.173 1.00 94.69 162 LYS A N 1
ATOM 1316 C CA . LYS A 1 162 ? 29.018 6.309 -37.932 1.00 94.69 162 LYS A CA 1
ATOM 1317 C C . LYS A 1 162 ? 28.466 6.769 -39.281 1.00 94.69 162 LYS A C 1
ATOM 1319 O O . LYS A 1 162 ? 29.231 7.282 -40.093 1.00 94.69 162 LYS A O 1
ATOM 1324 N N . VAL A 1 163 ? 27.162 6.607 -39.479 1.00 91.12 163 VAL A N 1
ATOM 1325 C CA . VAL A 1 163 ? 26.423 7.187 -40.612 1.00 91.12 163 VAL A CA 1
ATOM 1326 C C . VAL A 1 163 ? 25.978 8.602 -40.242 1.00 91.12 163 VAL A C 1
ATOM 1328 O O . VAL A 1 163 ? 26.227 9.553 -40.972 1.00 91.12 163 VAL A O 1
ATOM 1331 N N . ASP A 1 164 ? 25.408 8.741 -39.047 1.00 88.38 164 ASP A N 1
ATOM 1332 C CA . ASP A 1 164 ? 24.907 9.984 -38.468 1.00 88.38 164 ASP A CA 1
ATOM 1333 C C . ASP A 1 164 ? 25.108 9.972 -36.930 1.00 88.38 164 ASP A C 1
ATOM 1335 O O . ASP A 1 164 ? 25.477 8.953 -36.341 1.00 88.38 164 ASP A O 1
ATOM 1339 N N . ASP A 1 165 ? 24.887 11.087 -36.230 1.00 85.56 165 ASP A N 1
ATOM 1340 C CA . ASP A 1 165 ? 24.853 11.135 -34.762 1.00 85.56 165 ASP A CA 1
ATOM 1341 C C . ASP A 1 165 ? 23.857 10.151 -34.130 1.00 85.56 165 ASP A C 1
ATOM 1343 O O . ASP A 1 165 ? 24.059 9.741 -32.979 1.00 85.56 165 ASP A O 1
ATOM 1347 N N . LYS A 1 166 ? 22.805 9.751 -34.846 1.00 89.44 166 LYS A N 1
ATOM 1348 C CA . LYS A 1 166 ? 21.756 8.836 -34.376 1.00 89.44 166 LYS A CA 1
ATOM 1349 C C . LYS A 1 166 ? 21.700 7.519 -35.169 1.00 89.44 166 LYS A C 1
ATOM 1351 O O . LYS A 1 166 ? 20.828 6.694 -34.877 1.00 89.44 166 LYS A O 1
ATOM 1356 N N . VAL A 1 167 ? 22.612 7.285 -36.124 1.00 93.00 167 VAL A N 1
ATOM 1357 C CA . VAL A 1 167 ? 22.650 6.082 -36.988 1.00 93.00 167 VAL A CA 1
ATOM 1358 C C . VAL A 1 167 ? 24.078 5.549 -37.146 1.00 93.00 167 VAL A C 1
ATOM 1360 O O . VAL A 1 167 ? 25.003 6.275 -37.504 1.00 93.00 167 VAL A O 1
ATOM 1363 N N . TYR A 1 168 ? 24.253 4.251 -36.920 1.00 95.69 168 TYR A N 1
ATOM 1364 C CA . TYR A 1 168 ? 25.503 3.523 -37.133 1.00 95.69 168 TYR A CA 1
ATOM 1365 C C . TYR A 1 168 ? 25.234 2.287 -37.987 1.00 95.69 168 TYR A C 1
ATOM 1367 O O . TYR A 1 168 ? 24.176 1.674 -37.855 1.00 95.69 168 TYR A O 1
ATOM 1375 N N . VAL A 1 169 ? 26.197 1.881 -38.808 1.00 96.19 169 VAL A N 1
ATOM 1376 C CA . VAL A 1 169 ? 26.155 0.619 -39.559 1.00 96.19 169 VAL A CA 1
ATOM 1377 C C . VAL A 1 169 ? 27.219 -0.331 -39.018 1.00 96.19 169 VAL A C 1
ATOM 1379 O O . VAL A 1 169 ? 28.341 0.083 -38.718 1.00 96.19 169 VAL A O 1
ATOM 1382 N N . LEU A 1 170 ? 26.866 -1.604 -38.857 1.00 96.06 170 LEU A N 1
ATOM 1383 C CA . LEU A 1 170 ? 27.811 -2.692 -38.616 1.00 96.06 170 LEU A CA 1
ATOM 1384 C C . LEU A 1 170 ? 28.013 -3.429 -39.935 1.00 96.06 170 LEU A C 1
ATOM 1386 O O . LEU A 1 170 ? 27.044 -3.897 -40.529 1.00 96.06 170 LEU A O 1
ATOM 1390 N N . THR A 1 171 ? 29.261 -3.594 -40.349 1.00 94.12 171 THR A N 1
ATOM 1391 C CA . THR A 1 171 ? 29.649 -4.378 -41.520 1.00 94.12 171 THR A CA 1
ATOM 1392 C C . THR A 1 171 ? 30.573 -5.528 -41.117 1.00 94.12 171 THR A C 1
ATOM 1394 O O . THR A 1 171 ? 31.276 -5.426 -40.108 1.00 94.12 171 THR A O 1
ATOM 1397 N N . PHE A 1 172 ? 30.619 -6.598 -41.906 1.00 90.06 172 PHE A N 1
ATOM 1398 C CA . PHE A 1 172 ? 31.622 -7.663 -41.785 1.00 90.06 172 PHE A CA 1
ATOM 1399 C C . PHE A 1 172 ? 32.311 -7.906 -43.124 1.00 90.06 172 PHE A C 1
ATOM 1401 O O . PHE A 1 172 ? 31.737 -7.646 -44.185 1.00 90.06 172 PHE A O 1
ATOM 1408 N N . ASP A 1 173 ? 33.556 -8.366 -43.061 1.00 84.69 173 ASP A N 1
ATOM 1409 C CA . ASP A 1 173 ? 34.294 -8.768 -44.253 1.00 84.69 173 ASP A CA 1
ATOM 1410 C C . ASP A 1 173 ? 33.761 -10.144 -44.698 1.00 84.69 173 ASP A C 1
ATOM 1412 O O . ASP A 1 173 ? 33.724 -11.087 -43.904 1.00 84.69 173 ASP A O 1
ATOM 1416 N N . MET A 1 174 ? 33.306 -10.263 -45.946 1.00 83.69 174 MET A N 1
ATOM 1417 C CA . MET A 1 174 ? 32.908 -11.544 -46.528 1.00 83.69 174 MET A CA 1
ATOM 1418 C C . MET A 1 174 ? 34.151 -12.275 -47.018 1.00 83.69 174 MET A C 1
ATOM 1420 O O . MET A 1 174 ? 34.902 -11.752 -47.840 1.00 83.69 174 MET A O 1
ATOM 1424 N N . VAL A 1 175 ? 34.342 -13.502 -46.545 1.00 83.00 175 VAL A N 1
ATOM 1425 C CA . VAL A 1 175 ? 35.490 -14.337 -46.899 1.00 83.00 175 VAL A CA 1
ATOM 1426 C C . VAL A 1 175 ? 35.035 -15.735 -47.311 1.00 83.00 175 VAL A C 1
ATOM 1428 O O . VAL A 1 175 ? 34.071 -16.267 -46.760 1.00 83.00 175 VAL A O 1
ATOM 1431 N N . GLU A 1 176 ? 35.724 -16.327 -48.282 1.00 84.12 176 GLU A N 1
ATOM 1432 C CA . GLU A 1 176 ? 35.481 -17.690 -48.773 1.00 84.12 176 GLU A CA 1
ATOM 1433 C C . GLU A 1 176 ? 36.726 -18.555 -48.552 1.00 84.12 176 GLU A C 1
ATOM 1435 O O . GLU A 1 176 ? 37.831 -18.139 -48.898 1.00 84.12 176 GLU A O 1
ATOM 1440 N N . GLU A 1 177 ? 36.572 -19.750 -47.974 1.00 85.19 177 GLU A N 1
ATOM 1441 C CA . GLU A 1 177 ? 37.692 -20.673 -47.754 1.00 85.19 177 GLU A CA 1
ATOM 1442 C C . GLU A 1 177 ? 38.118 -21.331 -49.073 1.00 85.19 177 GLU A C 1
ATOM 1444 O O . GLU A 1 177 ? 37.416 -22.169 -49.645 1.00 85.19 177 GLU A O 1
ATOM 1449 N N . ILE A 1 178 ? 39.303 -20.955 -49.555 1.00 88.31 178 ILE A N 1
ATOM 1450 C CA . ILE A 1 178 ? 39.878 -21.484 -50.795 1.00 88.31 178 ILE A CA 1
ATOM 1451 C C . ILE A 1 178 ? 40.675 -22.755 -50.511 1.00 88.31 178 ILE A C 1
ATOM 1453 O O . ILE A 1 178 ? 40.648 -23.696 -51.310 1.00 88.31 178 ILE A O 1
ATOM 1457 N N . GLY A 1 179 ? 41.362 -22.802 -49.369 1.00 86.56 179 GLY A N 1
ATOM 1458 C CA . GLY A 1 179 ? 42.089 -23.978 -48.912 1.00 86.56 179 GLY A CA 1
ATOM 1459 C C . GLY A 1 179 ? 43.090 -23.683 -47.807 1.00 86.56 179 GLY A C 1
ATOM 1460 O O . GLY A 1 179 ? 43.050 -22.639 -47.164 1.00 86.56 179 GLY A O 1
ATOM 1461 N N . ALA A 1 180 ? 44.040 -24.593 -47.627 1.00 87.50 180 ALA A N 1
ATOM 1462 C CA . ALA A 1 180 ? 45.106 -24.490 -46.646 1.00 87.50 180 ALA A CA 1
ATOM 1463 C C . ALA A 1 180 ? 46.487 -24.799 -47.243 1.00 87.50 180 ALA A C 1
ATOM 1465 O O . ALA A 1 180 ? 46.628 -25.537 -48.223 1.00 87.50 180 ALA A O 1
ATOM 1466 N N . TYR A 1 181 ? 47.518 -24.265 -46.597 1.00 87.06 181 TYR A N 1
ATOM 1467 C CA . TYR A 1 181 ? 48.926 -24.555 -46.840 1.00 87.06 181 TYR A CA 1
ATOM 1468 C C . TYR A 1 181 ? 49.618 -24.951 -45.533 1.00 87.06 181 TYR A C 1
ATOM 1470 O O . TYR A 1 181 ? 49.393 -24.331 -44.497 1.00 87.06 181 TYR A O 1
ATOM 1478 N N . SER A 1 182 ? 50.504 -25.946 -45.564 1.00 85.94 182 SER A N 1
ATOM 1479 C CA . SER A 1 182 ? 51.334 -26.300 -44.410 1.00 85.94 182 SER A CA 1
ATOM 1480 C C . SER A 1 182 ? 52.797 -26.504 -44.778 1.00 85.94 182 SER A C 1
ATOM 1482 O O . SER A 1 182 ? 53.124 -27.221 -45.720 1.00 85.94 182 SER A O 1
ATOM 1484 N N . ASN A 1 183 ? 53.693 -25.935 -43.970 1.00 83.75 183 ASN A N 1
ATOM 1485 C CA . ASN A 1 183 ? 55.132 -26.215 -44.029 1.00 83.75 183 ASN A CA 1
ATOM 1486 C C . ASN A 1 183 ? 55.512 -27.564 -43.383 1.00 83.75 183 ASN A C 1
ATOM 1488 O O . ASN A 1 183 ? 56.681 -27.961 -43.428 1.00 83.75 183 ASN A O 1
ATOM 1492 N N . TYR A 1 184 ? 54.566 -28.257 -42.740 1.00 84.06 184 TYR A N 1
ATOM 1493 C CA . TYR A 1 184 ? 54.853 -29.404 -41.885 1.00 84.06 184 TYR A CA 1
ATOM 1494 C C . TYR A 1 184 ? 53.909 -30.577 -42.135 1.00 84.06 184 TYR A C 1
ATOM 1496 O O . TYR A 1 184 ? 52.696 -30.429 -42.235 1.00 84.06 184 TYR A O 1
ATOM 1504 N N . PHE A 1 185 ? 54.468 -31.781 -42.136 1.00 83.19 185 PHE A N 1
ATOM 1505 C CA . PHE A 1 185 ? 53.702 -33.019 -42.117 1.00 83.19 185 PHE A CA 1
ATOM 1506 C C . PHE A 1 185 ? 53.755 -33.644 -40.720 1.00 83.19 185 PHE A C 1
ATOM 1508 O O . PHE A 1 185 ? 54.829 -33.782 -40.126 1.00 83.19 185 PHE A O 1
ATOM 1515 N N . ALA A 1 186 ? 52.596 -34.031 -40.183 1.00 84.50 186 ALA A N 1
ATOM 1516 C CA . ALA A 1 186 ? 52.501 -34.745 -38.914 1.00 84.50 186 ALA A CA 1
ATOM 1517 C C . ALA A 1 186 ? 53.047 -36.170 -39.094 1.00 84.50 186 ALA A C 1
ATOM 1519 O O . ALA A 1 186 ? 52.343 -37.063 -39.557 1.00 84.50 186 ALA A O 1
ATOM 1520 N N . PHE A 1 187 ? 54.320 -36.371 -38.756 1.00 88.56 187 PHE A N 1
ATOM 1521 C CA . PHE A 1 187 ? 55.059 -37.584 -39.100 1.00 88.56 187 PHE A CA 1
ATOM 1522 C C . PHE A 1 187 ? 54.881 -38.709 -38.077 1.00 88.56 187 PHE A C 1
ATOM 1524 O O . PHE A 1 187 ? 54.952 -39.882 -38.429 1.00 88.56 187 PHE A O 1
ATOM 1531 N N . GLY A 1 188 ? 54.639 -38.375 -36.810 1.00 89.88 188 GLY A N 1
ATOM 1532 C CA . GLY A 1 188 ? 54.387 -39.376 -35.781 1.00 89.88 188 GLY A CA 1
ATOM 1533 C C . GLY A 1 188 ? 54.429 -38.829 -34.363 1.00 89.88 188 GLY A C 1
ATOM 1534 O O . GLY A 1 188 ? 54.483 -37.620 -34.132 1.00 89.88 188 GLY A O 1
ATOM 1535 N N . VAL A 1 189 ? 54.419 -39.742 -33.399 1.00 90.12 189 VAL A N 1
ATOM 1536 C CA . VAL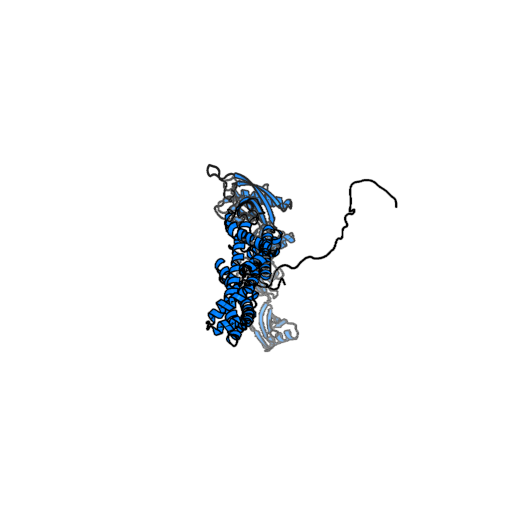 A 1 189 ? 54.455 -39.451 -31.965 1.00 90.12 189 VAL A CA 1
ATOM 1537 C C . VAL A 1 189 ? 55.445 -40.395 -31.288 1.00 90.12 189 VAL A C 1
ATOM 1539 O O . VAL A 1 189 ? 55.416 -41.597 -31.531 1.00 90.12 189 VAL A O 1
ATOM 1542 N N . TYR A 1 190 ? 56.305 -39.862 -30.426 1.00 91.25 190 TYR A N 1
ATOM 1543 C CA . TYR A 1 190 ? 57.236 -40.615 -29.590 1.00 91.25 190 TYR A CA 1
ATOM 1544 C C . TYR A 1 190 ? 56.845 -40.509 -28.115 1.00 91.25 190 TYR A C 1
ATOM 1546 O O . TYR A 1 190 ? 56.609 -39.411 -27.604 1.00 91.25 190 TYR A O 1
ATOM 1554 N N . ASP A 1 191 ? 56.799 -41.644 -27.422 1.00 90.19 191 ASP A N 1
ATOM 1555 C CA . ASP A 1 191 ? 56.559 -41.716 -25.983 1.00 90.19 191 ASP A CA 1
ATOM 1556 C C . ASP A 1 191 ? 57.853 -42.080 -25.242 1.00 90.19 191 ASP A C 1
ATOM 1558 O O . ASP A 1 191 ? 58.409 -43.169 -25.404 1.00 90.19 191 ASP A O 1
ATOM 1562 N N . THR A 1 192 ? 58.319 -41.175 -24.378 1.00 86.25 192 THR A N 1
ATOM 1563 C CA . THR A 1 192 ? 59.528 -41.390 -23.570 1.00 86.25 192 THR A CA 1
ATOM 1564 C C . THR A 1 192 ? 59.343 -42.443 -22.477 1.00 86.25 192 THR A C 1
ATOM 1566 O O . THR A 1 192 ? 60.345 -42.975 -21.999 1.00 86.25 192 THR A O 1
ATOM 1569 N N . ALA A 1 193 ? 58.108 -42.776 -22.081 1.00 85.62 193 ALA A N 1
ATOM 1570 C CA . ALA A 1 193 ? 57.848 -43.772 -21.042 1.00 85.62 193 ALA A CA 1
ATOM 1571 C C . ALA A 1 193 ? 57.990 -45.211 -21.566 1.00 85.62 193 ALA A C 1
ATOM 1573 O O . ALA A 1 193 ? 58.626 -46.039 -20.914 1.00 85.62 193 ALA A O 1
ATOM 1574 N N . SER A 1 194 ? 57.436 -45.507 -22.745 1.00 85.19 194 SER A N 1
ATOM 1575 C CA . SER A 1 194 ? 57.608 -46.798 -23.431 1.00 85.19 194 SER A CA 1
ATOM 1576 C C . SER A 1 194 ? 58.872 -46.881 -24.295 1.00 85.19 194 SER A C 1
ATOM 1578 O O . SER A 1 194 ? 59.285 -47.980 -24.657 1.00 85.19 194 SER A O 1
ATOM 1580 N N . SER A 1 195 ? 59.495 -45.741 -24.615 1.00 83.44 195 SER A N 1
ATOM 1581 C CA . SER A 1 195 ? 60.576 -45.619 -25.607 1.00 83.44 195 SER A CA 1
ATOM 1582 C C . SER A 1 195 ? 60.192 -46.121 -27.008 1.00 83.44 195 SER A C 1
ATOM 1584 O O . SER A 1 195 ? 61.041 -46.612 -27.751 1.00 83.44 195 SER A O 1
ATOM 1586 N N . THR A 1 196 ? 58.916 -45.979 -27.380 1.00 85.56 196 THR A N 1
ATOM 1587 C CA . THR A 1 196 ? 58.390 -46.359 -28.701 1.00 85.56 196 THR A CA 1
ATOM 1588 C C . THR A 1 196 ? 57.914 -45.139 -29.486 1.00 85.56 196 THR A C 1
ATOM 1590 O O . THR A 1 196 ? 57.499 -44.132 -28.906 1.00 85.56 196 THR A O 1
ATOM 1593 N N . ALA A 1 197 ? 57.982 -45.223 -30.816 1.00 87.50 197 ALA A N 1
ATOM 1594 C CA . ALA A 1 197 ? 57.359 -44.262 -31.718 1.00 87.50 197 ALA A CA 1
ATOM 1595 C C . ALA A 1 197 ? 56.176 -44.912 -32.446 1.00 87.50 197 ALA A C 1
ATOM 1597 O O . ALA A 1 197 ? 56.194 -46.100 -32.746 1.00 87.50 197 ALA A O 1
ATOM 1598 N N . THR A 1 198 ? 55.153 -44.118 -32.745 1.00 89.19 198 THR A N 1
ATOM 1599 C CA . THR A 1 198 ? 54.106 -44.441 -33.718 1.00 89.19 198 THR A CA 1
ATOM 1600 C C . THR A 1 198 ? 54.272 -43.472 -34.878 1.00 89.19 198 THR A C 1
ATOM 1602 O O . THR A 1 198 ? 54.104 -42.266 -34.693 1.00 89.19 198 THR A O 1
ATOM 1605 N N . LEU A 1 199 ? 54.668 -43.981 -36.044 1.00 90.06 199 LEU A N 1
ATOM 1606 C CA . LEU A 1 199 ? 54.954 -43.183 -37.237 1.00 90.06 199 LEU A CA 1
ATOM 1607 C C . LEU A 1 199 ? 53.825 -43.331 -38.262 1.00 90.06 199 LEU A C 1
ATOM 1609 O O . LEU A 1 199 ? 53.276 -44.418 -38.437 1.00 90.06 199 LEU A O 1
ATOM 1613 N N . ASN A 1 200 ? 53.498 -42.233 -38.938 1.00 87.31 200 ASN A N 1
ATOM 1614 C CA . ASN A 1 200 ? 52.474 -42.172 -39.983 1.00 87.31 200 ASN A CA 1
ATOM 1615 C C . ASN A 1 200 ? 53.029 -42.570 -41.365 1.00 87.31 200 ASN A C 1
ATOM 1617 O O . ASN A 1 200 ? 52.261 -42.940 -42.248 1.00 87.31 200 ASN A O 1
ATOM 1621 N N . GLU A 1 201 ? 54.354 -42.534 -41.540 1.00 86.19 201 GLU A N 1
ATOM 1622 C CA . GLU A 1 201 ? 55.075 -42.993 -42.732 1.00 86.19 201 GLU A CA 1
ATOM 1623 C C . GLU A 1 201 ? 56.239 -43.921 -42.345 1.00 86.19 201 GLU A C 1
ATOM 1625 O O . GLU A 1 201 ? 56.777 -43.857 -41.237 1.00 86.19 201 GLU A O 1
ATOM 1630 N N . SER A 1 202 ? 56.651 -44.789 -43.272 1.00 82.06 202 SER A N 1
ATOM 1631 C CA . SER A 1 202 ? 57.781 -45.706 -43.085 1.00 82.06 202 SER A CA 1
ATOM 1632 C C . SER A 1 202 ? 59.134 -45.014 -43.278 1.00 82.06 202 SER A C 1
ATOM 1634 O O . SER A 1 202 ? 59.358 -44.382 -44.309 1.00 82.06 202 SER A O 1
ATOM 1636 N N . VAL A 1 203 ? 60.070 -45.231 -42.352 1.00 85.69 203 VAL A N 1
ATOM 1637 C CA . VAL A 1 203 ? 61.476 -44.784 -42.445 1.00 85.69 203 VAL A CA 1
ATOM 1638 C C . VAL A 1 203 ? 62.412 -45.928 -42.848 1.00 85.69 203 VAL A C 1
ATOM 1640 O O . VAL A 1 203 ? 62.100 -47.096 -42.616 1.00 85.69 203 VAL A O 1
ATOM 1643 N N . THR A 1 204 ? 63.588 -45.622 -43.413 1.00 83.38 204 THR A N 1
ATOM 1644 C CA . THR A 1 204 ? 64.535 -46.658 -43.882 1.00 83.38 204 THR A CA 1
ATOM 1645 C C . THR A 1 204 ? 65.104 -47.523 -42.752 1.00 83.38 204 THR A C 1
ATOM 1647 O O . THR A 1 204 ? 65.383 -48.706 -42.957 1.00 83.38 204 THR A O 1
ATOM 1650 N N . ASN A 1 205 ? 65.265 -46.956 -41.550 1.00 86.62 205 ASN A N 1
ATOM 1651 C CA . ASN A 1 205 ? 65.680 -47.673 -40.348 1.00 86.62 205 ASN A CA 1
ATOM 1652 C C . ASN A 1 205 ? 65.065 -47.044 -39.088 1.00 86.62 205 ASN A C 1
ATOM 1654 O O . ASN A 1 205 ? 65.581 -46.075 -38.529 1.00 86.62 205 ASN A O 1
ATOM 1658 N N . GLU A 1 206 ? 63.971 -47.638 -38.617 1.00 86.31 206 GLU A N 1
ATOM 1659 C CA . GLU A 1 206 ? 63.189 -47.146 -37.477 1.00 86.31 206 GLU A CA 1
ATOM 1660 C C . GLU A 1 206 ? 63.987 -47.095 -36.165 1.00 86.31 206 GLU A C 1
ATOM 1662 O O . GLU A 1 206 ? 63.861 -46.142 -35.399 1.00 86.31 206 GLU A O 1
ATOM 1667 N N . SER A 1 207 ? 64.892 -48.052 -35.932 1.00 86.50 207 SER A N 1
ATOM 1668 C CA . SER A 1 207 ? 65.732 -48.058 -34.727 1.00 86.50 207 SER A CA 1
ATOM 1669 C C . SER A 1 207 ? 66.708 -46.879 -34.696 1.00 86.50 207 SER A C 1
ATOM 1671 O O . SER A 1 207 ? 66.955 -46.318 -33.626 1.00 86.50 207 SER A O 1
ATOM 1673 N N . LEU A 1 208 ? 67.266 -46.491 -35.848 1.00 89.00 208 LEU A N 1
ATOM 1674 C CA . LEU A 1 208 ? 68.129 -45.310 -35.947 1.00 89.00 208 LEU A CA 1
ATOM 1675 C C . LEU A 1 208 ? 67.313 -44.013 -35.872 1.00 89.00 208 LEU A C 1
ATOM 1677 O O . LEU A 1 208 ? 67.756 -43.065 -35.227 1.00 89.00 208 LEU A O 1
ATOM 1681 N N . PHE A 1 209 ? 66.109 -43.988 -36.450 1.00 91.69 209 PHE A N 1
ATOM 1682 C CA . PHE A 1 209 ? 65.200 -42.843 -36.362 1.00 91.69 209 PHE A CA 1
ATOM 1683 C C . PHE A 1 209 ? 64.783 -42.553 -34.914 1.00 91.69 209 PHE A C 1
ATOM 1685 O O . PHE A 1 209 ? 64.942 -41.430 -34.439 1.00 91.69 209 PHE A O 1
ATOM 1692 N N . ILE A 1 210 ? 64.339 -43.572 -34.167 1.00 89.94 210 ILE A N 1
ATOM 1693 C CA . ILE A 1 210 ? 63.988 -43.438 -32.742 1.00 89.94 210 ILE A CA 1
ATOM 1694 C C . ILE A 1 210 ? 65.201 -42.976 -31.922 1.00 89.94 210 ILE A C 1
ATOM 1696 O O . ILE A 1 210 ? 65.058 -42.116 -31.053 1.00 89.94 210 ILE A O 1
ATOM 1700 N N . THR A 1 211 ? 66.405 -43.471 -32.235 1.00 90.31 211 THR A N 1
ATOM 1701 C CA . THR A 1 211 ? 67.644 -43.005 -31.589 1.00 90.31 211 THR A CA 1
ATOM 1702 C C . THR A 1 211 ? 67.888 -41.514 -31.862 1.00 90.31 211 THR A C 1
ATOM 1704 O O . THR A 1 211 ? 68.186 -40.768 -30.933 1.00 90.31 211 THR A O 1
ATOM 1707 N N . ALA A 1 212 ? 67.696 -41.038 -33.097 1.00 90.56 212 ALA A N 1
ATOM 1708 C CA . ALA A 1 212 ? 67.835 -39.619 -33.436 1.00 90.56 212 ALA A CA 1
ATOM 1709 C C . ALA A 1 212 ? 66.796 -38.732 -32.716 1.00 90.56 212 ALA A C 1
ATOM 1711 O O . ALA A 1 212 ? 67.152 -37.678 -32.181 1.00 90.56 212 ALA A O 1
ATOM 1712 N N . VAL A 1 213 ? 65.540 -39.189 -32.610 1.00 90.38 213 VAL A N 1
ATOM 1713 C CA . VAL A 1 213 ? 64.495 -38.527 -31.806 1.00 90.38 213 VAL A CA 1
ATOM 1714 C C . VAL A 1 213 ? 64.934 -38.424 -30.339 1.00 90.38 213 VAL A C 1
ATOM 1716 O O . VAL A 1 213 ? 64.937 -37.325 -29.779 1.00 90.38 213 VAL A O 1
ATOM 1719 N N . GLN A 1 214 ? 65.366 -39.533 -29.728 1.00 90.75 214 GLN A N 1
ATOM 1720 C CA . GLN A 1 214 ? 65.853 -39.582 -28.342 1.00 90.75 214 GLN A CA 1
ATOM 1721 C C . GLN A 1 214 ? 67.031 -38.634 -28.095 1.00 90.75 214 GLN A C 1
ATOM 1723 O O . GLN A 1 214 ? 67.023 -37.897 -27.102 1.00 90.75 214 GLN A O 1
ATOM 1728 N N . THR A 1 215 ? 68.016 -38.611 -28.995 1.00 91.12 215 THR A N 1
ATOM 1729 C CA . THR A 1 215 ? 69.154 -37.688 -28.920 1.00 91.12 215 THR A CA 1
ATOM 1730 C C . THR A 1 215 ? 68.680 -36.240 -28.988 1.00 91.12 215 THR A C 1
ATOM 1732 O O . THR A 1 215 ? 69.035 -35.459 -28.108 1.00 91.12 215 THR A O 1
ATOM 1735 N N . SER A 1 216 ? 67.792 -35.889 -29.927 1.00 92.00 216 SER A N 1
ATOM 1736 C CA . SER A 1 216 ? 67.296 -34.509 -30.058 1.00 92.00 216 SER A CA 1
ATOM 1737 C C . SER A 1 216 ? 66.540 -34.002 -28.819 1.00 92.00 216 SER A C 1
ATOM 1739 O O . SER A 1 216 ? 66.624 -32.821 -28.471 1.00 92.00 216 SER A O 1
ATOM 1741 N N . ILE A 1 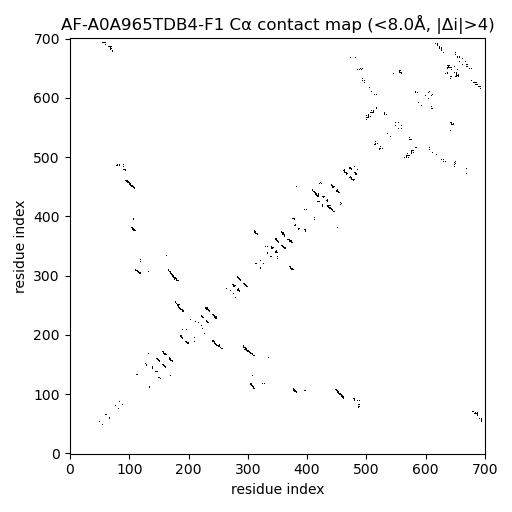217 ? 65.844 -34.901 -28.111 1.00 89.50 217 ILE A N 1
ATOM 1742 C CA . ILE A 1 217 ? 65.166 -34.599 -26.842 1.00 89.50 217 ILE A CA 1
ATOM 1743 C C . ILE A 1 217 ? 66.183 -34.442 -25.703 1.00 89.50 217 ILE A C 1
ATOM 1745 O O . ILE A 1 217 ? 66.063 -33.519 -24.898 1.00 89.50 217 ILE A O 1
ATOM 1749 N N . THR A 1 218 ? 67.180 -35.328 -25.632 1.00 89.38 218 THR A N 1
ATOM 1750 C CA . THR A 1 218 ? 68.175 -35.381 -24.543 1.00 89.38 218 THR A CA 1
ATOM 1751 C C . THR A 1 218 ? 69.168 -34.220 -24.608 1.00 89.38 218 THR A C 1
ATOM 1753 O O . THR A 1 218 ? 69.476 -33.614 -23.585 1.00 89.38 218 THR A O 1
ATOM 1756 N N . GLU A 1 219 ? 69.628 -33.871 -25.809 1.00 90.25 219 GLU A N 1
ATOM 1757 C CA . GLU A 1 219 ? 70.502 -32.718 -26.070 1.00 90.25 219 GLU A CA 1
ATOM 1758 C C . GLU A 1 219 ? 69.726 -31.390 -26.134 1.00 90.25 219 GLU A C 1
ATOM 1760 O O . GLU A 1 219 ? 70.319 -30.320 -26.259 1.00 90.25 219 GLU A O 1
ATOM 1765 N N . ASN A 1 220 ? 68.392 -31.448 -26.025 1.00 86.31 220 ASN A N 1
ATOM 1766 C CA . ASN A 1 220 ? 67.475 -30.310 -26.092 1.00 86.31 220 ASN A CA 1
ATOM 1767 C C . ASN A 1 220 ? 67.596 -29.478 -27.389 1.00 86.31 220 ASN A C 1
ATOM 1769 O O . ASN A 1 220 ? 67.260 -28.294 -27.411 1.00 86.31 220 ASN A O 1
ATOM 1773 N N . THR A 1 221 ? 68.041 -30.101 -28.483 1.00 88.69 221 THR A N 1
ATOM 1774 C CA . THR A 1 221 ? 68.054 -29.499 -29.825 1.00 88.69 221 THR A CA 1
ATOM 1775 C C . THR A 1 221 ? 66.669 -29.526 -30.470 1.00 88.69 221 THR A C 1
ATOM 1777 O O . THR A 1 221 ? 66.353 -28.646 -31.269 1.00 88.69 221 THR A O 1
ATOM 1780 N N . MET A 1 222 ? 65.824 -30.504 -30.104 1.00 90.06 222 MET A N 1
ATOM 1781 C CA . MET A 1 222 ? 64.417 -30.644 -30.522 1.00 90.06 222 MET A CA 1
ATOM 1782 C C . MET A 1 222 ? 64.199 -30.640 -32.049 1.00 90.06 222 MET A C 1
ATOM 1784 O O . MET A 1 222 ? 63.087 -30.437 -32.530 1.00 90.06 222 MET A O 1
ATOM 1788 N N . THR A 1 223 ? 65.265 -30.850 -32.821 1.00 90.56 223 THR A N 1
ATOM 1789 C CA . THR A 1 223 ? 65.298 -30.890 -34.285 1.00 90.56 223 THR A CA 1
ATOM 1790 C C . THR A 1 223 ? 66.427 -31.830 -34.696 1.00 90.56 223 THR A C 1
ATOM 1792 O O . THR A 1 223 ? 67.499 -31.799 -34.090 1.00 90.56 223 THR A O 1
ATOM 1795 N N . PHE A 1 224 ? 66.209 -32.659 -35.712 1.00 92.62 224 PHE A N 1
ATOM 1796 C CA . PHE A 1 224 ? 67.231 -33.542 -36.277 1.00 92.62 224 PHE A CA 1
ATOM 1797 C C . PHE A 1 224 ? 67.031 -33.721 -37.786 1.00 92.62 224 PHE A C 1
ATOM 1799 O O . PHE A 1 224 ? 65.965 -33.425 -38.322 1.00 92.62 224 PHE A O 1
ATOM 1806 N N . VAL A 1 225 ? 68.066 -34.203 -38.474 1.00 89.94 225 VAL A N 1
ATOM 1807 C CA . VAL A 1 225 ? 68.008 -34.566 -39.897 1.00 89.94 225 VAL A CA 1
ATOM 1808 C C . VAL A 1 225 ? 68.156 -36.079 -40.010 1.00 89.94 225 VAL A C 1
ATOM 1810 O O . VAL A 1 225 ? 69.045 -36.656 -39.382 1.00 89.94 225 VAL A O 1
ATOM 1813 N N . PHE A 1 226 ? 67.298 -36.718 -40.800 1.00 90.38 226 PHE A N 1
ATOM 1814 C CA . PHE A 1 226 ? 67.326 -38.158 -41.054 1.00 90.38 226 PHE A CA 1
ATOM 1815 C C . PHE A 1 226 ? 66.964 -38.422 -42.516 1.00 90.38 226 PHE A C 1
ATOM 1817 O O . PHE A 1 226 ? 66.027 -37.824 -43.029 1.00 90.38 226 PHE A O 1
ATOM 1824 N N . ASP A 1 227 ? 67.742 -39.258 -43.207 1.00 87.31 227 ASP A N 1
ATOM 1825 C CA . ASP A 1 227 ? 67.608 -39.542 -44.649 1.00 87.31 227 ASP A CA 1
ATOM 1826 C C . ASP A 1 227 ? 67.528 -38.301 -45.573 1.00 87.31 227 ASP A C 1
ATOM 1828 O O . ASP A 1 227 ? 67.058 -38.375 -46.704 1.00 87.31 227 ASP A O 1
ATOM 1832 N N . GLY A 1 228 ? 68.044 -37.154 -45.113 1.00 82.75 228 GLY A N 1
ATOM 1833 C CA . GLY A 1 228 ? 68.012 -35.869 -45.824 1.00 82.75 228 GLY A CA 1
ATOM 1834 C C . GLY A 1 228 ? 66.805 -34.985 -45.487 1.00 82.75 228 GLY A C 1
ATOM 1835 O O . GLY A 1 228 ? 66.868 -33.777 -45.706 1.00 82.75 228 GLY A O 1
ATOM 1836 N N . ASP A 1 229 ? 65.760 -35.547 -44.881 1.00 87.62 229 ASP A N 1
ATOM 1837 C CA . ASP A 1 229 ? 64.609 -34.807 -44.366 1.00 87.62 229 ASP A CA 1
ATOM 1838 C C . ASP A 1 229 ? 64.917 -34.179 -42.998 1.00 87.62 229 ASP A C 1
ATOM 1840 O O . ASP A 1 229 ? 65.617 -34.758 -42.162 1.00 87.62 229 ASP A O 1
ATOM 1844 N N . THR A 1 230 ? 64.362 -32.993 -42.739 1.00 90.38 230 THR A N 1
ATOM 1845 C CA . THR A 1 230 ? 64.440 -32.342 -41.420 1.00 90.38 230 THR A CA 1
ATOM 1846 C C . THR A 1 230 ? 63.185 -32.649 -40.612 1.00 90.38 230 THR A C 1
ATOM 1848 O O . THR A 1 230 ? 62.068 -32.515 -41.110 1.00 90.38 230 THR A O 1
ATOM 1851 N N . PHE A 1 231 ? 63.357 -33.014 -39.345 1.00 90.69 231 PHE A N 1
ATOM 1852 C CA . PHE A 1 231 ? 62.281 -33.325 -38.408 1.00 90.69 231 PHE A CA 1
ATOM 1853 C C . PHE A 1 231 ? 62.392 -32.435 -37.174 1.00 90.69 231 PHE A C 1
ATOM 1855 O O . PHE A 1 231 ? 63.468 -32.284 -36.597 1.00 90.69 231 PHE A O 1
ATOM 1862 N N . ILE A 1 232 ? 61.266 -31.873 -36.748 1.00 89.00 232 ILE A N 1
ATOM 1863 C CA . ILE A 1 232 ? 61.128 -31.088 -35.519 1.00 89.00 232 ILE A CA 1
ATOM 1864 C C . ILE A 1 232 ? 60.353 -31.930 -34.504 1.00 89.00 232 ILE A C 1
ATOM 1866 O O . ILE A 1 232 ? 59.353 -32.566 -34.842 1.00 89.00 232 ILE A O 1
ATOM 1870 N N . VAL A 1 233 ? 60.807 -31.923 -33.255 1.00 88.44 233 VAL A N 1
ATOM 1871 C CA . VAL A 1 233 ? 60.242 -32.695 -32.147 1.00 88.44 233 VAL A CA 1
ATOM 1872 C C . VAL A 1 233 ? 59.690 -31.723 -31.107 1.00 88.44 233 VAL A C 1
ATOM 1874 O O . VAL A 1 233 ? 60.439 -31.082 -30.373 1.00 88.44 233 VAL A O 1
ATOM 1877 N N . LYS A 1 234 ? 58.364 -31.593 -31.027 1.00 87.19 234 LYS A N 1
ATOM 1878 C CA . LYS A 1 234 ? 57.686 -30.706 -30.065 1.00 87.19 234 LYS A CA 1
ATOM 1879 C C . LYS A 1 234 ? 57.097 -31.531 -28.924 1.00 87.19 234 LYS A C 1
ATOM 1881 O O . LYS A 1 234 ? 56.462 -32.553 -29.159 1.00 87.19 234 LYS A O 1
ATOM 1886 N N . ARG A 1 235 ? 57.261 -31.091 -27.673 1.00 86.69 235 ARG A N 1
ATOM 1887 C CA . ARG A 1 235 ? 56.593 -31.735 -26.527 1.00 86.69 235 ARG A CA 1
ATOM 1888 C C . ARG A 1 235 ? 55.071 -31.619 -26.688 1.00 86.69 235 ARG A C 1
ATOM 1890 O O . ARG A 1 235 ? 54.567 -30.525 -26.928 1.00 86.69 235 ARG A O 1
ATOM 1897 N N . GLY A 1 236 ? 54.367 -32.739 -26.554 1.00 80.56 236 GLY A N 1
ATOM 1898 C CA . GLY A 1 236 ? 52.911 -32.812 -26.629 1.00 80.56 236 GLY A CA 1
ATOM 1899 C C . GLY A 1 236 ? 52.215 -32.347 -25.346 1.00 80.56 236 GLY A C 1
ATOM 1900 O O . GLY A 1 236 ? 52.829 -31.813 -24.420 1.00 80.56 236 GLY A O 1
ATOM 1901 N N . SER A 1 237 ? 50.906 -32.591 -25.269 1.00 73.00 237 SER A N 1
ATOM 1902 C CA . SER A 1 237 ? 50.046 -32.171 -24.150 1.00 73.00 237 SER A CA 1
ATOM 1903 C C . SER A 1 237 ? 50.381 -32.832 -22.803 1.00 73.00 237 SER A C 1
ATOM 1905 O O . SER A 1 237 ? 50.025 -32.302 -21.751 1.00 73.00 237 SER A O 1
ATOM 1907 N N . THR A 1 238 ? 51.097 -33.962 -22.803 1.00 75.06 238 THR A N 1
ATOM 1908 C CA . THR A 1 238 ? 51.605 -34.624 -21.591 1.00 75.06 238 THR A CA 1
ATOM 1909 C C . THR A 1 238 ? 53.132 -34.683 -21.598 1.00 75.06 238 THR A C 1
ATOM 1911 O O . THR A 1 238 ? 53.760 -34.787 -22.646 1.00 75.06 238 THR A O 1
ATOM 1914 N N . LYS A 1 239 ? 53.758 -34.642 -20.412 1.00 75.88 239 LYS A N 1
ATOM 1915 C CA . LYS A 1 239 ? 55.225 -34.514 -20.263 1.00 75.88 239 LYS A CA 1
ATOM 1916 C C . LYS A 1 239 ? 56.056 -35.637 -20.904 1.00 75.88 239 LYS A C 1
ATOM 1918 O O . LYS A 1 239 ? 57.251 -35.428 -21.097 1.00 75.88 239 LYS A O 1
ATOM 1923 N N . VAL A 1 240 ? 55.454 -36.798 -21.172 1.00 84.50 240 VAL A N 1
ATOM 1924 C CA . VAL A 1 240 ? 56.134 -37.978 -21.737 1.00 84.50 240 VAL A CA 1
ATOM 1925 C C . VAL A 1 240 ? 55.973 -38.101 -23.255 1.00 84.50 240 VAL A C 1
ATOM 1927 O O . VAL A 1 240 ? 56.805 -38.734 -23.896 1.00 84.50 240 VAL A O 1
ATOM 1930 N N . ILE A 1 241 ? 54.967 -37.442 -23.838 1.00 88.56 241 ILE A N 1
ATOM 1931 C CA . ILE A 1 241 ? 54.652 -37.516 -25.268 1.00 88.56 241 ILE A CA 1
ATOM 1932 C C . ILE A 1 241 ? 55.339 -36.377 -26.028 1.00 88.56 241 ILE A C 1
ATOM 1934 O O . ILE A 1 241 ? 55.316 -35.220 -25.602 1.00 88.56 241 ILE A O 1
ATOM 1938 N N . TYR A 1 242 ? 55.909 -36.700 -27.185 1.00 90.81 242 TYR A N 1
ATOM 1939 C CA . TYR A 1 242 ? 56.531 -35.766 -28.115 1.00 90.81 242 TYR A CA 1
ATOM 1940 C C . TYR A 1 242 ? 55.992 -35.991 -29.532 1.00 90.81 242 TYR A C 1
ATOM 1942 O O . TYR A 1 242 ? 56.054 -37.096 -30.062 1.00 90.81 242 TYR A O 1
ATOM 1950 N N . ASN A 1 243 ? 55.479 -34.935 -30.155 1.00 89.62 243 ASN A N 1
ATOM 1951 C CA . ASN A 1 243 ? 55.010 -34.944 -31.535 1.00 89.62 243 ASN A CA 1
ATOM 1952 C C . ASN A 1 243 ? 56.201 -34.738 -32.478 1.00 89.62 243 ASN A C 1
ATOM 1954 O O . ASN A 1 243 ? 56.998 -33.817 -32.281 1.00 89.62 243 ASN A O 1
ATOM 1958 N N . ILE A 1 244 ? 56.297 -35.571 -33.510 1.00 90.38 244 ILE A N 1
ATOM 1959 C CA . ILE A 1 244 ? 57.318 -35.510 -34.555 1.00 90.38 244 ILE A CA 1
ATOM 1960 C C . ILE A 1 244 ? 56.668 -34.924 -35.809 1.00 90.38 244 ILE A C 1
ATOM 1962 O O . ILE A 1 244 ? 55.722 -35.493 -36.355 1.00 90.38 244 ILE A O 1
ATOM 1966 N N . THR A 1 245 ? 57.186 -33.798 -36.285 1.00 88.88 245 THR A N 1
ATOM 1967 C CA . THR A 1 245 ? 56.740 -33.143 -37.521 1.00 88.88 245 THR A CA 1
ATOM 1968 C C . THR A 1 245 ? 57.880 -33.100 -38.527 1.00 88.88 245 THR A C 1
ATOM 1970 O O . THR A 1 245 ? 58.941 -32.551 -38.223 1.00 88.88 245 THR A O 1
ATOM 1973 N N . LYS A 1 246 ? 57.665 -33.652 -39.722 1.00 88.44 246 LYS A N 1
ATOM 1974 C CA . LYS A 1 246 ? 58.582 -33.536 -40.861 1.00 88.44 246 LYS A CA 1
ATOM 1975 C C . LYS A 1 246 ? 58.421 -32.152 -41.487 1.00 88.44 246 LYS A C 1
ATOM 1977 O O . LYS A 1 246 ? 57.296 -31.705 -41.701 1.00 88.44 246 LYS A O 1
ATOM 1982 N N . VAL A 1 247 ? 59.528 -31.472 -41.763 1.00 85.62 247 VAL A N 1
ATOM 1983 C CA . VAL A 1 247 ? 59.542 -30.203 -42.500 1.00 85.62 247 VAL A CA 1
ATOM 1984 C C . VAL A 1 247 ? 59.456 -30.517 -43.988 1.00 85.62 247 VAL A C 1
ATOM 1986 O O . VAL A 1 247 ? 60.270 -31.280 -44.506 1.00 85.62 247 VAL A O 1
ATOM 1989 N N . LEU A 1 248 ? 58.466 -29.950 -44.669 1.00 82.88 248 LEU A N 1
ATOM 1990 C CA . LEU A 1 248 ? 58.268 -30.139 -46.101 1.00 82.88 248 LEU A CA 1
ATOM 1991 C C . LEU A 1 248 ? 59.008 -29.041 -46.867 1.00 82.88 248 LEU A C 1
ATOM 1993 O O . LEU A 1 248 ? 58.739 -27.861 -46.663 1.00 82.88 248 LEU A O 1
ATOM 1997 N N . VAL A 1 249 ? 59.917 -29.425 -47.768 1.00 72.75 249 VAL A N 1
ATOM 1998 C CA . VAL A 1 249 ? 60.722 -28.474 -48.565 1.00 72.75 249 VAL A CA 1
ATOM 1999 C C . VAL A 1 249 ? 59.839 -27.601 -49.465 1.00 72.75 249 VAL A C 1
ATOM 2001 O O . VAL A 1 249 ? 60.082 -26.405 -49.589 1.00 72.75 249 VAL A O 1
ATOM 2004 N N . ASP A 1 250 ? 58.785 -28.190 -50.032 1.00 72.50 250 ASP A N 1
ATOM 2005 C CA . ASP A 1 250 ? 57.811 -27.509 -50.888 1.00 72.50 250 ASP A CA 1
ATOM 2006 C C . ASP A 1 250 ? 56.469 -27.224 -50.195 1.00 72.50 250 ASP A C 1
ATOM 2008 O O . ASP A 1 250 ? 55.549 -26.715 -50.839 1.00 72.50 250 ASP A O 1
ATOM 2012 N N . GLY A 1 251 ? 56.351 -27.519 -48.897 1.00 81.38 251 GLY A N 1
ATOM 2013 C CA . GLY A 1 251 ? 55.073 -27.502 -48.186 1.00 81.38 251 GLY A CA 1
ATOM 2014 C C . GLY A 1 251 ? 54.061 -28.525 -48.721 1.00 81.38 251 GLY A C 1
ATOM 2015 O O . GLY A 1 251 ? 54.388 -29.399 -49.523 1.00 81.38 251 GLY A O 1
ATOM 2016 N N . ASN A 1 252 ? 52.821 -28.414 -48.256 1.00 84.00 252 ASN A N 1
ATOM 2017 C CA . ASN A 1 252 ? 51.666 -29.153 -48.755 1.00 84.00 252 ASN A CA 1
ATOM 2018 C C . ASN A 1 252 ? 50.484 -28.194 -48.909 1.00 84.00 252 ASN A C 1
ATOM 2020 O O . ASN A 1 252 ? 50.190 -27.446 -47.976 1.00 84.00 252 ASN A O 1
ATOM 2024 N N . PHE A 1 253 ? 49.800 -28.242 -50.049 1.00 85.25 253 PHE A N 1
ATOM 2025 C CA . PHE A 1 253 ? 48.581 -27.478 -50.307 1.00 85.25 253 PHE A CA 1
ATOM 2026 C C . PHE A 1 253 ? 47.364 -28.400 -50.341 1.00 85.25 253 PHE A C 1
ATOM 2028 O O . PHE A 1 253 ? 47.427 -29.512 -50.861 1.00 85.25 253 PHE A O 1
ATOM 2035 N N . ALA A 1 254 ? 46.245 -27.910 -49.821 1.00 81.19 254 ALA A N 1
ATOM 2036 C CA . ALA A 1 254 ? 44.938 -28.539 -49.942 1.00 81.19 254 ALA A CA 1
ATOM 2037 C C . ALA A 1 254 ? 43.906 -27.442 -50.221 1.00 81.19 254 ALA A C 1
ATOM 2039 O O . ALA A 1 254 ? 43.476 -26.761 -49.296 1.00 81.19 254 ALA A O 1
ATOM 2040 N N . TYR A 1 255 ? 43.552 -27.235 -51.489 1.00 79.75 255 TYR A N 1
ATOM 2041 C CA . TYR A 1 255 ? 42.572 -26.233 -51.916 1.00 79.75 255 TYR A CA 1
ATOM 2042 C C . TYR A 1 255 ? 41.478 -26.848 -52.790 1.00 79.75 255 TYR A C 1
ATOM 2044 O O . TYR A 1 255 ? 41.679 -27.882 -53.425 1.00 79.75 255 TYR A O 1
ATOM 2052 N N . ASN A 1 256 ? 40.305 -26.215 -52.782 1.00 67.62 256 ASN A N 1
ATOM 2053 C CA . ASN A 1 256 ? 39.070 -26.769 -53.347 1.00 67.62 256 ASN A CA 1
ATOM 2054 C C . ASN A 1 256 ? 38.979 -26.659 -54.883 1.00 67.62 256 ASN A C 1
ATOM 2056 O O . ASN A 1 256 ? 38.155 -27.336 -55.495 1.00 67.62 256 ASN A O 1
ATOM 2060 N N . ASP A 1 257 ? 39.810 -25.815 -55.504 1.00 68.19 257 ASP A N 1
ATOM 2061 C CA . ASP A 1 257 ? 39.789 -25.517 -56.941 1.00 68.19 257 ASP A CA 1
ATOM 2062 C C . ASP A 1 257 ? 41.110 -25.915 -57.623 1.00 68.19 257 ASP A C 1
ATOM 2064 O O . ASP A 1 257 ? 42.113 -25.203 -57.543 1.00 68.19 257 ASP A O 1
ATOM 2068 N N . GLU A 1 258 ? 41.100 -27.045 -58.339 1.00 61.47 258 GLU A N 1
ATOM 2069 C CA . GLU A 1 258 ? 42.256 -27.576 -59.083 1.00 61.47 258 GLU A CA 1
ATOM 2070 C C . GLU A 1 258 ? 42.804 -26.612 -60.163 1.00 61.47 258 GLU A C 1
ATOM 2072 O O . GLU A 1 258 ? 43.886 -26.855 -60.704 1.00 61.47 258 GLU A O 1
ATOM 2077 N N . THR A 1 259 ? 42.101 -25.521 -60.500 1.00 62.97 259 THR A N 1
ATOM 2078 C CA . THR A 1 259 ? 42.536 -24.568 -61.537 1.00 62.97 259 THR A CA 1
ATOM 2079 C C . THR A 1 259 ? 43.556 -23.528 -61.060 1.00 62.97 259 THR A C 1
ATOM 2081 O O . THR A 1 259 ? 44.261 -22.964 -61.898 1.00 62.97 259 THR A O 1
ATOM 2084 N N . LEU A 1 260 ? 43.698 -23.302 -59.746 1.00 71.75 260 LEU A N 1
ATOM 2085 C CA . LEU A 1 260 ? 44.592 -22.273 -59.182 1.00 71.75 260 LEU A CA 1
ATOM 2086 C C . LEU A 1 260 ? 46.086 -22.581 -59.412 1.00 71.75 260 LEU A C 1
ATOM 2088 O O . LEU A 1 260 ? 46.869 -21.695 -59.770 1.00 71.75 260 LEU A O 1
ATOM 2092 N N . GLY A 1 261 ? 46.470 -23.852 -59.263 1.00 78.62 261 GLY A N 1
ATOM 2093 C CA . GLY A 1 261 ? 47.751 -24.409 -59.704 1.00 78.62 261 GLY A CA 1
ATOM 2094 C C . GLY A 1 261 ? 49.031 -23.765 -59.138 1.00 78.62 261 GLY A C 1
ATOM 2095 O O . GLY A 1 261 ? 49.036 -22.901 -58.260 1.00 78.62 261 GLY A O 1
ATOM 2096 N N . GLY A 1 262 ? 50.179 -24.176 -59.691 1.00 81.25 262 GLY A N 1
ATOM 2097 C CA . GLY A 1 262 ? 51.506 -23.818 -59.164 1.00 81.25 262 GLY A CA 1
ATOM 2098 C C . GLY A 1 262 ? 51.860 -22.319 -59.182 1.00 81.25 262 GLY A C 1
ATOM 2099 O O . GLY A 1 262 ? 52.766 -21.887 -58.464 1.00 81.25 262 GLY A O 1
ATOM 2100 N N . ALA A 1 263 ? 51.163 -21.504 -59.984 1.00 84.81 263 ALA A N 1
ATOM 2101 C CA . ALA A 1 263 ? 51.339 -20.049 -59.990 1.00 84.81 263 ALA A CA 1
ATOM 2102 C C . ALA A 1 263 ? 50.734 -19.404 -58.731 1.00 84.81 263 ALA A C 1
ATOM 2104 O O . ALA A 1 263 ? 51.383 -18.557 -58.111 1.00 84.81 263 ALA A O 1
ATOM 2105 N N . PHE A 1 264 ? 49.545 -19.853 -58.318 1.00 87.44 264 PHE A N 1
ATOM 2106 C CA . PHE A 1 264 ? 48.918 -19.442 -57.065 1.00 87.44 264 PHE A CA 1
ATOM 2107 C C . PHE A 1 264 ? 49.725 -19.937 -55.858 1.00 87.44 264 PHE A C 1
ATOM 2109 O O . PHE A 1 264 ? 50.048 -19.151 -54.971 1.00 87.44 264 PHE A O 1
ATOM 2116 N N . GLU A 1 265 ? 50.166 -21.197 -55.869 1.00 87.56 265 GLU A N 1
ATOM 2117 C CA . GLU A 1 265 ? 51.035 -21.757 -54.820 1.00 87.56 265 GLU A CA 1
ATOM 2118 C C . GLU A 1 265 ? 52.340 -20.964 -54.643 1.00 87.56 265 GLU A C 1
ATOM 2120 O O . GLU A 1 265 ? 52.769 -20.697 -53.519 1.00 87.56 265 GLU A O 1
ATOM 2125 N N . SER A 1 266 ? 52.960 -20.535 -55.749 1.00 86.44 266 SER A N 1
ATOM 2126 C CA . SER A 1 266 ? 54.148 -19.671 -55.720 1.00 86.44 266 SER A CA 1
ATOM 2127 C C . SER A 1 266 ? 53.842 -18.297 -55.111 1.00 86.44 266 SER A C 1
ATOM 2129 O O . SER A 1 266 ? 54.658 -17.768 -54.354 1.00 86.44 266 SER A O 1
ATOM 2131 N N . ALA A 1 267 ? 52.668 -17.725 -55.405 1.00 88.06 267 ALA A N 1
ATOM 2132 C CA . ALA A 1 267 ? 52.219 -16.456 -54.834 1.00 88.06 267 ALA A CA 1
ATOM 2133 C C . ALA A 1 267 ? 51.941 -16.572 -53.325 1.00 88.06 267 ALA A C 1
ATOM 2135 O O . ALA A 1 267 ? 52.388 -15.710 -52.568 1.00 88.06 267 ALA A O 1
ATOM 2136 N N . VAL A 1 268 ? 51.305 -17.657 -52.869 1.00 87.38 268 VAL A N 1
ATOM 2137 C CA . VAL A 1 268 ? 51.106 -17.944 -51.437 1.00 87.38 268 VAL A CA 1
ATOM 2138 C C . VAL A 1 268 ? 52.456 -18.088 -50.730 1.00 87.38 268 VAL A C 1
ATOM 2140 O O . VAL A 1 268 ? 52.709 -17.371 -49.763 1.00 87.38 268 VAL A O 1
ATOM 2143 N N . LYS A 1 269 ? 53.369 -18.931 -51.246 1.00 86.56 269 LYS A N 1
ATOM 2144 C CA . LYS A 1 269 ? 54.721 -19.128 -50.680 1.00 86.56 269 LYS A CA 1
ATOM 2145 C C . LYS A 1 269 ? 55.502 -17.818 -50.542 1.00 86.56 269 LYS A C 1
ATOM 2147 O O . LYS A 1 269 ? 56.177 -17.612 -49.535 1.00 86.56 269 LYS A O 1
ATOM 2152 N N . ALA A 1 270 ? 55.400 -16.925 -51.527 1.00 87.25 270 ALA A N 1
ATOM 2153 C CA . ALA A 1 270 ? 56.070 -15.624 -51.505 1.00 87.25 270 ALA A CA 1
ATOM 2154 C C . ALA A 1 270 ? 55.508 -14.651 -50.449 1.00 87.25 270 ALA A C 1
ATOM 2156 O O . ALA A 1 270 ? 56.200 -13.701 -50.084 1.00 87.25 270 ALA A O 1
ATOM 2157 N N . ASN A 1 271 ? 54.286 -14.880 -49.953 1.00 89.00 271 ASN A N 1
ATOM 2158 C CA . ASN A 1 271 ? 53.565 -13.973 -49.056 1.00 89.00 271 ASN A CA 1
ATOM 2159 C C . ASN A 1 271 ? 53.243 -14.575 -47.673 1.00 89.00 271 ASN A C 1
ATOM 2161 O O . ASN A 1 271 ? 52.517 -13.956 -46.909 1.00 89.00 271 ASN A O 1
ATOM 2165 N N . LEU A 1 272 ? 53.830 -15.716 -47.283 1.00 85.31 272 LEU A N 1
ATOM 2166 C CA . LEU A 1 272 ? 53.608 -16.364 -45.968 1.00 85.31 272 LEU A CA 1
ATOM 2167 C C . LEU A 1 272 ? 53.965 -15.504 -44.734 1.00 85.31 272 LEU A C 1
ATOM 2169 O O . LEU A 1 272 ? 53.652 -15.879 -43.602 1.00 85.31 272 LEU A O 1
ATOM 2173 N N . SER A 1 273 ? 54.662 -14.382 -44.929 1.00 81.69 273 SER A N 1
ATOM 2174 C CA . SER A 1 273 ? 54.967 -13.382 -43.896 1.00 81.69 273 SER A CA 1
ATOM 2175 C C . SER A 1 273 ? 54.051 -12.151 -43.936 1.00 81.69 273 SER A C 1
ATOM 2177 O O . SER A 1 273 ? 54.305 -11.193 -43.208 1.00 81.69 273 SER A O 1
ATOM 2179 N N . ALA A 1 274 ? 53.041 -12.137 -44.806 1.00 83.44 274 ALA A N 1
ATOM 2180 C CA . ALA A 1 274 ? 52.053 -11.077 -44.955 1.00 83.44 274 ALA A CA 1
ATOM 2181 C C . ALA A 1 274 ? 50.653 -11.603 -44.606 1.00 83.44 274 ALA A C 1
ATOM 2183 O O . ALA A 1 274 ? 50.342 -12.770 -44.823 1.00 83.44 274 ALA A O 1
ATOM 2184 N N . GLU A 1 275 ? 49.798 -10.724 -44.086 1.00 81.81 275 GLU A N 1
ATOM 2185 C CA . GLU A 1 275 ? 48.411 -11.056 -43.718 1.00 81.81 275 GLU A CA 1
ATOM 2186 C C . GLU A 1 275 ? 47.493 -11.184 -44.951 1.00 81.81 275 GLU A C 1
ATOM 2188 O O . GLU A 1 275 ? 46.428 -11.794 -44.882 1.00 81.81 275 GLU A O 1
ATOM 2193 N N . SER A 1 276 ? 47.900 -10.613 -46.092 1.00 87.75 276 SER A N 1
ATOM 2194 C CA . SER A 1 276 ? 47.168 -10.676 -47.360 1.00 87.75 276 SER A CA 1
ATOM 2195 C C . SER A 1 276 ? 48.080 -10.505 -48.578 1.00 87.75 276 SER A C 1
ATOM 2197 O O . SER A 1 276 ? 49.183 -9.961 -48.475 1.00 87.75 276 SER A O 1
ATOM 2199 N N . PHE A 1 277 ? 47.609 -10.950 -49.744 1.00 91.00 277 PHE A N 1
ATOM 2200 C CA . PHE A 1 277 ? 48.246 -10.734 -51.046 1.00 91.00 277 PHE A CA 1
ATOM 2201 C C . PHE A 1 277 ? 47.200 -10.622 -52.165 1.00 91.00 277 PHE A C 1
ATOM 2203 O O . PHE A 1 277 ? 46.065 -11.070 -52.020 1.00 91.00 277 PHE A O 1
ATOM 2210 N N . MET A 1 278 ? 47.577 -10.034 -53.304 1.00 89.19 278 MET A N 1
ATOM 2211 C CA . MET A 1 278 ? 46.735 -10.016 -54.507 1.00 89.19 278 MET A CA 1
ATOM 2212 C C . MET A 1 278 ? 47.228 -11.033 -55.535 1.00 89.19 278 MET A C 1
ATOM 2214 O O . MET A 1 278 ? 48.426 -11.098 -55.821 1.00 89.19 278 MET A O 1
ATOM 2218 N N . PHE A 1 279 ? 46.301 -11.765 -56.148 1.00 89.25 279 PHE A N 1
ATOM 2219 C CA . PHE A 1 279 ? 46.567 -12.665 -57.270 1.00 89.25 279 PHE A CA 1
ATOM 2220 C C . PHE A 1 279 ? 45.411 -12.588 -58.277 1.00 89.25 279 PHE A C 1
ATOM 2222 O O . PHE A 1 279 ? 44.245 -12.635 -57.898 1.00 89.25 279 PHE A O 1
ATOM 2229 N N . GLU A 1 280 ? 45.739 -12.392 -59.558 1.00 87.81 280 GLU A N 1
ATOM 2230 C CA . GLU A 1 280 ? 44.776 -12.244 -60.669 1.00 87.81 280 GLU A CA 1
ATOM 2231 C C . GLU A 1 280 ? 43.629 -11.235 -60.425 1.00 87.81 280 GLU A C 1
ATOM 2233 O O . GLU A 1 280 ? 42.511 -11.391 -60.906 1.00 87.81 280 GLU A O 1
ATOM 2238 N N . GLY A 1 281 ? 43.914 -10.157 -59.685 1.00 84.06 281 GLY A N 1
ATOM 2239 C CA . GLY A 1 281 ? 42.943 -9.099 -59.377 1.00 84.06 281 GLY A CA 1
ATOM 2240 C C . GLY A 1 281 ? 41.988 -9.414 -58.219 1.00 84.06 281 GLY A C 1
ATOM 2241 O O . GLY A 1 281 ? 41.160 -8.569 -57.887 1.00 84.06 281 GLY A O 1
ATOM 2242 N N . LYS A 1 282 ? 42.124 -10.582 -57.584 1.00 87.56 282 LYS A N 1
ATOM 2243 C CA . LYS A 1 282 ? 41.475 -10.939 -56.317 1.00 87.56 282 LYS A CA 1
ATOM 2244 C C . LYS A 1 282 ? 42.434 -10.716 -55.145 1.00 87.56 282 LYS A C 1
ATOM 2246 O O . LYS A 1 282 ? 43.646 -10.894 -55.292 1.00 87.56 282 LYS A O 1
ATOM 2251 N N . THR A 1 283 ? 41.886 -10.380 -53.981 1.00 89.38 283 THR A N 1
ATOM 2252 C CA . THR A 1 283 ? 42.624 -10.325 -52.711 1.00 89.38 283 THR A CA 1
ATOM 2253 C C . THR A 1 283 ? 42.434 -11.640 -51.960 1.00 89.38 283 THR A C 1
ATOM 2255 O O . THR A 1 283 ? 41.322 -12.161 -51.883 1.00 89.38 283 THR A O 1
ATOM 2258 N N . TYR A 1 284 ? 43.518 -12.168 -51.402 1.00 88.19 284 TYR A N 1
ATOM 2259 C CA . TYR A 1 284 ? 43.525 -13.359 -50.561 1.00 88.19 284 TYR A CA 1
ATOM 2260 C C . TYR A 1 284 ? 44.149 -13.027 -49.203 1.00 88.19 284 TYR A C 1
ATOM 2262 O O . TYR A 1 284 ? 45.131 -12.286 -49.127 1.00 88.19 284 TYR A O 1
ATOM 2270 N N . LEU A 1 285 ? 43.575 -13.577 -48.139 1.00 87.00 285 LEU A N 1
ATOM 2271 C CA . LEU A 1 285 ? 44.000 -13.444 -46.749 1.00 87.00 285 LEU A CA 1
ATOM 2272 C C . LEU A 1 285 ? 44.722 -14.729 -46.320 1.00 87.00 285 LEU A C 1
ATOM 2274 O O . LEU A 1 285 ? 44.346 -15.823 -46.746 1.00 87.00 285 LEU A O 1
ATOM 2278 N N . LEU A 1 286 ? 45.742 -14.598 -45.470 1.00 87.12 286 LEU A N 1
ATOM 2279 C CA . LEU A 1 286 ? 46.520 -15.722 -44.941 1.00 87.12 286 LEU A CA 1
ATOM 2280 C C . LEU A 1 286 ? 46.442 -15.747 -43.411 1.00 87.12 286 LEU A C 1
ATOM 2282 O O . LEU A 1 286 ? 47.121 -14.981 -42.726 1.00 87.12 286 LEU A O 1
ATOM 2286 N N . ASN A 1 287 ? 45.629 -16.654 -42.872 1.00 84.44 287 ASN A N 1
ATOM 2287 C CA . ASN A 1 287 ? 45.441 -16.827 -41.435 1.00 84.44 287 ASN A CA 1
ATOM 2288 C C . ASN A 1 287 ? 46.399 -17.911 -40.906 1.00 84.44 287 ASN A C 1
ATOM 2290 O O . ASN A 1 287 ? 46.274 -19.086 -41.244 1.00 84.44 287 ASN A O 1
ATOM 2294 N N . ASN A 1 288 ? 47.398 -17.510 -40.116 1.00 83.38 288 ASN A N 1
ATOM 2295 C CA . ASN A 1 288 ? 48.487 -18.376 -39.649 1.00 83.38 288 ASN A CA 1
ATOM 2296 C C . ASN A 1 288 ? 48.218 -18.904 -38.232 1.00 83.38 288 ASN A C 1
ATOM 2298 O O . ASN A 1 288 ? 48.092 -18.126 -37.284 1.00 83.38 288 ASN A O 1
ATOM 2302 N N . ASP A 1 289 ? 48.246 -20.225 -38.049 1.00 76.69 289 ASP A N 1
ATOM 2303 C CA . ASP A 1 289 ? 48.049 -20.868 -36.741 1.00 76.69 289 ASP A CA 1
ATOM 2304 C C . ASP A 1 289 ? 49.252 -20.725 -35.779 1.00 76.69 289 ASP A C 1
ATOM 2306 O O . ASP A 1 289 ? 49.238 -21.246 -34.663 1.00 76.69 289 ASP A O 1
ATOM 2310 N N . ASN A 1 290 ? 50.307 -20.018 -36.204 1.00 69.44 290 ASN A N 1
ATOM 2311 C CA . ASN A 1 290 ? 51.611 -19.860 -35.546 1.00 69.44 290 ASN A CA 1
ATOM 2312 C C . ASN A 1 290 ? 52.391 -21.173 -35.347 1.00 69.44 290 ASN A C 1
ATOM 2314 O O . ASN A 1 290 ? 53.422 -21.207 -34.668 1.00 69.44 290 ASN A O 1
ATOM 2318 N N . GLN A 1 291 ? 51.941 -22.260 -35.970 1.00 69.50 291 GLN A N 1
ATOM 2319 C CA . GLN A 1 291 ? 52.619 -23.552 -36.015 1.00 69.50 291 GLN A CA 1
ATOM 2320 C C . GLN A 1 291 ? 53.044 -23.924 -37.437 1.00 69.50 291 GLN A C 1
ATOM 2322 O O . GLN A 1 291 ? 53.683 -24.962 -37.594 1.00 69.50 291 GLN A O 1
ATOM 2327 N N . GLY A 1 292 ? 52.772 -23.061 -38.423 1.00 74.00 292 GLY A N 1
ATOM 2328 C CA . GLY A 1 292 ? 53.159 -23.193 -39.828 1.00 74.00 292 GLY A CA 1
ATOM 2329 C C . GLY A 1 292 ? 52.084 -23.799 -40.724 1.00 74.00 292 GLY A C 1
ATOM 2330 O O . GLY A 1 292 ? 52.417 -24.200 -41.842 1.00 74.00 292 GLY A O 1
ATOM 2331 N N . ASN A 1 293 ? 50.840 -23.859 -40.243 1.00 82.69 293 ASN A N 1
ATOM 2332 C CA . ASN A 1 293 ? 49.657 -24.050 -41.069 1.00 82.69 293 ASN A CA 1
ATOM 2333 C C . ASN A 1 293 ? 49.032 -22.679 -41.357 1.00 82.69 293 ASN A C 1
ATOM 2335 O O . ASN A 1 293 ? 48.969 -21.812 -40.483 1.00 82.69 293 ASN A O 1
ATOM 2339 N N . TYR A 1 294 ? 48.570 -22.506 -42.585 1.00 86.75 294 TYR A N 1
ATOM 2340 C CA . TYR A 1 294 ? 47.966 -21.289 -43.097 1.00 86.75 294 TYR A CA 1
ATOM 2341 C C . TYR A 1 294 ? 46.629 -21.648 -43.727 1.00 86.75 294 TYR A C 1
ATOM 2343 O O . TYR A 1 294 ? 46.580 -22.465 -44.644 1.00 86.75 294 TYR A O 1
ATOM 2351 N N . GLU A 1 295 ? 45.562 -21.032 -43.250 1.00 87.19 295 GLU A N 1
ATOM 2352 C CA . GLU A 1 295 ? 44.261 -21.016 -43.908 1.00 87.19 295 GLU A CA 1
ATOM 2353 C C . GLU A 1 295 ? 44.259 -19.873 -44.938 1.00 87.19 295 GLU A C 1
ATOM 2355 O O . GLU A 1 295 ? 44.735 -18.766 -44.665 1.00 87.19 295 GLU A O 1
ATOM 2360 N N . ILE A 1 296 ? 43.793 -20.172 -46.150 1.00 88.69 296 ILE A N 1
ATOM 2361 C CA . ILE A 1 296 ? 43.814 -19.293 -47.320 1.00 88.69 296 ILE A CA 1
ATOM 2362 C C . ILE A 1 296 ? 42.369 -18.936 -47.652 1.00 88.69 296 ILE A C 1
ATOM 2364 O O . ILE A 1 296 ? 41.595 -19.778 -48.119 1.00 88.69 296 ILE A O 1
ATOM 2368 N N . LEU A 1 297 ? 42.018 -17.672 -47.440 1.00 87.50 297 LEU A N 1
ATOM 2369 C CA . LEU A 1 297 ? 40.672 -17.158 -47.673 1.00 87.50 297 LEU A CA 1
ATOM 2370 C C . LEU A 1 297 ? 40.691 -16.171 -48.844 1.00 87.50 297 LEU A C 1
ATOM 2372 O O . LEU A 1 297 ? 41.628 -15.383 -48.957 1.00 87.50 297 LEU A O 1
ATOM 2376 N N . GLN A 1 298 ? 39.676 -16.163 -49.703 1.00 88.12 298 GLN A N 1
ATOM 2377 C CA . GLN A 1 298 ? 39.468 -15.074 -50.661 1.00 88.12 298 GLN A CA 1
ATOM 2378 C C . GLN A 1 298 ? 38.626 -13.980 -50.002 1.00 88.12 298 GLN A C 1
ATOM 2380 O O . GLN A 1 298 ? 37.573 -14.269 -49.439 1.00 88.12 298 GLN A O 1
ATOM 2385 N N . ASP A 1 299 ? 39.066 -12.729 -50.109 1.00 86.38 299 ASP A N 1
ATOM 2386 C CA . ASP A 1 299 ? 38.282 -11.554 -49.728 1.00 86.38 299 ASP A CA 1
ATOM 2387 C C . ASP A 1 299 ? 37.237 -11.264 -50.824 1.00 86.38 299 ASP A C 1
ATOM 2389 O O . ASP A 1 299 ? 37.572 -11.077 -52.001 1.00 86.38 299 ASP A O 1
ATOM 2393 N N . LEU A 1 300 ? 35.958 -11.282 -50.441 1.00 85.38 300 LEU A N 1
ATOM 2394 C CA . LEU A 1 300 ? 34.801 -10.986 -51.293 1.00 85.38 300 LEU A CA 1
ATOM 2395 C C . LEU A 1 300 ? 34.279 -9.551 -51.094 1.00 85.38 300 LEU A C 1
ATOM 2397 O O . LEU A 1 300 ? 33.249 -9.182 -51.663 1.00 85.38 300 LEU A O 1
ATOM 2401 N N . GLY A 1 301 ? 34.981 -8.733 -50.310 1.00 83.81 301 GLY A N 1
ATOM 2402 C CA . GLY A 1 301 ? 34.586 -7.383 -49.939 1.00 83.81 301 GLY A CA 1
ATOM 2403 C C . GLY A 1 301 ? 33.781 -7.340 -48.642 1.00 83.81 301 GLY A C 1
ATOM 2404 O O . GLY A 1 301 ? 33.845 -8.227 -47.798 1.00 83.81 301 GLY A O 1
ATOM 2405 N N . VAL A 1 302 ? 33.022 -6.263 -48.458 1.00 85.81 302 VAL A N 1
ATOM 2406 C CA . VAL A 1 302 ? 32.354 -5.944 -47.189 1.00 85.81 302 VAL A CA 1
ATOM 2407 C C . VAL A 1 302 ? 30.839 -6.009 -47.362 1.00 85.81 302 VAL A C 1
ATOM 2409 O O . VAL A 1 302 ? 30.309 -5.419 -48.303 1.00 85.81 302 VAL A O 1
ATOM 2412 N N . GLN A 1 303 ? 30.141 -6.672 -46.436 1.00 89.25 303 GLN A N 1
ATOM 2413 C CA . GLN A 1 303 ? 28.678 -6.707 -46.382 1.00 89.25 303 GLN A CA 1
ATOM 2414 C C . GLN A 1 303 ? 28.145 -5.934 -45.168 1.00 89.25 303 GLN A C 1
ATOM 2416 O O . GLN A 1 303 ? 28.692 -6.008 -44.064 1.00 89.25 303 GLN A O 1
ATOM 2421 N N . GLU A 1 304 ? 27.052 -5.196 -45.365 1.00 92.00 304 GLU A N 1
ATOM 2422 C CA . GLU A 1 304 ? 26.289 -4.565 -44.287 1.00 92.00 304 GLU A CA 1
ATOM 2423 C C . GLU A 1 304 ? 25.480 -5.616 -43.513 1.00 92.00 304 GLU A C 1
ATOM 2425 O O . GLU A 1 304 ? 24.736 -6.411 -44.084 1.00 92.00 304 GLU A O 1
ATOM 2430 N N . ALA A 1 305 ? 25.634 -5.624 -42.191 1.00 92.56 305 ALA A N 1
ATOM 2431 C CA . ALA A 1 305 ? 25.054 -6.623 -41.300 1.00 92.56 305 ALA A CA 1
ATOM 2432 C C . ALA A 1 305 ? 23.762 -6.118 -40.645 1.00 92.56 305 ALA A C 1
ATOM 2434 O O . ALA A 1 305 ? 22.741 -6.810 -40.611 1.00 92.56 305 ALA A O 1
ATOM 2435 N N . LEU A 1 306 ? 23.823 -4.905 -40.090 1.00 95.31 306 LEU A N 1
ATOM 2436 C CA . LEU A 1 306 ? 22.702 -4.214 -39.460 1.00 95.31 306 LEU A CA 1
ATOM 2437 C C . LEU A 1 306 ? 22.937 -2.702 -39.427 1.00 95.31 306 LEU A C 1
ATOM 2439 O O . LEU A 1 306 ? 24.081 -2.249 -39.346 1.00 95.31 306 LEU A O 1
ATOM 2443 N N . PHE A 1 307 ? 21.844 -1.946 -39.374 1.00 95.88 307 PHE A N 1
ATOM 2444 C CA . PHE A 1 307 ? 21.843 -0.573 -38.875 1.00 95.88 307 PHE A CA 1
ATOM 2445 C C . PHE A 1 307 ? 21.484 -0.564 -37.388 1.00 95.88 307 PHE A C 1
ATOM 2447 O O . PHE A 1 307 ? 20.635 -1.327 -36.931 1.00 95.88 307 PHE A O 1
ATOM 2454 N N . ALA A 1 308 ? 22.105 0.319 -36.620 1.00 94.94 308 ALA A N 1
ATOM 2455 C CA . ALA A 1 308 ? 21.793 0.584 -35.225 1.00 94.94 308 ALA A CA 1
ATOM 2456 C C . ALA A 1 308 ? 21.363 2.050 -35.105 1.00 94.94 308 ALA A C 1
ATOM 2458 O O . ALA A 1 308 ? 22.140 2.946 -35.442 1.00 94.94 308 ALA A O 1
ATOM 2459 N N . SER A 1 309 ? 20.146 2.319 -34.620 1.00 93.75 309 SER A N 1
ATOM 2460 C CA . SER A 1 309 ? 19.635 3.694 -34.517 1.00 93.75 309 SER A CA 1
ATOM 2461 C C . SER A 1 309 ? 18.835 3.982 -33.246 1.00 93.75 309 SER A C 1
ATOM 2463 O O . SER A 1 309 ? 18.099 3.134 -32.742 1.00 93.75 309 SER A O 1
ATOM 2465 N N . THR A 1 310 ? 18.958 5.215 -32.747 1.00 92.12 310 THR A N 1
ATOM 2466 C CA . THR A 1 310 ? 18.113 5.788 -31.684 1.00 92.12 310 THR A CA 1
ATOM 2467 C C . THR A 1 310 ? 16.851 6.477 -32.214 1.00 92.12 310 THR A C 1
ATOM 2469 O O . THR A 1 310 ? 16.102 7.042 -31.420 1.00 92.12 310 THR A O 1
ATOM 2472 N N . PHE A 1 311 ? 16.592 6.469 -33.524 1.00 91.06 311 PHE A N 1
ATOM 2473 C CA . PHE A 1 311 ? 15.367 7.054 -34.067 1.00 91.06 311 PHE A CA 1
ATOM 2474 C C . PHE A 1 311 ? 14.124 6.212 -33.734 1.00 91.06 311 PHE A C 1
ATOM 2476 O O . PHE A 1 311 ? 14.149 4.976 -33.712 1.00 91.06 311 PHE A O 1
ATOM 2483 N N . VAL A 1 312 ? 13.029 6.913 -33.467 1.00 88.88 312 VAL A N 1
ATOM 2484 C CA . VAL A 1 312 ? 11.642 6.453 -33.387 1.00 88.88 312 VAL A CA 1
ATOM 2485 C C . VAL A 1 312 ? 10.957 6.933 -34.662 1.00 88.88 312 VAL A C 1
ATOM 2487 O O . VAL A 1 312 ? 11.154 8.078 -35.055 1.00 88.88 312 VAL A O 1
ATOM 2490 N N . PHE A 1 313 ? 10.180 6.065 -35.309 1.00 88.25 313 PHE A N 1
ATOM 2491 C CA . PHE A 1 313 ? 9.434 6.410 -36.519 1.00 88.25 313 PHE A CA 1
ATOM 2492 C C . PHE A 1 313 ? 7.949 6.523 -36.185 1.00 88.25 313 PHE A C 1
ATOM 2494 O O . PHE A 1 313 ? 7.328 5.501 -35.872 1.00 88.25 313 PHE A O 1
ATOM 2501 N N . ASP A 1 314 ? 7.376 7.718 -36.307 1.00 85.88 314 ASP A N 1
ATOM 2502 C CA . ASP A 1 314 ? 5.930 7.920 -36.264 1.00 85.88 314 ASP A CA 1
ATOM 2503 C C . ASP A 1 314 ? 5.403 8.192 -37.683 1.00 85.88 314 ASP A C 1
ATOM 2505 O O . ASP A 1 314 ? 6.084 8.762 -38.533 1.00 85.88 314 ASP A O 1
ATOM 2509 N N . ARG A 1 315 ? 4.187 7.725 -37.976 1.00 83.06 315 ARG A N 1
ATOM 2510 C CA . ARG A 1 315 ? 3.573 7.802 -39.314 1.00 83.06 315 ARG A CA 1
ATOM 2511 C C . ARG A 1 315 ? 2.427 8.810 -39.339 1.00 83.06 315 ARG A C 1
ATOM 2513 O O . ARG A 1 315 ? 1.756 8.994 -38.325 1.00 83.06 315 ARG A O 1
ATOM 2520 N N . TYR A 1 316 ? 2.175 9.413 -40.499 1.00 81.44 316 TYR A N 1
ATOM 2521 C CA . TYR A 1 316 ? 1.066 10.363 -40.671 1.00 81.44 316 TYR A CA 1
ATOM 2522 C C . TYR A 1 316 ? -0.302 9.673 -40.866 1.00 81.44 316 TYR A C 1
ATOM 2524 O O . TYR A 1 316 ? -1.324 10.262 -40.525 1.00 81.44 316 TYR A O 1
ATOM 2532 N N . ASP A 1 317 ? -0.328 8.425 -41.352 1.00 71.62 317 ASP A N 1
ATOM 2533 C CA . ASP A 1 317 ? -1.535 7.598 -41.542 1.00 71.62 317 ASP A CA 1
ATOM 2534 C C . ASP A 1 317 ? -1.424 6.298 -40.726 1.00 71.62 317 ASP A C 1
ATOM 2536 O O . ASP A 1 317 ? -0.462 5.548 -40.877 1.00 71.62 317 ASP A O 1
ATOM 2540 N N . THR A 1 318 ? -2.386 6.024 -39.842 1.00 60.53 318 THR A N 1
ATOM 2541 C CA . THR A 1 318 ? -2.289 5.012 -38.775 1.00 60.53 318 THR A CA 1
ATOM 2542 C C . THR A 1 318 ? -2.536 3.561 -39.214 1.00 60.53 318 THR A C 1
ATOM 2544 O O . THR A 1 318 ? -2.307 2.652 -38.415 1.00 60.53 318 THR A O 1
ATOM 2547 N N . ILE A 1 319 ? -2.933 3.302 -40.464 1.00 56.38 319 ILE A N 1
ATOM 2548 C CA . ILE A 1 319 ? -3.539 2.018 -40.879 1.00 56.38 319 ILE A CA 1
ATOM 2549 C C . ILE A 1 319 ? -2.598 0.786 -40.826 1.00 56.38 319 ILE A C 1
ATOM 2551 O O . ILE A 1 319 ? -3.080 -0.314 -40.553 1.00 56.38 319 ILE A O 1
ATOM 2555 N N . ALA A 1 320 ? -1.280 0.913 -41.052 1.00 61.41 320 ALA A N 1
ATOM 2556 C CA . ALA A 1 320 ? -0.352 -0.239 -41.063 1.00 61.41 320 ALA A CA 1
ATOM 2557 C C . ALA A 1 320 ? 1.073 0.089 -40.570 1.00 61.41 320 ALA A C 1
ATOM 2559 O O . ALA A 1 320 ? 1.548 1.211 -40.736 1.00 61.41 320 ALA A O 1
ATOM 2560 N N . GLU A 1 321 ? 1.763 -0.883 -39.955 1.00 67.88 321 GLU A N 1
ATOM 2561 C CA . GLU A 1 321 ? 3.121 -0.691 -39.416 1.00 67.88 321 GLU A CA 1
ATOM 2562 C C . GLU A 1 321 ? 4.202 -0.509 -40.493 1.00 67.88 321 GLU A C 1
ATOM 2564 O O . GLU A 1 321 ? 4.207 -1.170 -41.531 1.00 67.88 321 GLU A O 1
ATOM 2569 N N . LEU A 1 322 ? 5.173 0.363 -40.195 1.00 82.94 322 LEU A N 1
ATOM 2570 C CA . LEU A 1 322 ? 6.393 0.543 -40.982 1.00 82.94 322 LEU A CA 1
ATOM 2571 C C . LEU A 1 322 ? 7.290 -0.693 -40.835 1.00 82.94 322 LEU A C 1
ATOM 2573 O O . LEU A 1 322 ? 7.926 -0.883 -39.793 1.00 82.94 322 LEU A O 1
ATOM 2577 N N . SER A 1 323 ? 7.355 -1.507 -41.891 1.00 88.38 323 SER A N 1
ATOM 2578 C CA . SER A 1 323 ? 8.216 -2.694 -41.992 1.00 88.38 323 SER A CA 1
ATOM 2579 C C . SER A 1 323 ? 9.684 -2.385 -41.682 1.00 88.38 323 SER A C 1
ATOM 2581 O O . SER A 1 323 ? 10.176 -1.314 -42.044 1.00 88.38 323 SER A O 1
ATOM 2583 N N . GLY A 1 324 ? 10.404 -3.349 -41.095 1.00 87.75 324 GLY A N 1
ATOM 2584 C CA . GLY A 1 324 ? 11.848 -3.239 -40.842 1.00 87.75 324 GLY A CA 1
ATOM 2585 C C . GLY A 1 324 ? 12.640 -2.876 -42.102 1.00 87.75 324 GLY A C 1
ATOM 2586 O O . GLY A 1 324 ? 13.424 -1.933 -42.072 1.00 87.75 324 GLY A O 1
ATOM 2587 N N . ASP A 1 325 ? 12.332 -3.529 -43.222 1.00 90.81 325 ASP A N 1
ATOM 2588 C CA . ASP A 1 325 ? 12.980 -3.322 -44.525 1.00 90.81 325 ASP A CA 1
ATOM 2589 C C . ASP A 1 325 ? 12.865 -1.873 -45.029 1.00 90.81 325 ASP A C 1
ATOM 2591 O O . ASP A 1 325 ? 13.803 -1.339 -45.615 1.00 90.81 325 ASP A O 1
ATOM 2595 N N . PHE A 1 326 ? 11.742 -1.197 -44.754 1.00 91.81 326 PHE A N 1
ATOM 2596 C CA . PHE A 1 326 ? 11.569 0.220 -45.092 1.00 91.81 326 PHE A CA 1
ATOM 2597 C C . PHE A 1 326 ? 12.498 1.108 -44.258 1.00 91.81 326 PHE A C 1
ATOM 2599 O O . PHE A 1 326 ? 13.134 2.012 -44.792 1.00 91.81 326 PHE A O 1
ATOM 2606 N N . LYS A 1 327 ? 12.621 0.837 -42.952 1.00 92.75 327 LYS A N 1
ATOM 2607 C CA . LYS A 1 327 ? 13.534 1.579 -42.065 1.00 92.75 327 LYS A CA 1
ATOM 2608 C C . LYS A 1 327 ? 14.996 1.352 -42.460 1.00 92.75 327 LYS A C 1
ATOM 2610 O O . LYS A 1 327 ? 15.777 2.295 -42.455 1.00 92.75 327 LYS A O 1
ATOM 2615 N N . ILE A 1 328 ? 15.346 0.128 -42.861 1.00 92.75 328 ILE A N 1
ATOM 2616 C CA . ILE A 1 328 ? 16.662 -0.208 -43.426 1.00 92.75 328 ILE A CA 1
ATOM 2617 C C . ILE A 1 328 ? 16.917 0.594 -44.709 1.00 92.75 328 ILE A C 1
ATOM 2619 O O . ILE A 1 328 ? 17.978 1.197 -44.835 1.00 92.75 328 ILE A O 1
ATOM 2623 N N . ALA A 1 329 ? 15.942 0.678 -45.621 1.00 91.94 329 ALA A N 1
ATOM 2624 C CA . ALA A 1 329 ? 16.066 1.476 -46.843 1.00 91.94 329 ALA A CA 1
ATOM 2625 C C . ALA A 1 329 ? 16.264 2.980 -46.561 1.00 91.94 329 ALA A C 1
ATOM 2627 O O . ALA A 1 329 ? 17.071 3.618 -47.234 1.00 91.94 329 ALA A O 1
ATOM 2628 N N . VAL A 1 330 ? 15.597 3.531 -45.537 1.00 92.19 330 VAL A N 1
ATOM 2629 C CA . VAL A 1 330 ? 15.827 4.910 -45.064 1.00 92.19 330 VAL A CA 1
ATOM 2630 C C . VAL A 1 330 ? 17.265 5.087 -44.562 1.00 92.19 330 VAL A C 1
ATOM 2632 O O . VAL A 1 330 ? 17.941 6.025 -44.979 1.00 92.19 330 VAL A O 1
ATOM 2635 N N . PHE A 1 331 ? 17.772 4.187 -43.713 1.00 92.88 331 PHE A N 1
ATOM 2636 C CA . PHE A 1 331 ? 19.142 4.298 -43.195 1.00 92.88 331 PHE A CA 1
ATOM 2637 C C . PHE A 1 331 ? 20.214 4.114 -44.280 1.00 92.88 331 PHE A C 1
ATOM 2639 O O . PHE A 1 331 ? 21.199 4.849 -44.277 1.00 92.88 331 PHE A O 1
ATOM 2646 N N . GLY A 1 332 ? 19.997 3.222 -45.251 1.00 90.69 332 GLY A N 1
ATOM 2647 C CA . GLY A 1 332 ? 20.870 3.088 -46.422 1.00 90.69 332 GLY A CA 1
ATOM 2648 C C . GLY A 1 332 ? 20.875 4.338 -47.312 1.00 90.69 332 GLY A C 1
ATOM 2649 O O . GLY A 1 332 ? 21.921 4.722 -47.834 1.00 90.69 332 GLY A O 1
ATOM 2650 N N . ALA A 1 333 ? 19.738 5.036 -47.436 1.00 89.50 333 ALA A N 1
ATOM 2651 C CA . ALA A 1 333 ? 19.677 6.330 -48.120 1.00 89.50 333 ALA A CA 1
ATOM 2652 C C . ALA A 1 333 ? 20.512 7.399 -47.391 1.00 89.50 333 ALA A C 1
ATOM 2654 O O . ALA A 1 333 ? 21.270 8.130 -48.034 1.00 89.50 333 ALA A O 1
ATOM 2655 N N . MET A 1 334 ? 20.435 7.438 -46.054 1.00 87.31 334 MET A N 1
ATOM 2656 C CA . MET A 1 334 ? 21.259 8.321 -45.219 1.00 87.31 334 MET A CA 1
ATOM 2657 C C . MET A 1 334 ? 22.759 8.005 -45.347 1.00 87.31 334 MET A C 1
ATOM 2659 O O . MET A 1 334 ? 23.551 8.932 -45.502 1.00 87.31 334 MET A O 1
ATOM 2663 N N . GLU A 1 335 ? 23.165 6.727 -45.349 1.00 84.94 335 GLU A N 1
ATOM 2664 C CA . GLU A 1 335 ? 24.574 6.331 -45.542 1.00 84.94 335 GLU A CA 1
ATOM 2665 C C . GLU A 1 335 ? 25.105 6.704 -46.931 1.00 84.94 335 GLU A C 1
ATOM 2667 O O . GLU A 1 335 ? 26.213 7.228 -47.053 1.00 84.94 335 GLU A O 1
ATOM 2672 N N . GLY A 1 336 ? 24.302 6.509 -47.979 1.00 77.50 336 GLY A N 1
ATOM 2673 C CA . GLY A 1 336 ? 24.660 6.905 -49.341 1.00 77.50 336 GLY A CA 1
ATOM 2674 C C . GLY A 1 336 ? 24.674 8.420 -49.591 1.00 77.50 336 GLY A C 1
ATOM 2675 O O . GLY A 1 336 ? 25.024 8.838 -50.696 1.00 77.50 336 GLY A O 1
ATOM 2676 N N . GLY A 1 337 ? 24.262 9.247 -48.619 1.00 78.69 337 GLY A N 1
ATOM 2677 C CA . GLY A 1 337 ? 24.046 10.686 -48.813 1.00 78.69 337 GLY A CA 1
ATOM 2678 C C . GLY A 1 337 ? 22.949 10.996 -49.841 1.00 78.69 337 GLY A C 1
ATOM 2679 O O . GLY A 1 337 ? 22.963 12.054 -50.476 1.00 78.69 337 GLY A O 1
ATOM 2680 N N . ALA A 1 338 ? 22.026 10.058 -50.061 1.00 77.00 338 ALA A N 1
ATOM 2681 C CA . ALA A 1 338 ? 20.994 10.145 -51.078 1.00 77.00 338 ALA A CA 1
ATOM 2682 C C . ALA A 1 338 ? 19.730 10.793 -50.502 1.00 77.00 338 ALA A C 1
ATOM 2684 O O . ALA A 1 338 ? 19.023 10.193 -49.698 1.00 77.00 338 ALA A O 1
ATOM 2685 N N . ALA A 1 339 ? 19.396 11.994 -50.982 1.00 79.94 339 ALA A N 1
ATOM 2686 C CA . ALA A 1 339 ? 18.159 12.686 -50.601 1.00 79.94 339 ALA A CA 1
ATOM 2687 C C . ALA A 1 339 ? 16.880 11.908 -50.976 1.00 79.94 339 ALA A C 1
ATOM 2689 O O . ALA A 1 339 ? 15.826 12.157 -50.403 1.00 79.94 339 ALA A O 1
ATOM 2690 N N . ASN A 1 340 ? 16.970 10.974 -51.935 1.00 89.81 340 ASN A N 1
ATOM 2691 C CA . ASN A 1 340 ? 15.852 10.173 -52.427 1.00 89.81 340 ASN A CA 1
ATOM 2692 C 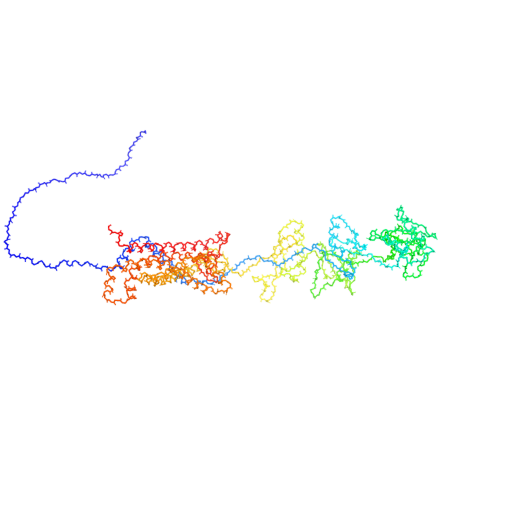C . ASN A 1 340 ? 16.206 8.681 -52.472 1.00 89.81 340 ASN A C 1
ATOM 2694 O O . ASN A 1 340 ? 17.309 8.321 -52.887 1.00 89.81 340 ASN A O 1
ATOM 2698 N N . PHE A 1 341 ? 15.238 7.818 -52.164 1.00 92.31 341 PHE A N 1
ATOM 2699 C CA . PHE A 1 341 ? 15.345 6.363 -52.300 1.00 92.31 341 PHE A CA 1
ATOM 2700 C C . PHE A 1 341 ? 14.071 5.749 -52.893 1.00 92.31 341 PHE A C 1
ATOM 2702 O O . PHE A 1 341 ? 13.014 6.378 -52.943 1.00 92.31 341 PHE A O 1
ATOM 2709 N N . VAL A 1 342 ? 14.171 4.508 -53.371 1.00 90.94 342 VAL A N 1
ATOM 2710 C CA . VAL A 1 342 ? 13.042 3.748 -53.928 1.00 90.94 342 VAL A CA 1
ATOM 2711 C C . VAL A 1 342 ? 12.770 2.553 -53.027 1.00 90.94 342 VAL A C 1
ATOM 2713 O O . VAL A 1 342 ? 13.688 1.801 -52.707 1.00 90.94 342 VAL A O 1
ATOM 2716 N N . PHE A 1 343 ? 11.510 2.356 -52.643 1.00 90.38 343 PHE A N 1
ATOM 2717 C CA . PHE A 1 343 ? 11.075 1.189 -51.880 1.00 90.38 343 PHE A CA 1
ATOM 2718 C C . PHE A 1 343 ? 9.787 0.613 -52.474 1.00 90.38 343 PHE A C 1
ATOM 2720 O O . PHE A 1 343 ? 8.776 1.304 -52.632 1.00 90.38 343 PHE A O 1
ATOM 2727 N N . GLY A 1 344 ? 9.825 -0.671 -52.837 1.00 88.31 344 GLY A N 1
ATOM 2728 C CA . GLY A 1 344 ? 8.751 -1.312 -53.593 1.00 88.31 344 GLY A CA 1
ATOM 2729 C C . GLY A 1 344 ? 8.526 -0.622 -54.943 1.00 88.31 344 GLY A C 1
ATOM 2730 O O . GLY A 1 344 ? 9.414 -0.599 -55.789 1.00 88.31 344 GLY A O 1
ATOM 2731 N N . ALA A 1 345 ? 7.329 -0.065 -55.141 1.00 87.69 345 ALA A N 1
ATOM 2732 C CA . ALA A 1 345 ? 6.937 0.659 -56.357 1.00 87.69 345 ALA A CA 1
ATOM 2733 C C . ALA A 1 345 ? 6.863 2.190 -56.166 1.00 87.69 345 ALA A C 1
ATOM 2735 O O . ALA A 1 345 ? 6.264 2.877 -56.994 1.00 87.69 345 ALA A O 1
ATOM 2736 N N . LYS A 1 346 ? 7.413 2.716 -55.064 1.00 90.06 346 LYS A N 1
ATOM 2737 C CA . LYS A 1 346 ? 7.327 4.128 -54.673 1.00 90.06 346 LYS A CA 1
ATOM 2738 C C . LYS A 1 346 ? 8.704 4.762 -54.505 1.00 90.06 346 LYS A C 1
ATOM 2740 O O . LYS A 1 346 ? 9.656 4.093 -54.100 1.00 90.06 346 LYS A O 1
ATOM 2745 N N . SER A 1 347 ? 8.769 6.061 -54.767 1.00 91.62 347 SER A N 1
ATOM 2746 C CA . SER A 1 347 ? 9.936 6.904 -54.510 1.00 91.62 347 SER A CA 1
ATOM 2747 C C . SER A 1 347 ? 9.679 7.781 -53.292 1.00 91.62 347 SER A C 1
ATOM 2749 O O . SER A 1 347 ? 8.598 8.357 -53.164 1.00 91.62 347 SER A O 1
ATOM 2751 N N . TYR A 1 348 ? 10.683 7.918 -52.436 1.00 92.56 348 TYR A N 1
ATOM 2752 C CA . TYR A 1 348 ? 10.623 8.680 -51.194 1.00 92.56 348 TYR A CA 1
ATOM 2753 C C . TYR A 1 348 ? 11.783 9.675 -51.114 1.00 92.56 348 TYR A C 1
ATOM 2755 O O . TYR A 1 348 ? 12.871 9.358 -51.596 1.00 92.56 348 TYR A O 1
ATOM 2763 N N . SER A 1 349 ? 11.568 10.832 -50.485 1.00 91.12 349 SER A N 1
ATOM 2764 C CA . SER A 1 349 ? 12.641 11.732 -50.039 1.00 91.12 349 SER A CA 1
ATOM 2765 C C . SER A 1 349 ? 12.833 11.661 -48.523 1.00 91.12 349 SER A C 1
ATOM 2767 O O . SER A 1 349 ? 11.901 11.315 -47.791 1.00 91.12 349 SER A O 1
ATOM 2769 N N . VAL A 1 350 ? 14.051 11.954 -48.063 1.00 89.69 350 VAL A N 1
ATOM 2770 C CA . VAL A 1 350 ? 14.408 12.113 -46.644 1.00 89.69 350 VAL A CA 1
ATOM 2771 C C . VAL A 1 350 ? 14.977 13.517 -46.481 1.00 89.69 350 VAL A C 1
ATOM 2773 O O . VAL A 1 350 ? 16.067 13.807 -46.972 1.00 89.69 350 VAL A O 1
ATOM 2776 N N . GLU A 1 351 ? 14.222 14.392 -45.827 1.00 85.12 351 GLU A N 1
ATOM 2777 C CA . GLU A 1 351 ? 14.546 15.814 -45.683 1.00 85.12 351 GLU A CA 1
ATOM 2778 C C . GLU A 1 351 ? 14.420 16.226 -44.213 1.00 85.12 351 GLU A C 1
ATOM 2780 O O . GLU A 1 351 ? 13.577 15.709 -43.485 1.00 85.12 351 GLU A O 1
ATOM 2785 N N . GLU A 1 352 ? 15.271 17.139 -43.757 1.00 80.81 352 GLU A N 1
ATOM 2786 C CA . GLU A 1 352 ? 15.182 17.736 -42.422 1.00 80.81 352 GLU A CA 1
ATOM 2787 C C . GLU A 1 352 ? 14.423 19.063 -42.529 1.00 80.81 352 GLU A C 1
ATOM 2789 O O . GLU A 1 352 ? 14.738 19.888 -43.392 1.00 80.81 352 GLU A O 1
ATOM 2794 N N . ASP A 1 353 ? 13.384 19.247 -41.712 1.00 69.88 353 ASP A N 1
ATOM 2795 C CA . ASP A 1 353 ? 12.576 20.467 -41.726 1.00 69.88 353 ASP A CA 1
ATOM 2796 C C . ASP A 1 353 ? 13.255 21.641 -40.991 1.00 69.88 353 ASP A C 1
ATOM 2798 O O . ASP A 1 353 ? 14.294 21.495 -40.346 1.00 69.88 353 ASP A O 1
ATOM 2802 N N . GLU A 1 354 ? 12.659 22.837 -41.065 1.00 63.50 354 GLU A N 1
ATOM 2803 C CA . GLU A 1 354 ? 13.189 24.046 -40.407 1.00 63.50 354 GLU A CA 1
ATOM 2804 C C . GLU A 1 354 ? 13.267 23.937 -38.866 1.00 63.50 354 GLU A C 1
ATOM 2806 O O . GLU A 1 354 ? 13.853 24.811 -38.227 1.00 63.50 354 GLU A O 1
ATOM 2811 N N . SER A 1 355 ? 12.688 22.889 -38.263 1.00 60.44 355 SER A N 1
ATOM 2812 C CA . SER A 1 355 ? 12.734 22.603 -36.820 1.00 60.44 355 SER A CA 1
ATOM 2813 C C . SER A 1 355 ? 13.749 21.509 -36.449 1.00 60.44 355 SER A C 1
ATOM 2815 O O . SER A 1 355 ? 13.874 21.176 -35.271 1.00 60.44 355 SER A O 1
ATOM 2817 N N . GLY A 1 356 ? 14.484 20.951 -37.419 1.00 65.56 356 GLY A N 1
ATOM 2818 C CA . GLY A 1 356 ? 15.437 19.859 -37.193 1.00 65.56 356 GLY A CA 1
ATOM 2819 C C . GLY A 1 356 ? 14.790 18.472 -37.100 1.00 65.56 356 GLY A C 1
ATOM 2820 O O . GLY A 1 356 ? 15.384 17.540 -36.553 1.00 65.56 356 GLY A O 1
ATOM 2821 N N . VAL A 1 357 ? 13.550 18.312 -37.579 1.00 73.00 357 VAL A N 1
ATOM 2822 C CA . VAL A 1 357 ? 12.865 17.013 -37.617 1.00 73.00 357 VAL A CA 1
ATOM 2823 C C . VAL A 1 357 ? 13.047 16.391 -38.996 1.00 73.00 357 VAL A C 1
ATOM 2825 O O . VAL A 1 357 ? 12.675 16.972 -40.013 1.00 73.00 357 VAL A O 1
ATOM 2828 N N . THR A 1 358 ? 13.582 15.171 -39.049 1.00 84.56 358 THR A N 1
ATOM 2829 C CA . THR A 1 358 ? 13.687 14.426 -40.307 1.00 84.56 358 THR A CA 1
ATOM 2830 C C . THR A 1 358 ? 12.313 13.888 -40.714 1.00 84.56 358 THR A C 1
ATOM 2832 O O . THR A 1 358 ? 11.706 13.082 -40.002 1.00 84.56 358 THR A O 1
ATOM 2835 N N . VAL A 1 359 ? 11.820 14.316 -41.872 1.00 87.25 359 VAL A N 1
ATOM 2836 C CA . VAL A 1 359 ? 10.550 13.907 -42.477 1.00 87.25 359 VAL A CA 1
ATOM 2837 C C . VAL A 1 359 ? 10.827 13.068 -43.723 1.00 87.25 359 VAL A C 1
ATOM 2839 O O . VAL A 1 359 ? 11.642 13.412 -44.578 1.00 87.25 359 VAL A O 1
ATOM 2842 N N . ILE A 1 360 ? 10.117 11.950 -43.831 1.00 90.56 360 ILE A N 1
ATOM 2843 C CA . ILE A 1 360 ? 10.147 11.045 -44.975 1.00 90.56 360 ILE A CA 1
ATOM 2844 C C . ILE A 1 360 ? 8.872 11.284 -45.780 1.00 90.56 360 ILE A C 1
ATOM 2846 O O . ILE A 1 360 ? 7.768 11.072 -45.266 1.00 90.56 360 ILE A O 1
ATOM 2850 N N . SER A 1 361 ? 9.010 11.694 -47.039 1.00 90.19 361 SER A N 1
ATOM 2851 C CA . SER A 1 361 ? 7.878 12.033 -47.911 1.00 90.19 361 SER A CA 1
ATOM 2852 C C . SER A 1 361 ? 7.782 11.097 -49.110 1.00 90.19 361 SER A C 1
ATOM 2854 O O . SER A 1 361 ? 8.790 10.774 -49.725 1.00 90.19 361 SER A O 1
ATOM 2856 N N . ASP A 1 362 ? 6.572 10.679 -49.480 1.00 91.19 362 ASP A N 1
ATOM 2857 C CA . ASP A 1 362 ? 6.308 10.002 -50.755 1.00 91.19 362 ASP A CA 1
ATOM 2858 C C . ASP A 1 362 ? 6.318 11.046 -51.881 1.00 91.19 362 ASP A C 1
ATOM 2860 O O . ASP A 1 362 ? 5.530 11.993 -51.866 1.00 91.19 362 ASP A O 1
ATOM 2864 N N . ILE A 1 363 ? 7.222 10.880 -52.846 1.00 91.44 363 ILE A N 1
ATOM 2865 C CA . ILE A 1 363 ? 7.411 11.778 -53.998 1.00 91.44 363 ILE A CA 1
ATOM 2866 C C . ILE A 1 363 ? 6.976 11.128 -55.320 1.00 91.44 363 ILE A C 1
ATOM 2868 O O . ILE A 1 363 ? 7.175 11.702 -56.393 1.00 91.44 363 ILE A O 1
ATOM 2872 N N . THR A 1 364 ? 6.351 9.945 -55.278 1.00 88.88 364 THR A N 1
ATOM 2873 C CA . THR A 1 364 ? 5.962 9.161 -56.469 1.00 88.88 364 THR A CA 1
ATOM 2874 C C . THR A 1 364 ? 5.027 9.936 -57.409 1.00 88.88 364 THR A C 1
ATOM 2876 O O . THR A 1 364 ? 5.072 9.753 -58.624 1.00 88.88 364 THR A O 1
ATOM 2879 N N . GLY A 1 365 ? 4.195 10.829 -56.862 1.00 83.94 365 GLY A N 1
ATOM 2880 C CA . GLY A 1 365 ? 3.289 11.700 -57.621 1.00 83.94 365 GLY A CA 1
ATOM 2881 C C . GLY A 1 365 ? 3.897 13.027 -58.100 1.00 83.94 365 GLY A C 1
ATOM 2882 O O . GLY A 1 365 ? 3.174 13.848 -58.658 1.00 83.94 365 GLY A O 1
ATOM 2883 N N . GLY A 1 366 ? 5.186 13.283 -57.853 1.00 81.62 366 GLY A N 1
ATOM 2884 C CA . GLY A 1 366 ? 5.864 14.551 -58.166 1.00 81.62 366 GLY A CA 1
ATOM 2885 C C . GLY A 1 366 ? 5.604 15.694 -57.172 1.00 81.62 366 GLY A C 1
ATOM 2886 O O . GLY A 1 366 ? 6.280 16.716 -57.229 1.00 81.62 366 GLY A O 1
ATOM 2887 N N . THR A 1 367 ? 4.661 15.530 -56.242 1.00 85.81 367 THR A N 1
ATOM 2888 C CA . THR A 1 367 ? 4.497 16.372 -55.046 1.00 85.81 367 THR A CA 1
ATOM 2889 C C . THR A 1 367 ? 4.866 15.542 -53.825 1.00 85.81 367 THR A C 1
ATOM 2891 O O . THR A 1 367 ? 4.385 14.417 -53.705 1.00 85.81 367 THR A O 1
ATOM 2894 N N . ALA A 1 368 ? 5.699 16.088 -52.938 1.00 86.56 368 ALA A N 1
ATOM 2895 C CA . ALA A 1 368 ? 6.055 15.448 -51.677 1.00 86.56 368 ALA A CA 1
ATOM 2896 C C . ALA A 1 368 ? 4.843 15.400 -50.733 1.00 86.56 368 ALA A C 1
ATOM 2898 O O . ALA A 1 368 ? 4.256 16.436 -50.412 1.00 86.56 368 ALA A O 1
ATOM 2899 N N . VAL A 1 369 ? 4.471 14.199 -50.294 1.00 87.44 369 VAL A N 1
ATOM 2900 C CA . VAL A 1 369 ? 3.423 13.968 -49.291 1.00 87.44 369 VAL A CA 1
ATOM 2901 C C . VAL A 1 369 ? 4.067 13.341 -48.050 1.00 87.44 369 VAL A C 1
ATOM 2903 O O . VAL A 1 369 ? 4.601 12.236 -48.171 1.00 87.44 369 VAL A O 1
ATOM 2906 N N . PRO A 1 370 ? 4.022 13.988 -46.867 1.00 87.56 370 PRO A N 1
ATOM 2907 C CA . PRO A 1 370 ? 4.593 13.432 -45.642 1.00 87.56 370 PRO A CA 1
ATOM 2908 C C . PRO A 1 370 ? 4.031 12.042 -45.329 1.00 87.56 370 PRO A C 1
ATOM 2910 O O . PRO A 1 370 ? 2.817 11.847 -45.258 1.00 87.56 370 PRO A O 1
ATOM 2913 N N . PHE A 1 371 ? 4.923 11.069 -45.160 1.00 87.31 371 PHE A N 1
ATOM 2914 C CA . PHE A 1 371 ? 4.586 9.661 -44.949 1.00 87.31 371 PHE A CA 1
ATOM 2915 C C . PHE A 1 371 ? 4.933 9.215 -43.524 1.00 87.31 371 PHE A C 1
ATOM 2917 O O . PHE A 1 371 ? 4.092 8.653 -42.814 1.00 87.31 371 PHE A O 1
ATOM 2924 N N . ALA A 1 372 ? 6.142 9.543 -43.071 1.00 88.62 372 ALA A N 1
ATOM 2925 C CA . ALA A 1 372 ? 6.608 9.313 -41.707 1.00 88.62 372 ALA A CA 1
ATOM 2926 C C . ALA A 1 372 ? 7.550 10.437 -41.258 1.00 88.62 372 ALA A C 1
ATOM 2928 O O . ALA A 1 372 ? 8.076 11.175 -42.086 1.00 88.62 372 ALA A O 1
ATOM 2929 N N . ASN A 1 373 ? 7.782 10.557 -39.957 1.00 88.12 373 ASN A N 1
ATOM 2930 C CA . ASN A 1 373 ? 8.875 11.347 -39.402 1.00 88.12 373 ASN A CA 1
ATOM 2931 C C . ASN A 1 373 ? 9.830 10.446 -38.605 1.00 88.12 373 ASN A C 1
ATOM 2933 O O . ASN A 1 373 ? 9.539 9.275 -38.336 1.00 88.12 373 ASN A O 1
ATOM 2937 N N . MET A 1 374 ? 10.978 11.000 -38.235 1.00 88.31 374 MET A N 1
ATOM 2938 C CA . MET A 1 374 ? 11.939 10.382 -37.335 1.00 88.31 374 MET A CA 1
ATOM 2939 C C . MET A 1 374 ? 12.241 11.343 -36.187 1.00 88.31 374 MET A C 1
ATOM 2941 O O . MET A 1 374 ? 12.604 12.496 -36.403 1.00 88.31 374 MET A O 1
ATOM 2945 N N . SER A 1 375 ? 12.108 10.860 -34.955 1.00 86.62 375 SER A N 1
ATOM 2946 C CA . SER A 1 375 ? 12.401 11.619 -33.734 1.00 86.62 375 SER A CA 1
ATOM 2947 C C . SER A 1 375 ? 13.276 10.796 -32.787 1.00 86.62 375 SER A C 1
ATOM 2949 O O . SER A 1 375 ? 13.428 9.587 -32.955 1.00 86.62 375 SER A O 1
ATOM 2951 N N . THR A 1 376 ? 13.850 11.407 -31.751 1.00 86.19 376 THR A N 1
ATOM 2952 C CA . THR A 1 376 ? 14.515 10.664 -30.660 1.00 86.19 376 THR A CA 1
ATOM 2953 C C . THR A 1 376 ? 13.596 10.401 -29.466 1.00 86.19 376 THR A C 1
ATOM 2955 O O . THR A 1 376 ? 14.059 9.887 -28.447 1.00 86.19 376 THR A O 1
ATOM 2958 N N . PHE A 1 377 ? 12.308 10.746 -29.560 1.00 87.94 377 PHE A N 1
ATOM 2959 C CA . PHE A 1 377 ? 11.357 10.676 -28.451 1.00 87.94 377 PHE A CA 1
ATOM 2960 C C . PHE A 1 377 ? 10.174 9.776 -28.793 1.00 87.94 377 PHE A C 1
ATOM 2962 O O . PHE A 1 377 ? 9.387 10.067 -29.687 1.00 87.94 377 PHE A O 1
ATOM 2969 N N . ALA A 1 378 ? 9.989 8.710 -28.018 1.00 89.31 378 ALA A N 1
ATOM 2970 C CA . ALA A 1 378 ? 8.758 7.936 -28.070 1.00 89.31 378 ALA A CA 1
ATOM 2971 C C . ALA A 1 378 ? 7.659 8.710 -27.328 1.00 89.31 378 ALA A C 1
ATOM 2973 O O . ALA A 1 378 ? 7.631 8.709 -26.095 1.00 89.31 378 ALA A O 1
ATOM 2974 N N . VAL A 1 379 ? 6.779 9.385 -28.073 1.00 90.50 379 VAL A N 1
ATOM 2975 C CA . VAL A 1 379 ? 5.624 10.109 -27.520 1.00 90.50 379 VAL A CA 1
ATOM 2976 C C . VAL A 1 379 ? 4.385 9.218 -27.540 1.00 90.50 379 VAL A C 1
ATOM 2978 O O . VAL A 1 379 ? 3.945 8.791 -28.605 1.00 90.50 379 VAL A O 1
ATOM 2981 N N . ARG A 1 380 ? 3.807 8.943 -26.367 1.00 90.44 380 ARG A N 1
ATOM 2982 C CA . ARG A 1 380 ? 2.632 8.068 -26.190 1.00 90.44 380 ARG A CA 1
ATOM 2983 C C . ARG A 1 380 ? 1.690 8.589 -25.111 1.00 90.44 380 ARG A C 1
ATOM 2985 O O . ARG A 1 380 ? 2.069 9.444 -24.309 1.00 90.44 380 ARG A O 1
ATOM 2992 N N . ARG A 1 381 ? 0.465 8.060 -25.062 1.00 88.75 381 ARG A N 1
ATOM 2993 C CA . ARG A 1 381 ? -0.434 8.237 -23.910 1.00 88.75 381 ARG A CA 1
ATOM 2994 C C . ARG A 1 381 ? 0.223 7.689 -22.642 1.00 88.75 381 ARG A C 1
ATOM 2996 O O . ARG A 1 381 ? 1.027 6.762 -22.713 1.00 88.75 381 ARG A O 1
ATOM 3003 N N . PHE A 1 382 ? -0.156 8.207 -21.473 1.00 86.88 382 PHE A N 1
ATOM 3004 C CA . PHE A 1 382 ? 0.413 7.744 -20.199 1.00 86.88 382 PHE A CA 1
ATOM 3005 C C . PHE A 1 382 ? 0.135 6.254 -19.897 1.00 86.88 382 PHE A C 1
ATOM 3007 O O . PHE A 1 382 ? 0.928 5.595 -19.231 1.00 86.88 382 PHE A O 1
ATOM 3014 N N . ASN A 1 383 ? -0.947 5.688 -20.445 1.00 84.81 383 ASN A N 1
ATOM 3015 C CA . ASN A 1 383 ? -1.243 4.249 -20.388 1.00 84.81 383 ASN A CA 1
ATOM 3016 C C . ASN A 1 383 ? -0.376 3.386 -21.342 1.00 84.81 383 ASN A C 1
ATOM 3018 O O . ASN A 1 383 ? -0.501 2.163 -21.337 1.00 84.81 383 ASN A O 1
ATOM 3022 N N . GLY A 1 384 ? 0.498 4.000 -22.149 1.00 83.81 384 GLY A N 1
ATOM 3023 C CA . GLY A 1 384 ? 1.375 3.345 -23.124 1.00 83.81 384 GLY A CA 1
ATOM 3024 C C . GLY A 1 384 ? 0.785 3.179 -24.530 1.00 83.81 384 GLY A C 1
ATOM 3025 O O . GLY A 1 384 ? 1.500 2.713 -25.426 1.00 83.81 384 GLY A O 1
ATOM 3026 N N . GLU A 1 385 ? -0.477 3.561 -24.746 1.00 82.88 385 GLU A N 1
ATOM 3027 C CA . GLU A 1 385 ? -1.141 3.480 -26.050 1.00 82.88 385 GLU A CA 1
ATOM 3028 C C . GLU A 1 385 ? -0.633 4.539 -27.033 1.00 82.88 385 GLU A C 1
ATOM 3030 O O . GLU A 1 385 ? -0.294 5.670 -26.670 1.00 82.88 385 GLU A O 1
ATOM 3035 N N . ASP A 1 386 ? -0.626 4.168 -28.313 1.00 83.12 386 ASP A N 1
ATOM 3036 C CA . ASP A 1 386 ? -0.164 5.021 -29.402 1.00 83.12 386 ASP A CA 1
ATOM 3037 C C . ASP A 1 386 ? -1.331 5.646 -30.187 1.00 83.12 386 ASP A C 1
ATOM 3039 O O . ASP A 1 386 ? -1.552 5.368 -31.362 1.00 83.12 386 ASP A O 1
ATOM 3043 N N . THR A 1 387 ? -2.130 6.451 -29.483 1.00 82.50 387 THR A N 1
ATOM 3044 C CA . THR A 1 387 ? -3.355 7.100 -29.999 1.00 82.50 387 THR A CA 1
ATOM 3045 C C . THR A 1 387 ? -3.236 8.621 -30.150 1.00 82.50 387 THR A C 1
ATOM 3047 O O . THR A 1 387 ? -4.217 9.294 -30.457 1.00 82.50 387 THR A O 1
ATOM 3050 N N . LEU A 1 388 ? -2.050 9.192 -29.912 1.00 84.69 388 LEU A N 1
ATOM 3051 C CA . LEU A 1 388 ? -1.796 10.629 -30.071 1.00 84.69 388 LEU A CA 1
ATOM 3052 C C . LEU A 1 388 ? -1.565 10.988 -31.544 1.00 84.69 388 LEU A C 1
ATOM 3054 O O . LEU A 1 388 ? -0.870 10.268 -32.261 1.00 84.69 388 LEU A O 1
ATOM 3058 N N . SER A 1 389 ? -2.102 12.131 -31.983 1.00 85.12 389 SER A N 1
ATOM 3059 C CA . SER A 1 389 ? -1.906 12.624 -33.349 1.00 85.12 389 SER A CA 1
ATOM 3060 C C . SER A 1 389 ? -0.435 12.943 -33.633 1.00 85.12 389 SER A C 1
ATOM 3062 O O . SER A 1 389 ? 0.305 13.397 -32.759 1.00 85.12 389 SER A O 1
ATOM 3064 N N . ILE A 1 390 ? -0.009 12.754 -34.885 1.00 83.12 390 ILE A N 1
ATOM 3065 C CA . ILE A 1 390 ? 1.365 13.039 -35.323 1.00 83.12 390 ILE A CA 1
ATOM 3066 C C . ILE A 1 390 ? 1.775 14.495 -35.048 1.00 83.12 390 ILE A C 1
ATOM 3068 O O . ILE A 1 390 ? 2.873 14.750 -34.560 1.00 83.12 390 ILE A O 1
ATOM 3072 N N . SER A 1 391 ? 0.859 15.446 -35.252 1.00 84.44 391 SER A N 1
ATOM 3073 C CA . SER A 1 391 ? 1.075 16.864 -34.955 1.00 84.44 391 SER A CA 1
ATOM 3074 C C . SER A 1 391 ? 1.254 17.126 -33.456 1.00 84.44 391 SER A C 1
ATOM 3076 O O . SER A 1 391 ? 2.113 17.922 -33.087 1.00 84.44 391 SER A O 1
ATOM 3078 N N . PHE A 1 392 ? 0.511 16.439 -32.581 1.00 87.69 392 PHE A N 1
ATOM 3079 C CA . PHE A 1 392 ? 0.714 16.520 -31.131 1.00 87.69 392 PHE A CA 1
ATOM 3080 C C . PHE A 1 392 ? 2.085 15.969 -30.734 1.00 87.69 392 PHE A C 1
ATOM 3082 O O . PHE A 1 392 ? 2.804 16.611 -29.968 1.00 87.69 392 PHE A O 1
ATOM 3089 N N . LYS A 1 393 ? 2.473 14.807 -31.284 1.00 88.25 393 LYS A N 1
ATOM 3090 C CA . LYS A 1 393 ? 3.791 14.202 -31.037 1.00 88.25 393 LYS A CA 1
ATOM 3091 C C . LYS A 1 393 ? 4.923 15.149 -31.429 1.00 88.25 393 LYS A C 1
ATOM 3093 O O . LYS A 1 393 ? 5.800 15.389 -30.608 1.00 88.25 393 LYS A O 1
ATOM 3098 N N . MET A 1 394 ? 4.863 15.733 -32.628 1.00 85.12 394 MET A N 1
ATOM 3099 C CA . MET A 1 394 ? 5.862 16.691 -33.118 1.00 85.12 394 MET A CA 1
ATOM 3100 C C . MET A 1 394 ? 5.948 17.936 -32.230 1.00 85.12 394 MET A C 1
ATOM 3102 O O . MET A 1 394 ? 7.034 18.270 -31.759 1.00 85.12 394 MET A O 1
ATOM 3106 N N . SER A 1 395 ? 4.818 18.588 -31.929 1.00 88.06 395 SER A N 1
ATOM 3107 C CA . SER A 1 395 ? 4.811 19.774 -31.062 1.00 88.06 395 SER A CA 1
ATOM 3108 C C . SER A 1 395 ? 5.334 19.474 -29.653 1.00 88.06 395 SER A C 1
ATOM 3110 O O . SER A 1 395 ? 6.072 20.287 -29.097 1.00 88.06 395 SER A O 1
ATOM 3112 N N . LEU A 1 396 ? 5.007 18.309 -29.081 1.00 90.12 396 LEU A N 1
ATOM 3113 C CA . LEU A 1 396 ? 5.521 17.908 -27.771 1.00 90.12 396 LEU A CA 1
ATOM 3114 C C . LEU A 1 396 ? 7.017 17.566 -27.817 1.00 90.12 396 LEU A C 1
ATOM 3116 O O . LEU A 1 396 ? 7.750 17.960 -26.914 1.00 90.12 396 LEU A O 1
ATOM 3120 N N . SER A 1 397 ? 7.496 16.875 -28.858 1.00 88.19 397 SER A N 1
ATOM 3121 C CA . SER A 1 397 ? 8.930 16.618 -29.048 1.00 88.19 397 SER A CA 1
ATOM 3122 C C . SER A 1 397 ? 9.724 17.919 -29.170 1.00 88.19 397 SER A C 1
ATOM 3124 O O . SER A 1 397 ? 10.762 18.040 -28.525 1.00 88.19 397 SER A O 1
ATOM 3126 N N . GLN A 1 398 ? 9.213 18.917 -29.899 1.00 86.75 398 GLN A N 1
ATOM 3127 C CA . GLN A 1 398 ? 9.849 20.233 -29.973 1.00 86.75 398 GLN A CA 1
ATOM 3128 C C . GLN A 1 398 ? 9.851 20.946 -28.615 1.00 86.75 398 GLN A C 1
ATOM 3130 O O . GLN A 1 398 ? 10.873 21.491 -28.208 1.00 86.75 398 GLN A O 1
ATOM 3135 N N . ALA A 1 399 ? 8.741 20.904 -27.873 1.00 89.44 399 ALA A N 1
ATOM 3136 C CA . ALA A 1 399 ? 8.682 21.481 -26.530 1.00 89.44 399 ALA A CA 1
ATOM 3137 C C . ALA A 1 399 ? 9.701 20.828 -25.577 1.00 89.44 399 ALA A C 1
ATOM 3139 O O . ALA A 1 399 ? 10.340 21.528 -24.795 1.00 89.44 399 ALA A O 1
ATOM 3140 N N . VAL A 1 400 ? 9.905 19.509 -25.680 1.00 89.31 400 VAL A N 1
ATOM 3141 C CA . VAL A 1 400 ? 10.938 18.769 -24.936 1.00 89.31 400 VAL A CA 1
ATOM 3142 C C . VAL A 1 400 ? 12.358 19.156 -25.373 1.00 89.31 400 VAL A C 1
ATOM 3144 O O . VAL A 1 400 ? 13.229 19.290 -24.515 1.00 89.31 400 VAL A O 1
ATOM 3147 N N . LEU A 1 401 ? 12.610 19.371 -26.668 1.00 87.38 401 LEU A N 1
ATOM 3148 C CA . LEU A 1 401 ? 13.909 19.845 -27.165 1.00 87.38 401 LEU A CA 1
ATOM 3149 C C . LEU A 1 401 ? 14.238 21.249 -26.639 1.00 87.38 401 LEU A C 1
ATOM 3151 O O . LEU A 1 401 ? 15.301 21.435 -26.051 1.00 87.38 401 LEU A O 1
ATOM 3155 N N . ASN A 1 402 ? 13.301 22.194 -26.739 1.00 88.56 402 ASN A N 1
ATOM 3156 C CA . ASN A 1 402 ? 13.467 23.548 -26.199 1.00 88.56 402 ASN A CA 1
ATOM 3157 C C . ASN A 1 402 ? 13.713 23.507 -24.674 1.00 88.56 402 ASN A C 1
ATOM 3159 O O . ASN A 1 402 ? 14.613 24.159 -24.157 1.00 88.56 402 ASN A O 1
ATOM 3163 N N . MET A 1 403 ? 12.965 22.666 -23.949 1.00 89.06 403 MET A N 1
ATOM 3164 C CA . MET A 1 403 ? 13.123 22.446 -22.505 1.00 89.06 403 MET A CA 1
ATOM 3165 C C . MET A 1 403 ? 14.515 21.900 -22.125 1.00 89.06 403 MET A C 1
ATOM 3167 O O . MET A 1 403 ? 15.036 22.210 -21.049 1.00 89.06 403 MET A O 1
ATOM 3171 N N . LEU A 1 404 ? 15.113 21.076 -22.993 1.00 87.69 404 LEU A N 1
ATOM 3172 C CA . LEU A 1 404 ? 16.476 20.563 -22.844 1.00 87.69 404 LEU A CA 1
ATOM 3173 C C . LEU A 1 404 ? 17.536 21.629 -23.147 1.00 87.69 404 LEU A C 1
ATOM 3175 O O . LEU A 1 404 ? 18.529 21.686 -22.420 1.00 87.69 404 LEU A O 1
ATOM 3179 N N . GLU A 1 405 ? 17.323 22.462 -24.167 1.00 88.69 405 GLU A N 1
ATOM 3180 C CA . GLU A 1 405 ? 18.205 23.580 -24.534 1.00 88.69 405 GLU A CA 1
ATOM 3181 C C . GLU A 1 405 ? 18.244 24.655 -23.434 1.00 88.69 405 GLU A C 1
ATOM 3183 O O . GLU A 1 405 ? 19.323 25.023 -22.965 1.00 88.69 405 GLU A O 1
ATOM 3188 N N . ASP A 1 406 ? 17.076 25.059 -22.926 1.00 89.19 406 ASP A N 1
ATOM 3189 C CA . ASP A 1 406 ? 16.928 26.003 -21.808 1.00 89.19 406 ASP A CA 1
ATOM 3190 C C . ASP A 1 406 ? 17.370 25.414 -20.448 1.00 89.19 406 ASP A C 1
ATOM 3192 O O . ASP A 1 406 ? 17.485 26.135 -19.452 1.00 89.19 406 ASP A O 1
ATOM 3196 N N . ASN A 1 407 ? 17.623 24.100 -20.383 1.00 87.62 407 ASN A N 1
ATOM 3197 C CA . ASN A 1 407 ? 17.996 23.349 -19.178 1.00 87.62 407 ASN A CA 1
ATOM 3198 C C . ASN A 1 407 ? 17.011 23.534 -17.998 1.00 87.62 407 ASN A C 1
ATOM 3200 O O . ASN A 1 407 ? 17.404 23.616 -16.828 1.00 87.62 407 ASN A O 1
ATOM 3204 N N . ILE A 1 408 ? 15.712 23.576 -18.303 1.00 91.25 408 ILE A N 1
ATOM 3205 C CA . ILE A 1 408 ? 14.624 23.692 -17.321 1.00 91.25 408 ILE A CA 1
ATOM 3206 C C . ILE A 1 408 ? 14.012 22.318 -16.989 1.00 91.25 408 ILE A C 1
ATOM 3208 O O . ILE A 1 408 ? 14.176 21.334 -17.712 1.00 91.25 408 ILE A O 1
ATOM 3212 N N . THR A 1 409 ? 13.336 22.224 -15.840 1.00 88.62 409 THR A N 1
ATOM 3213 C CA . THR A 1 409 ? 12.746 20.963 -15.329 1.00 88.62 409 THR A CA 1
ATOM 3214 C C . THR A 1 409 ? 11.221 20.927 -15.371 1.00 88.62 409 THR A C 1
ATOM 3216 O O . THR A 1 409 ? 10.641 19.845 -15.288 1.00 88.62 409 THR A O 1
ATOM 3219 N N . GLU A 1 410 ? 10.586 22.077 -15.585 1.00 91.38 410 GLU A N 1
ATOM 3220 C CA . GLU A 1 410 ? 9.142 22.238 -15.720 1.00 91.38 410 GLU A CA 1
ATOM 3221 C C . GLU A 1 410 ? 8.860 23.369 -16.720 1.00 91.38 410 GLU A C 1
ATOM 3223 O O . GLU A 1 410 ? 9.571 24.377 -16.724 1.00 91.38 410 GLU A O 1
ATOM 3228 N N . THR A 1 411 ? 7.867 23.194 -17.593 1.00 92.12 411 THR A N 1
ATOM 3229 C CA . THR A 1 411 ? 7.395 24.233 -18.523 1.00 92.12 411 THR A CA 1
ATOM 3230 C C . THR A 1 411 ? 5.922 24.026 -18.882 1.00 92.12 411 THR A C 1
ATOM 3232 O O . THR A 1 411 ? 5.350 22.973 -18.598 1.00 92.12 411 THR A O 1
ATOM 3235 N N . HIS A 1 412 ? 5.304 25.021 -19.514 1.00 89.56 412 HIS A N 1
ATOM 3236 C CA . HIS A 1 412 ? 3.915 24.967 -19.967 1.00 89.56 412 HIS A CA 1
ATOM 3237 C C . HIS A 1 412 ? 3.863 24.699 -21.475 1.00 89.56 412 HIS A C 1
ATOM 3239 O O . HIS A 1 412 ? 4.480 25.406 -22.272 1.00 89.56 412 HIS A O 1
ATOM 3245 N N . PHE A 1 413 ? 3.111 23.676 -21.867 1.00 88.19 413 PHE A N 1
ATOM 3246 C CA . PHE A 1 413 ? 2.863 23.284 -23.248 1.00 88.19 413 PHE A CA 1
ATOM 3247 C C . PHE A 1 413 ? 1.395 23.555 -23.578 1.00 88.19 413 PHE A C 1
ATOM 3249 O O . PHE A 1 413 ? 0.502 22.934 -23.011 1.00 88.19 413 PHE A O 1
ATOM 3256 N N . ASN A 1 414 ? 1.145 24.488 -24.493 1.00 87.94 414 ASN A N 1
ATOM 3257 C CA . ASN A 1 414 ? -0.199 24.824 -24.956 1.00 87.94 414 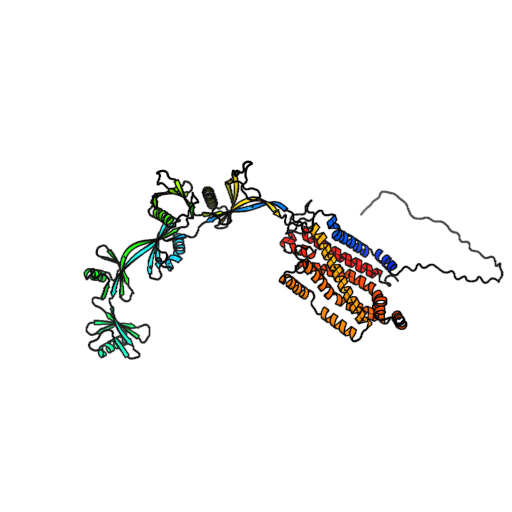ASN A CA 1
ATOM 3258 C C . ASN A 1 414 ? -0.438 24.181 -26.318 1.00 87.94 414 ASN A C 1
ATOM 3260 O O . ASN A 1 414 ? 0.358 24.381 -27.237 1.00 87.94 414 ASN A O 1
ATOM 3264 N N . TYR A 1 415 ? -1.536 23.440 -26.466 1.00 87.62 415 TYR A N 1
ATOM 3265 C CA . TYR A 1 415 ? -1.848 22.752 -27.717 1.00 87.62 415 TYR A CA 1
ATOM 3266 C C . TYR A 1 415 ? -3.341 22.812 -28.044 1.00 87.62 415 TYR A C 1
ATOM 3268 O O . TYR A 1 415 ? -4.187 22.688 -27.159 1.00 87.62 415 TYR A O 1
ATOM 3276 N N . TYR A 1 416 ? -3.667 23.000 -29.325 1.00 84.75 416 TYR A N 1
ATOM 3277 C CA . TYR A 1 416 ? -5.048 23.052 -29.800 1.00 84.75 416 TYR A CA 1
ATOM 3278 C C . TYR A 1 416 ? -5.583 21.635 -30.044 1.00 84.75 416 TYR A C 1
ATOM 3280 O O . TYR A 1 416 ? -5.207 20.975 -31.012 1.00 84.75 416 TYR A O 1
ATOM 3288 N N . THR A 1 417 ? -6.433 21.154 -29.143 1.00 81.94 417 THR A N 1
ATOM 3289 C CA . THR A 1 417 ? -6.976 19.787 -29.123 1.00 81.94 417 THR A CA 1
ATOM 3290 C C . THR A 1 417 ? -8.461 19.817 -28.777 1.00 81.94 417 THR A C 1
ATOM 3292 O O . THR A 1 417 ? -8.993 20.847 -28.366 1.00 81.94 417 THR A O 1
ATOM 3295 N N . ILE A 1 418 ? -9.126 18.675 -28.928 1.00 77.50 418 ILE A N 1
ATOM 3296 C CA . ILE A 1 418 ? -10.409 18.415 -28.278 1.00 77.50 418 ILE A CA 1
ATOM 3297 C C . ILE A 1 418 ? -10.233 18.673 -26.774 1.00 77.50 418 ILE A C 1
ATOM 3299 O O . ILE A 1 418 ? -9.288 18.155 -26.165 1.00 77.50 418 ILE A O 1
ATOM 3303 N N . LEU A 1 419 ? -11.097 19.513 -26.207 1.00 76.38 419 LEU A N 1
ATOM 3304 C CA . LEU A 1 419 ? -11.184 19.751 -24.771 1.00 76.38 419 LEU A CA 1
ATOM 3305 C C . LEU A 1 419 ? -11.824 18.535 -24.103 1.00 76.38 419 LEU A C 1
ATOM 3307 O O . LEU A 1 419 ? -12.704 17.901 -24.681 1.00 76.38 419 LEU A O 1
ATOM 3311 N N . LEU A 1 420 ? -11.383 18.212 -22.890 1.00 73.62 420 LEU A N 1
ATOM 3312 C CA . LEU A 1 420 ? -11.952 17.112 -22.118 1.00 73.62 420 LEU A CA 1
ATOM 3313 C C . LEU A 1 420 ? -12.863 17.646 -21.014 1.00 73.62 420 LEU A C 1
ATOM 3315 O O . LEU A 1 420 ? -12.570 18.694 -20.437 1.00 73.62 420 LEU A O 1
ATOM 3319 N N . ASP A 1 421 ? -13.948 16.927 -20.739 1.00 69.00 421 ASP A N 1
ATOM 3320 C CA . ASP A 1 421 ? -14.861 17.211 -19.633 1.00 69.00 421 ASP A CA 1
ATOM 3321 C C . ASP A 1 421 ? -14.261 16.809 -18.266 1.00 69.00 421 ASP A C 1
ATOM 3323 O O . ASP A 1 421 ? -13.148 16.276 -18.168 1.00 69.00 421 ASP A O 1
ATOM 3327 N N . ASP A 1 422 ? -15.026 17.053 -17.200 1.00 62.19 422 ASP A N 1
ATOM 3328 C CA . ASP A 1 422 ? -14.664 16.731 -15.811 1.00 62.19 422 ASP A CA 1
ATOM 3329 C C . ASP A 1 422 ? -14.560 15.208 -15.548 1.00 62.19 422 ASP A C 1
ATOM 3331 O O . ASP A 1 422 ? -14.049 14.758 -14.521 1.00 62.19 422 ASP A O 1
ATOM 3335 N N . GLU A 1 423 ? -15.027 14.366 -16.469 1.00 59.25 423 GLU A N 1
ATOM 3336 C CA . GLU A 1 423 ? -14.886 12.908 -16.402 1.00 59.25 423 GLU A CA 1
ATOM 3337 C C . GLU A 1 423 ? -13.678 12.411 -17.226 1.00 59.25 423 GLU A C 1
ATOM 3339 O O . GLU A 1 423 ? -13.150 11.320 -16.978 1.00 59.25 423 GLU A O 1
ATOM 3344 N N . GLY A 1 424 ? -13.157 13.249 -18.125 1.00 61.06 424 GLY A N 1
ATOM 3345 C CA . GLY A 1 424 ? -12.068 12.961 -19.053 1.00 61.06 424 GLY A CA 1
ATOM 3346 C C . GLY A 1 424 ? -12.524 12.460 -20.425 1.00 61.06 424 GLY A C 1
ATOM 3347 O O . GLY A 1 424 ? -11.678 11.986 -21.188 1.00 61.06 424 GLY A O 1
ATOM 3348 N N . ASN A 1 425 ? -13.818 12.558 -20.740 1.00 69.50 425 ASN A N 1
ATOM 3349 C CA . ASN A 1 425 ? -14.368 12.323 -22.074 1.00 69.50 425 ASN A CA 1
ATOM 3350 C C . ASN A 1 425 ? -14.168 13.562 -22.959 1.00 69.50 425 ASN A C 1
ATOM 3352 O O . ASN A 1 425 ? -13.829 14.637 -22.474 1.00 69.50 425 ASN A O 1
ATOM 3356 N N . GLU A 1 426 ? -14.402 13.431 -24.262 1.00 77.31 426 GLU A N 1
ATOM 3357 C CA . GLU A 1 426 ? -14.426 14.573 -25.181 1.00 77.31 426 GLU A CA 1
ATOM 3358 C C . GLU A 1 426 ? -15.598 15.506 -24.832 1.00 77.31 426 GLU A C 1
ATOM 3360 O O . GLU A 1 426 ? -16.742 15.057 -24.771 1.00 77.31 426 GLU A O 1
ATOM 3365 N N . MET A 1 427 ? -15.334 16.800 -24.611 1.00 76.56 427 MET A N 1
ATOM 3366 C CA . MET A 1 427 ? -16.404 17.797 -24.523 1.00 76.56 427 MET A CA 1
ATOM 3367 C C . MET A 1 427 ? -17.126 17.848 -25.864 1.00 76.56 427 MET A C 1
ATOM 3369 O O . MET A 1 427 ? -16.488 18.102 -26.886 1.00 76.56 427 MET A O 1
ATOM 3373 N N . LEU A 1 428 ? -18.442 17.652 -25.852 1.00 83.94 428 LEU A N 1
ATOM 3374 C CA . LEU A 1 428 ? -19.293 17.779 -27.031 1.00 83.94 428 LEU A CA 1
ATOM 3375 C C . LEU A 1 428 ? -20.092 19.087 -26.979 1.00 83.94 428 LEU A C 1
ATOM 3377 O O . LEU A 1 428 ? -20.432 19.571 -25.896 1.00 83.94 428 LEU A O 1
ATOM 3381 N N . ASP A 1 429 ? -20.368 19.672 -28.142 1.00 83.88 429 ASP A N 1
ATOM 3382 C CA . ASP A 1 429 ? -21.307 20.787 -28.279 1.00 83.88 429 ASP A CA 1
ATOM 3383 C C . ASP A 1 429 ? -22.775 20.314 -28.281 1.00 83.88 429 ASP A C 1
ATOM 3385 O O . ASP A 1 429 ? -23.068 19.121 -28.204 1.00 83.88 429 ASP A O 1
ATOM 3389 N N . ASP A 1 430 ? -23.719 21.260 -28.375 1.00 85.25 430 ASP A N 1
ATOM 3390 C CA . ASP A 1 430 ? -25.165 20.979 -28.428 1.00 85.25 430 ASP A CA 1
ATOM 3391 C C . ASP A 1 430 ? -25.588 20.111 -29.648 1.00 85.25 430 ASP A C 1
ATOM 3393 O O . ASP A 1 430 ? -26.756 19.728 -29.757 1.00 85.25 430 ASP A 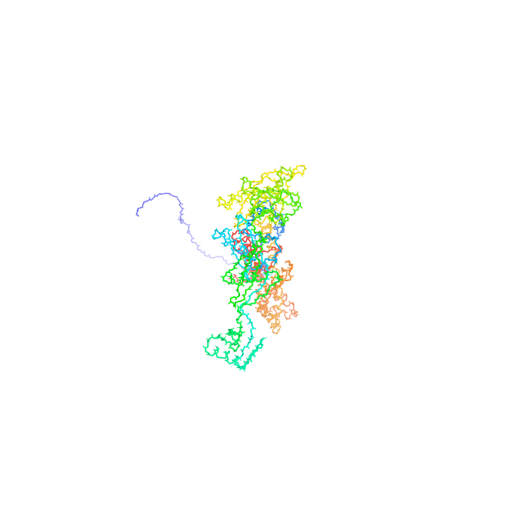O 1
ATOM 3397 N N . GLU A 1 431 ? -24.666 19.815 -30.574 1.00 87.75 431 GLU A N 1
ATOM 3398 C CA . GLU A 1 431 ? -24.858 19.020 -31.793 1.00 87.75 431 GLU A CA 1
ATOM 3399 C C . GLU A 1 431 ? -24.040 17.699 -31.788 1.00 87.75 431 GLU A C 1
ATOM 3401 O O . GLU A 1 431 ? -23.906 17.064 -32.836 1.00 87.75 431 GLU A O 1
ATOM 3406 N N . ASP A 1 432 ? -23.540 17.255 -30.622 1.00 82.88 432 ASP A N 1
ATOM 3407 C CA . ASP A 1 432 ? -22.690 16.061 -30.411 1.00 82.88 432 ASP A CA 1
ATOM 3408 C C . ASP A 1 432 ? -21.301 16.115 -31.112 1.00 82.88 432 ASP A C 1
ATOM 3410 O O . ASP A 1 432 ? -20.656 15.079 -31.311 1.00 82.88 432 ASP A O 1
ATOM 3414 N N . ASN A 1 433 ? -20.782 17.299 -31.472 1.00 84.25 433 ASN A N 1
ATOM 3415 C CA . ASN A 1 433 ? -19.444 17.435 -32.075 1.00 84.25 433 ASN A CA 1
ATOM 3416 C C . ASN A 1 433 ? -18.358 17.752 -31.028 1.00 84.25 433 ASN A C 1
ATOM 3418 O O . ASN A 1 433 ? -18.597 18.578 -30.145 1.00 84.25 433 ASN A O 1
ATOM 3422 N N . PRO A 1 434 ? -17.131 17.204 -31.149 1.00 82.50 434 PRO A N 1
ATOM 3423 C CA . PRO A 1 434 ? -16.026 17.535 -30.249 1.00 82.50 434 PRO A CA 1
ATOM 3424 C C . PRO A 1 434 ? -15.658 19.027 -30.246 1.00 82.50 434 PRO A C 1
ATOM 3426 O O . PRO A 1 434 ? -15.371 19.623 -31.287 1.00 82.50 434 PRO A O 1
ATOM 3429 N N . VAL A 1 435 ? -15.598 19.623 -29.056 1.00 83.44 435 VAL A N 1
ATOM 3430 C CA . VAL A 1 435 ? -15.226 21.025 -28.834 1.00 83.44 435 VAL A CA 1
ATOM 3431 C C . VAL A 1 435 ? -13.706 21.161 -28.836 1.00 83.44 435 VAL A C 1
ATOM 3433 O O . VAL A 1 435 ? -13.018 20.618 -27.975 1.00 83.44 435 VAL A O 1
ATOM 3436 N N . TYR A 1 436 ? -13.167 21.940 -29.775 1.00 82.25 436 TYR A N 1
ATOM 3437 C CA . TYR A 1 436 ? -11.728 22.184 -29.887 1.00 82.25 436 TYR A CA 1
ATOM 3438 C C . TYR A 1 436 ? -11.306 23.505 -29.232 1.00 82.25 436 TYR A C 1
ATOM 3440 O O . TYR A 1 436 ? -11.863 24.570 -29.513 1.00 82.25 436 TYR A O 1
ATOM 3448 N N . GLY A 1 437 ? -10.253 23.457 -28.419 1.00 82.88 437 GLY A N 1
ATOM 3449 C CA . GLY A 1 437 ? -9.706 24.609 -27.708 1.00 82.88 437 GLY A CA 1
ATOM 3450 C C . GLY A 1 437 ? -8.216 24.462 -27.408 1.00 82.88 437 GLY A C 1
ATOM 3451 O O . GLY A 1 437 ? -7.604 23.429 -27.670 1.00 82.88 437 GLY A O 1
ATOM 3452 N N . VAL A 1 438 ? -7.610 25.517 -26.861 1.00 83.50 438 VAL A N 1
ATOM 3453 C CA . VAL A 1 438 ? -6.232 25.442 -26.357 1.00 83.50 438 VAL A CA 1
ATOM 3454 C C . VAL A 1 438 ? -6.270 24.795 -24.977 1.00 83.50 438 VAL A C 1
ATOM 3456 O O . VAL A 1 438 ? -6.742 25.412 -24.025 1.00 83.50 438 VAL A O 1
ATOM 3459 N N . ALA A 1 439 ? -5.771 23.567 -24.877 1.00 82.62 439 ALA A N 1
ATOM 3460 C CA . ALA A 1 439 ? -5.520 22.921 -23.599 1.00 82.62 439 ALA A CA 1
ATOM 3461 C C . ALA A 1 439 ? -4.110 23.283 -23.110 1.00 82.62 439 ALA A C 1
ATOM 3463 O O . ALA A 1 439 ? -3.134 23.187 -23.863 1.00 82.62 439 ALA A O 1
ATOM 3464 N N . GLU A 1 440 ? -4.021 23.697 -21.848 1.00 86.12 440 GLU A N 1
ATOM 3465 C CA . GLU A 1 440 ? -2.763 23.967 -21.158 1.00 86.12 440 GLU A CA 1
ATOM 3466 C C . GLU A 1 440 ? -2.284 22.708 -20.430 1.00 86.12 440 GLU A C 1
ATOM 3468 O O . GLU A 1 440 ? -3.012 22.100 -19.637 1.00 86.12 440 GLU A O 1
ATOM 3473 N N . PHE A 1 441 ? -1.041 22.322 -20.693 1.00 88.62 441 PHE A N 1
ATOM 3474 C CA . PHE A 1 441 ? -0.398 21.171 -20.084 1.00 88.62 441 PHE A CA 1
ATOM 3475 C C . PHE A 1 441 ? 0.874 21.583 -19.335 1.00 88.62 441 PHE A C 1
ATOM 3477 O O . PHE A 1 441 ? 1.684 22.356 -19.842 1.00 88.62 441 PHE A O 1
ATOM 3484 N N . THR A 1 442 ? 1.109 20.994 -18.167 1.00 90.50 442 THR A N 1
ATOM 3485 C CA . THR A 1 442 ? 2.388 21.083 -17.450 1.00 90.50 442 THR A CA 1
ATOM 3486 C C . THR A 1 442 ? 3.303 19.952 -17.916 1.00 90.50 442 THR A C 1
ATOM 3488 O O . THR A 1 442 ? 2.963 18.776 -17.781 1.00 90.50 442 THR A O 1
ATOM 3491 N N . LEU A 1 443 ? 4.470 20.290 -18.459 1.00 91.69 443 LEU A N 1
ATOM 3492 C CA . LEU A 1 443 ? 5.495 19.346 -18.899 1.00 91.69 443 LEU A CA 1
ATOM 3493 C C . LEU A 1 443 ? 6.600 19.253 -17.837 1.00 91.69 443 LEU A C 1
ATOM 3495 O O . LEU A 1 443 ? 7.367 20.196 -17.658 1.00 91.69 443 LEU A O 1
ATOM 3499 N N . GLU A 1 444 ? 6.691 18.116 -17.144 1.00 92.38 444 GLU A N 1
ATOM 3500 C CA . GLU A 1 444 ? 7.658 17.866 -16.063 1.00 92.38 444 GLU A CA 1
ATOM 3501 C C . GLU A 1 444 ? 8.745 16.871 -16.512 1.00 92.38 444 GLU A C 1
ATOM 3503 O O . GLU A 1 444 ? 8.442 15.770 -16.989 1.00 92.38 444 GLU A O 1
ATOM 3508 N N . ARG A 1 445 ? 10.027 17.208 -16.317 1.00 90.12 445 ARG A N 1
ATOM 3509 C CA . ARG A 1 445 ? 11.164 16.333 -16.649 1.00 90.12 445 ARG A CA 1
ATOM 3510 C C . ARG A 1 445 ? 11.560 15.440 -15.471 1.00 90.12 445 ARG A C 1
ATOM 3512 O O . ARG A 1 445 ? 12.033 15.912 -14.440 1.00 90.12 445 ARG A O 1
ATOM 3519 N N . LYS A 1 446 ? 11.502 14.123 -15.676 1.00 85.12 446 LYS A N 1
ATOM 3520 C CA . LYS A 1 446 ? 11.938 13.072 -14.740 1.00 85.12 446 LYS A CA 1
ATOM 3521 C C . LYS A 1 446 ? 13.040 12.227 -15.376 1.00 85.12 446 LYS A C 1
ATOM 3523 O O . LYS A 1 446 ? 12.789 11.173 -15.960 1.00 85.12 446 LYS A O 1
ATOM 3528 N N . LEU A 1 447 ? 14.284 12.687 -15.226 1.00 80.75 447 LEU A N 1
ATOM 3529 C CA . LEU A 1 447 ? 15.482 12.098 -15.843 1.00 80.75 447 LEU A CA 1
ATOM 3530 C C . LEU A 1 447 ? 15.393 12.110 -17.386 1.00 80.75 447 LEU A C 1
ATOM 3532 O O . LEU A 1 447 ? 15.541 13.178 -17.983 1.00 80.75 447 LEU A O 1
ATOM 3536 N N . SER A 1 448 ? 15.160 10.947 -18.006 1.00 78.00 448 SER A N 1
ATOM 3537 C CA . SER A 1 448 ? 14.987 10.734 -19.455 1.00 78.00 448 SER A CA 1
ATOM 3538 C C . SER A 1 448 ? 13.519 10.592 -19.889 1.00 78.00 448 SER A C 1
ATOM 3540 O O . SER A 1 448 ? 13.238 10.397 -21.072 1.00 78.00 448 SER A O 1
ATOM 3542 N N . ASN A 1 449 ? 12.586 10.640 -18.935 1.00 88.00 449 ASN A N 1
ATOM 3543 C CA . ASN A 1 449 ? 11.149 10.627 -19.183 1.00 88.00 449 ASN A CA 1
ATOM 3544 C C . ASN A 1 449 ? 10.583 12.022 -18.934 1.00 88.00 449 ASN A C 1
ATOM 3546 O O . ASN A 1 449 ? 10.871 12.644 -17.914 1.00 88.00 449 ASN A O 1
ATOM 3550 N N . PHE A 1 450 ? 9.725 12.480 -19.829 1.00 92.00 450 PHE A N 1
ATOM 3551 C CA . PHE A 1 450 ? 8.999 13.732 -19.710 1.00 92.00 450 PHE A CA 1
ATOM 3552 C C . PHE A 1 450 ? 7.525 13.385 -19.561 1.00 92.00 450 PHE A C 1
ATOM 3554 O O . PHE A 1 450 ? 6.969 12.665 -20.393 1.00 92.00 450 PHE A O 1
ATOM 3561 N N . VAL A 1 451 ? 6.909 13.835 -18.471 1.00 92.00 451 VAL A N 1
ATOM 3562 C CA . VAL A 1 451 ? 5.506 13.552 -18.163 1.00 92.00 451 VAL A CA 1
ATOM 3563 C C . VAL A 1 451 ? 4.709 14.813 -18.435 1.00 92.00 451 VAL A C 1
ATOM 3565 O O . VAL A 1 451 ? 4.951 15.852 -17.822 1.00 92.00 451 VAL A O 1
ATOM 3568 N N . LEU A 1 452 ? 3.771 14.709 -19.368 1.00 91.12 452 LEU A N 1
ATOM 3569 C CA . LEU A 1 452 ? 2.845 15.773 -19.697 1.00 91.12 452 LEU A CA 1
ATOM 3570 C C . LEU A 1 452 ? 1.572 15.591 -18.877 1.00 91.12 452 LEU A C 1
ATOM 3572 O O . LEU A 1 452 ? 0.962 14.518 -18.894 1.00 91.12 452 LEU A O 1
ATOM 3576 N N . ARG A 1 453 ? 1.170 16.643 -18.176 1.00 88.88 453 ARG A N 1
ATOM 3577 C CA . ARG A 1 453 ? 0.060 16.645 -17.228 1.00 88.88 453 ARG A CA 1
ATOM 3578 C C . ARG A 1 453 ? -0.948 17.718 -17.569 1.00 88.88 453 ARG A C 1
ATOM 3580 O O . ARG A 1 453 ? -0.573 18.755 -18.100 1.00 88.88 453 ARG A O 1
ATOM 3587 N N . ASN A 1 454 ? -2.204 17.501 -17.221 1.00 84.88 454 ASN A N 1
ATOM 3588 C CA . ASN A 1 454 ? -3.254 18.505 -17.354 1.00 84.88 454 ASN A CA 1
ATOM 3589 C C . ASN A 1 454 ? -4.105 18.525 -16.076 1.00 84.88 454 ASN A C 1
ATOM 3591 O O . ASN A 1 454 ? -4.153 17.540 -15.335 1.00 84.88 454 ASN A O 1
ATOM 3595 N N . TYR A 1 455 ? -4.702 19.674 -15.775 1.00 77.19 455 TYR A N 1
ATOM 3596 C CA . TYR A 1 455 ? -5.604 19.827 -14.639 1.00 77.19 455 TYR A CA 1
ATOM 3597 C C . TYR A 1 455 ? -7.029 19.488 -15.086 1.00 77.19 455 TYR A C 1
ATOM 3599 O O . TYR A 1 455 ? -7.517 20.068 -16.051 1.00 77.19 455 TYR A O 1
ATOM 3607 N N . GLN A 1 456 ? -7.687 18.578 -14.371 1.00 68.69 456 GLN A N 1
ATOM 3608 C CA . GLN A 1 456 ? -9.101 18.234 -14.548 1.00 68.69 456 GLN A CA 1
ATOM 3609 C C . GLN A 1 456 ? -9.826 18.386 -13.215 1.00 68.69 456 GLN A C 1
ATOM 3611 O O . GLN A 1 456 ? -9.358 17.877 -12.194 1.00 68.69 456 GLN A O 1
ATOM 3616 N N . GLU A 1 457 ? -10.978 19.051 -13.223 1.00 70.19 457 GLU A N 1
ATOM 3617 C CA . GLU A 1 457 ? -11.949 18.936 -12.137 1.00 70.19 457 GLU A CA 1
ATOM 3618 C C . GLU A 1 457 ? -12.495 17.503 -12.144 1.00 70.19 457 GLU A C 1
ATOM 3620 O O . GLU A 1 457 ? -12.820 16.987 -13.205 1.00 70.19 457 GLU A O 1
ATOM 3625 N N . LYS A 1 458 ? -12.521 16.814 -10.996 1.00 70.25 458 LYS A N 1
ATOM 3626 C CA . LYS A 1 458 ? -13.054 15.445 -10.882 1.00 70.25 458 LYS A CA 1
ATOM 3627 C C . LYS A 1 458 ? -13.924 15.271 -9.655 1.00 70.25 458 LYS A C 1
ATOM 3629 O O . LYS A 1 458 ? -13.576 15.727 -8.565 1.00 70.25 458 LYS A O 1
ATOM 3634 N N . TYR A 1 459 ? -15.010 14.519 -9.820 1.00 77.50 459 TYR A N 1
ATOM 3635 C CA . TYR A 1 459 ? -15.867 14.081 -8.722 1.00 77.50 459 TYR A CA 1
ATOM 3636 C C . TYR A 1 459 ? -15.181 12.962 -7.925 1.00 77.50 459 TYR A C 1
ATOM 3638 O O . TYR A 1 459 ? -15.094 11.810 -8.354 1.00 77.50 459 TYR A O 1
ATOM 3646 N N . LEU A 1 460 ? -14.652 13.312 -6.756 1.00 84.00 460 LEU A N 1
ATOM 3647 C CA . LEU A 1 460 ? -13.816 12.453 -5.921 1.00 84.00 460 LEU A CA 1
ATOM 3648 C C . LEU A 1 460 ? -14.432 12.265 -4.536 1.00 84.00 460 LEU A C 1
ATOM 3650 O O . LEU A 1 460 ? -15.162 13.118 -4.035 1.00 84.00 460 LEU A O 1
ATOM 3654 N N . ILE A 1 461 ? -14.107 11.149 -3.878 1.00 89.38 461 ILE A N 1
ATOM 3655 C CA . ILE A 1 461 ? -14.470 10.943 -2.470 1.00 89.38 461 ILE A CA 1
ATOM 3656 C C . ILE A 1 461 ? -13.802 12.045 -1.639 1.00 89.38 461 ILE A C 1
ATOM 3658 O O . ILE A 1 461 ? -12.589 12.245 -1.725 1.00 89.38 461 ILE A O 1
ATOM 3662 N N . ASN A 1 462 ? -14.582 12.740 -0.812 1.00 90.25 462 ASN A N 1
ATOM 3663 C CA . ASN A 1 462 ? -14.104 13.842 0.012 1.00 90.25 462 ASN A CA 1
ATOM 3664 C C . ASN A 1 462 ? -13.337 13.310 1.233 1.00 90.25 462 ASN A C 1
ATOM 3666 O O . ASN A 1 462 ? -13.858 13.316 2.345 1.00 90.25 462 ASN A O 1
ATOM 3670 N N . ILE A 1 463 ? -12.133 12.774 1.025 1.00 91.88 463 ILE A N 1
ATOM 3671 C CA . ILE A 1 463 ? -11.291 12.186 2.076 1.00 91.88 463 ILE A CA 1
ATOM 3672 C C . ILE A 1 463 ? -10.567 13.256 2.904 1.00 91.88 463 ILE A C 1
ATOM 3674 O O . ILE A 1 463 ? -10.034 14.217 2.353 1.00 91.88 463 ILE A O 1
ATOM 3678 N N . TYR A 1 464 ? -10.488 13.044 4.222 1.00 90.88 464 TYR A N 1
ATOM 3679 C CA . TYR A 1 464 ? -9.727 13.886 5.163 1.00 90.88 464 TYR A CA 1
ATOM 3680 C C . TYR A 1 464 ? -10.020 15.399 5.092 1.00 90.88 464 TYR A C 1
ATOM 3682 O O . TYR A 1 464 ? -9.139 16.232 5.351 1.00 90.88 464 TYR A O 1
ATOM 3690 N N . ASP A 1 465 ? -11.257 15.765 4.762 1.00 91.38 465 ASP A N 1
ATOM 3691 C CA . ASP A 1 465 ? -11.683 17.157 4.695 1.00 91.38 465 ASP A CA 1
ATOM 3692 C C . ASP A 1 465 ? -11.601 17.821 6.070 1.00 91.38 465 ASP A C 1
ATOM 3694 O O . ASP A 1 465 ? -11.785 17.187 7.114 1.00 91.38 465 ASP A O 1
ATOM 3698 N N . LYS A 1 466 ? -11.314 19.119 6.081 1.00 92.25 466 LYS A N 1
ATOM 3699 C CA . LYS A 1 466 ? -11.153 19.877 7.323 1.00 92.25 466 LYS A CA 1
ATOM 3700 C C . LYS A 1 466 ? -12.524 20.166 7.954 1.00 92.25 466 LYS A C 1
ATOM 3702 O O . LYS A 1 466 ? -13.527 20.236 7.247 1.00 92.25 466 LYS A O 1
ATOM 3707 N N . PRO A 1 467 ? -12.587 20.376 9.283 1.00 94.38 467 PRO A N 1
ATOM 3708 C CA . PRO A 1 467 ? -13.808 20.800 9.963 1.00 94.38 467 PRO A CA 1
ATOM 3709 C C . PRO A 1 467 ? -14.497 21.984 9.271 1.00 94.38 467 PRO A C 1
ATOM 3711 O O . PRO A 1 467 ? -13.905 23.051 9.099 1.00 94.38 467 PRO A O 1
ATOM 3714 N N . SER A 1 468 ? -15.757 21.785 8.894 1.00 92.75 468 SER A N 1
ATOM 3715 C CA . SER A 1 468 ? -16.567 22.702 8.095 1.00 92.75 468 SER A CA 1
ATOM 3716 C C . SER A 1 468 ? -17.997 22.804 8.647 1.00 92.75 468 SER A C 1
ATOM 3718 O O . SER A 1 468 ? -18.376 22.118 9.599 1.00 92.75 468 SER A O 1
ATOM 3720 N N . ALA A 1 469 ? -18.821 23.681 8.065 1.00 88.94 469 ALA A N 1
ATOM 3721 C CA . ALA A 1 469 ? -20.217 23.831 8.482 1.00 88.94 469 ALA A CA 1
ATOM 3722 C C . ALA A 1 469 ? -21.080 22.593 8.156 1.00 88.94 469 ALA A C 1
ATOM 3724 O O . ALA A 1 469 ? -22.045 22.328 8.874 1.00 88.94 469 ALA A O 1
ATOM 3725 N N . THR A 1 470 ? -20.725 21.837 7.109 1.00 88.94 470 THR A N 1
ATOM 3726 C CA . THR A 1 470 ? -21.375 20.572 6.729 1.00 88.94 470 THR A CA 1
ATOM 3727 C C . THR A 1 470 ? -20.834 19.394 7.538 1.00 88.94 470 THR A C 1
ATOM 3729 O O . THR A 1 470 ? -21.627 18.578 8.007 1.00 88.94 470 THR A O 1
ATOM 3732 N N . HIS A 1 471 ? -19.518 19.347 7.770 1.00 92.12 471 HIS A N 1
ATOM 3733 C CA . HIS A 1 471 ? -18.826 18.295 8.520 1.00 92.12 471 HIS A CA 1
ATOM 3734 C C . HIS A 1 471 ? -18.092 18.893 9.722 1.00 92.12 471 HIS A C 1
ATOM 3736 O O . HIS A 1 471 ? -16.929 19.286 9.633 1.00 92.12 471 HIS A O 1
ATOM 3742 N N . TRP A 1 472 ? -18.755 18.961 10.881 1.00 92.06 472 TRP A N 1
ATOM 3743 C CA . TRP A 1 472 ? -18.253 19.693 12.061 1.00 92.06 472 TRP A CA 1
ATOM 3744 C C . TRP A 1 472 ? -16.900 19.205 12.596 1.00 92.06 472 TRP A C 1
ATOM 3746 O O . TRP A 1 472 ? -16.205 19.955 13.278 1.00 92.06 472 TRP A O 1
ATOM 3756 N N . LEU A 1 473 ? -16.537 17.951 12.317 1.00 93.94 473 LEU A N 1
ATOM 3757 C CA . LEU A 1 473 ? -15.226 17.370 12.621 1.00 93.94 473 LEU A CA 1
ATOM 3758 C C . LEU A 1 473 ? -14.528 16.843 11.358 1.00 93.94 473 LEU A C 1
ATOM 3760 O O . LEU A 1 473 ? -13.668 15.978 11.465 1.00 93.94 473 LEU A O 1
ATOM 3764 N N . GLY A 1 474 ? -14.890 17.349 10.178 1.00 93.62 474 GLY A N 1
ATOM 3765 C CA . GLY A 1 474 ? -14.336 16.899 8.905 1.00 93.62 474 GLY A CA 1
ATOM 3766 C C . GLY A 1 474 ? -14.785 15.492 8.505 1.00 93.62 474 GLY A C 1
ATOM 3767 O O . GLY A 1 474 ? -15.691 14.902 9.110 1.00 93.62 474 GLY A O 1
ATOM 3768 N N . THR A 1 475 ? -14.129 14.950 7.485 1.00 94.12 475 THR A N 1
ATOM 3769 C CA . THR A 1 475 ? -14.344 13.581 6.995 1.00 94.12 475 THR A CA 1
ATOM 3770 C C . THR A 1 475 ? -13.134 12.690 7.281 1.00 94.12 475 THR A C 1
ATOM 3772 O O . THR A 1 475 ? -12.040 13.159 7.596 1.00 94.12 475 THR A O 1
ATOM 3775 N N . ASP A 1 476 ? -13.331 11.374 7.222 1.00 92.69 476 ASP A N 1
ATOM 3776 C CA . ASP A 1 476 ? -12.263 10.395 7.421 1.00 92.69 476 ASP A CA 1
ATOM 3777 C C . ASP A 1 476 ? -11.611 9.917 6.108 1.00 92.69 476 ASP A C 1
ATOM 3779 O O . ASP A 1 476 ? -11.908 10.399 5.015 1.00 92.69 476 ASP A O 1
ATOM 3783 N N . ALA A 1 477 ? -10.712 8.935 6.222 1.00 90.88 477 ALA A N 1
ATOM 3784 C CA . ALA A 1 477 ? -9.984 8.311 5.113 1.00 90.88 477 ALA A CA 1
ATOM 3785 C C . ALA A 1 477 ? -10.865 7.706 3.998 1.00 90.88 477 ALA A C 1
ATOM 3787 O O . ALA A 1 477 ? -10.359 7.373 2.931 1.00 90.88 477 ALA A O 1
ATOM 3788 N N . ASN A 1 478 ? -12.157 7.506 4.258 1.00 90.81 478 ASN A N 1
ATOM 3789 C CA . ASN A 1 478 ? -13.133 6.909 3.347 1.00 90.81 478 ASN A CA 1
ATOM 3790 C C . ASN A 1 478 ? -14.216 7.922 2.943 1.00 90.81 478 ASN A C 1
ATOM 3792 O O . ASN A 1 478 ? -15.248 7.518 2.416 1.00 90.81 478 ASN A O 1
ATOM 3796 N N . GLY A 1 479 ? -14.032 9.206 3.268 1.00 90.38 479 GLY A N 1
ATOM 3797 C CA . GLY A 1 479 ? -15.008 10.263 3.019 1.00 90.38 479 GLY A CA 1
ATOM 3798 C C . GLY A 1 479 ? -16.259 10.198 3.892 1.00 90.38 479 GLY A C 1
ATOM 3799 O O . GLY A 1 479 ? -17.264 10.788 3.523 1.00 90.38 479 GLY A O 1
ATOM 3800 N N . MET A 1 480 ? -16.235 9.497 5.031 1.00 93.38 480 MET A N 1
ATOM 3801 C CA . MET A 1 480 ? -17.369 9.461 5.966 1.00 93.38 480 MET A CA 1
ATOM 3802 C C . MET A 1 480 ? -17.262 10.574 7.021 1.00 93.38 480 MET A C 1
ATOM 3804 O O . MET A 1 480 ? -16.161 10.876 7.484 1.00 93.38 480 MET A O 1
ATOM 3808 N N . ASP A 1 481 ? -18.391 11.145 7.454 1.00 94.62 481 ASP A N 1
ATOM 3809 C CA . ASP A 1 481 ? -18.424 12.219 8.463 1.00 94.62 481 ASP A CA 1
ATOM 3810 C C . ASP A 1 481 ? -17.896 11.749 9.833 1.00 94.62 481 ASP A C 1
ATOM 3812 O O . ASP A 1 481 ? -18.400 10.795 10.442 1.00 94.62 481 ASP A O 1
ATOM 3816 N N . VAL A 1 482 ? -16.879 12.445 10.347 1.00 95.06 482 VAL A N 1
ATOM 3817 C CA . VAL A 1 482 ? -16.186 12.046 11.578 1.00 95.06 482 VAL A CA 1
ATOM 3818 C C . VAL A 1 482 ? -17.126 12.110 12.778 1.00 95.06 482 VAL A C 1
ATOM 3820 O O . VAL A 1 482 ? -17.205 11.133 13.521 1.00 95.06 482 VAL A O 1
ATOM 3823 N N . LEU A 1 483 ? -17.869 13.205 12.975 1.00 94.94 483 LEU A N 1
ATOM 3824 C CA . LEU A 1 483 ? -18.721 13.397 14.157 1.00 94.94 483 LEU A CA 1
ATOM 3825 C C . LEU A 1 483 ? -19.785 12.294 14.276 1.00 94.94 483 LEU A C 1
ATOM 3827 O O . LEU A 1 483 ? -19.981 11.729 15.358 1.00 94.94 483 LEU A O 1
ATOM 3831 N N . THR A 1 484 ? -20.397 11.936 13.150 1.00 94.25 484 THR A N 1
ATOM 3832 C CA . THR A 1 484 ? -21.334 10.817 13.009 1.00 94.25 484 THR A CA 1
ATOM 3833 C C . THR A 1 484 ? -20.674 9.517 13.462 1.00 94.25 484 THR A C 1
ATOM 3835 O O . THR A 1 484 ? -21.172 8.835 14.366 1.00 94.25 484 THR A O 1
ATOM 3838 N N . ARG A 1 485 ? -19.492 9.192 12.919 1.00 93.62 485 ARG A N 1
ATOM 3839 C CA . ARG A 1 485 ? -18.752 7.983 13.311 1.00 93.62 485 ARG A CA 1
ATOM 3840 C C . ARG A 1 485 ? -18.342 7.986 14.786 1.00 93.62 485 ARG A C 1
ATOM 3842 O O . ARG A 1 485 ? -18.372 6.914 15.390 1.00 93.62 485 ARG A O 1
ATOM 3849 N N . ILE A 1 486 ? -18.053 9.138 15.402 1.00 94.88 486 ILE A N 1
ATOM 3850 C CA . ILE A 1 486 ? -17.762 9.230 16.846 1.00 94.88 486 ILE A CA 1
ATOM 3851 C C . ILE A 1 486 ? -18.984 8.824 17.684 1.00 94.88 486 ILE A C 1
ATOM 3853 O O . ILE A 1 486 ? -18.832 8.060 18.643 1.00 94.88 486 ILE A O 1
ATOM 3857 N N . MET A 1 487 ? -20.184 9.306 17.344 1.00 94.88 487 MET A N 1
ATOM 3858 C CA . MET A 1 487 ? -21.417 8.990 18.080 1.00 94.88 487 MET A CA 1
ATOM 3859 C C . MET A 1 487 ? -21.768 7.500 17.972 1.00 94.88 487 MET A C 1
ATOM 3861 O O . MET A 1 487 ? -21.905 6.808 18.986 1.00 94.88 487 MET A O 1
ATOM 3865 N N . PHE A 1 488 ? -21.840 6.977 16.745 1.00 93.25 488 PHE A N 1
ATOM 3866 C CA . PHE A 1 488 ? -22.128 5.561 16.501 1.00 93.25 488 PHE A CA 1
ATOM 3867 C C . PHE A 1 488 ? -21.017 4.637 17.030 1.00 93.25 488 PHE A C 1
ATOM 3869 O O . PHE A 1 488 ? -21.305 3.566 17.569 1.00 93.25 488 PHE A O 1
ATOM 3876 N N . GLY A 1 489 ? -19.751 5.050 16.940 1.00 92.50 489 GLY A N 1
ATOM 3877 C CA . GLY A 1 489 ? -18.618 4.309 17.492 1.00 92.50 489 GLY A CA 1
ATOM 3878 C C . GLY A 1 489 ? -18.642 4.244 19.017 1.00 92.50 489 GLY A C 1
ATOM 3879 O O . GLY A 1 489 ? -18.442 3.172 19.590 1.00 92.50 489 GLY A O 1
ATOM 3880 N N . GLY A 1 490 ? -18.991 5.351 19.677 1.00 93.81 490 GLY A N 1
ATOM 3881 C CA . GLY A 1 490 ? -19.191 5.397 21.125 1.00 93.81 490 GLY A CA 1
ATOM 3882 C C . GLY A 1 490 ? -20.337 4.507 21.594 1.00 93.81 490 GLY A C 1
ATOM 3883 O O . GLY A 1 490 ? -20.219 3.837 22.621 1.00 93.81 490 GLY A O 1
ATOM 3884 N N . ARG A 1 491 ? -21.409 4.392 20.799 1.00 93.75 491 ARG A N 1
ATOM 3885 C CA . ARG A 1 491 ? -22.502 3.440 21.051 1.00 93.75 491 ARG A CA 1
ATOM 3886 C C . ARG A 1 491 ? -21.980 2.006 21.140 1.00 93.75 491 ARG A C 1
ATOM 3888 O O . ARG A 1 491 ? -22.345 1.284 22.066 1.00 93.75 491 ARG A O 1
ATOM 3895 N N . ILE A 1 492 ? -21.109 1.600 20.214 1.00 92.62 492 ILE A N 1
ATOM 3896 C CA . ILE A 1 492 ? -20.527 0.251 20.192 1.00 92.62 492 ILE A CA 1
ATOM 3897 C C . ILE A 1 492 ? -19.541 0.060 21.357 1.00 92.62 492 ILE A C 1
ATOM 3899 O O . ILE A 1 492 ? -19.678 -0.924 22.086 1.00 92.62 492 ILE A O 1
ATOM 3903 N N . SER A 1 493 ? -18.623 1.002 21.608 1.00 94.69 493 SER A N 1
ATOM 3904 C CA . SER A 1 493 ? -17.681 0.929 22.743 1.00 94.69 493 SER A CA 1
ATOM 3905 C C . SER A 1 493 ? -18.396 0.840 24.104 1.00 94.69 493 SER A C 1
ATOM 3907 O O . SER A 1 493 ? -18.020 0.025 24.951 1.00 94.69 493 SER A O 1
ATOM 3909 N N . LEU A 1 494 ? -19.484 1.596 24.308 1.00 94.69 494 LEU A N 1
ATOM 3910 C CA . LEU A 1 494 ? -20.313 1.509 25.519 1.00 94.69 494 LEU A CA 1
ATOM 3911 C C . LEU A 1 494 ? -21.023 0.150 25.644 1.00 94.69 494 LEU A C 1
ATOM 3913 O O . LEU A 1 494 ? -21.023 -0.436 26.729 1.00 94.69 494 LEU A O 1
ATOM 3917 N N . ILE A 1 495 ? -21.595 -0.382 24.555 1.00 94.88 495 ILE A N 1
ATOM 3918 C CA . ILE A 1 495 ? -22.231 -1.714 24.557 1.00 94.88 495 ILE A CA 1
ATOM 3919 C C . ILE A 1 495 ? -21.207 -2.803 24.904 1.00 94.88 495 ILE A C 1
ATOM 3921 O O . ILE A 1 495 ? -21.520 -3.674 25.716 1.00 94.88 495 ILE A O 1
ATOM 3925 N N . ILE A 1 496 ? -19.984 -2.741 24.360 1.00 94.38 496 ILE A N 1
ATOM 3926 C CA . ILE A 1 496 ? -18.905 -3.685 24.704 1.00 94.38 496 ILE A CA 1
ATOM 3927 C C . ILE A 1 496 ? -18.621 -3.634 26.208 1.00 94.38 496 ILE A C 1
ATOM 3929 O O . ILE A 1 496 ? -18.630 -4.682 26.855 1.00 94.38 496 ILE A O 1
ATOM 3933 N N . GLY A 1 497 ? -18.469 -2.435 26.782 1.00 94.06 497 GLY A N 1
ATOM 3934 C CA . GLY A 1 497 ? -18.322 -2.240 28.228 1.00 94.06 497 GLY A CA 1
ATOM 3935 C C . GLY A 1 497 ? -19.399 -2.971 29.039 1.00 94.06 497 GLY A C 1
ATOM 3936 O O . GLY A 1 497 ? -19.083 -3.830 29.869 1.00 94.06 497 GLY A O 1
ATOM 3937 N N . PHE A 1 498 ? -20.673 -2.668 28.769 1.00 95.00 498 PHE A N 1
ATOM 3938 C CA . PHE A 1 498 ? -21.805 -3.236 29.509 1.00 95.00 498 PHE A CA 1
ATOM 3939 C C . PHE A 1 498 ? -21.947 -4.756 29.352 1.00 95.00 498 PHE A C 1
ATOM 3941 O O . PHE A 1 498 ? -22.183 -5.443 30.347 1.00 95.00 498 PHE A O 1
ATOM 3948 N N . VAL A 1 499 ? -21.784 -5.301 28.143 1.00 96.62 499 VAL A N 1
ATOM 3949 C CA . VAL A 1 499 ? -21.916 -6.750 27.898 1.00 96.62 499 VAL A CA 1
ATOM 3950 C C . VAL A 1 499 ? -20.793 -7.529 28.587 1.00 96.62 499 VAL A C 1
ATOM 3952 O O . VAL A 1 499 ? -21.062 -8.527 29.259 1.00 96.62 499 VAL A O 1
ATOM 3955 N N . VAL A 1 500 ? -19.548 -7.057 28.480 1.00 96.81 500 VAL A N 1
ATOM 3956 C CA . VAL A 1 500 ? -18.378 -7.714 29.086 1.00 96.81 500 VAL A CA 1
ATOM 3957 C C . VAL A 1 500 ? -18.479 -7.723 30.611 1.00 96.81 500 VAL A C 1
ATOM 3959 O O . VAL A 1 500 ? -18.307 -8.786 31.215 1.00 96.81 500 VAL A O 1
ATOM 3962 N N . ILE A 1 501 ? -18.797 -6.585 31.251 1.00 95.94 501 ILE A N 1
ATOM 3963 C CA . ILE A 1 501 ? -18.906 -6.550 32.718 1.00 95.94 501 ILE A CA 1
ATOM 3964 C C . ILE A 1 501 ? -20.080 -7.403 33.204 1.00 95.94 501 ILE A C 1
ATOM 3966 O O . ILE A 1 501 ? -19.951 -8.100 34.209 1.00 95.94 501 ILE A O 1
ATOM 3970 N N . PHE A 1 502 ? -21.205 -7.408 32.480 1.00 96.44 502 PHE A N 1
ATOM 3971 C CA . PHE A 1 502 ? -22.362 -8.229 32.824 1.00 96.44 502 PHE A CA 1
ATOM 3972 C C . PHE A 1 502 ? -22.022 -9.722 32.777 1.00 96.44 502 PHE A C 1
ATOM 3974 O O . PHE A 1 502 ? -22.327 -10.441 33.728 1.00 96.44 502 PHE A O 1
ATOM 3981 N N . LEU A 1 503 ? -21.337 -10.185 31.725 1.00 97.56 503 LEU A N 1
ATOM 3982 C CA . LEU A 1 503 ? -20.929 -11.586 31.598 1.00 97.56 503 LEU A CA 1
ATOM 3983 C C . LEU A 1 503 ? -19.919 -11.987 32.690 1.00 97.56 503 LEU A C 1
ATOM 3985 O O . LEU A 1 503 ? -20.081 -13.029 33.330 1.00 97.56 503 LEU A O 1
ATOM 3989 N N . ALA A 1 504 ? -18.924 -11.133 32.954 1.00 96.56 504 ALA A N 1
ATOM 3990 C CA . ALA A 1 504 ? -17.927 -11.346 34.003 1.00 96.56 504 ALA A CA 1
ATOM 3991 C C . ALA A 1 504 ? -18.562 -11.417 35.405 1.00 96.56 504 ALA A C 1
ATOM 3993 O O . ALA A 1 504 ? -18.220 -12.296 36.202 1.00 96.56 504 ALA A O 1
ATOM 3994 N N . LEU A 1 505 ? -19.527 -10.537 35.702 1.00 95.62 505 LEU A N 1
ATOM 3995 C CA . LEU A 1 505 ? -20.305 -10.572 36.942 1.00 95.62 505 LEU A CA 1
ATOM 3996 C C . LEU A 1 505 ? -21.185 -11.816 37.030 1.00 95.62 505 LEU A C 1
ATOM 3998 O O . LEU A 1 505 ? -21.209 -12.458 38.074 1.00 95.62 505 LEU A O 1
ATOM 4002 N N . PHE A 1 506 ? -21.898 -12.170 35.961 1.00 96.25 506 PHE A N 1
ATOM 4003 C CA . PHE A 1 506 ? -22.815 -13.307 35.946 1.00 96.25 506 PHE A CA 1
ATOM 4004 C C . PHE A 1 506 ? -22.084 -14.617 36.268 1.00 96.25 506 PHE A C 1
ATOM 4006 O O . PHE A 1 506 ? -22.446 -15.317 37.216 1.00 96.25 506 PHE A O 1
ATOM 4013 N N . ILE A 1 507 ? -20.996 -14.904 35.546 1.00 97.56 507 ILE A N 1
ATOM 4014 C CA . ILE A 1 507 ? -20.166 -16.093 35.780 1.00 97.56 507 ILE A CA 1
ATOM 4015 C C . ILE A 1 507 ? -19.489 -16.003 37.158 1.00 97.56 507 ILE A C 1
ATOM 4017 O O . ILE A 1 507 ? -19.520 -16.962 37.936 1.00 97.56 507 ILE A O 1
ATOM 4021 N N . GLY A 1 508 ? -18.922 -14.840 37.495 1.00 96.81 508 GLY A N 1
ATOM 4022 C CA . GLY A 1 508 ? -18.172 -14.625 38.730 1.00 96.81 508 GLY A CA 1
ATOM 4023 C C . GLY A 1 508 ? -19.015 -14.773 39.998 1.00 96.81 508 GLY A C 1
ATOM 4024 O O . GLY A 1 508 ? -18.583 -15.410 40.958 1.00 96.81 508 GLY A O 1
ATOM 4025 N N . VAL A 1 509 ? -20.241 -14.247 40.005 1.00 96.38 509 VAL A N 1
ATOM 4026 C CA . VAL A 1 509 ? -21.170 -14.344 41.141 1.00 96.38 509 VAL A CA 1
ATOM 4027 C C . VAL A 1 509 ? -21.671 -15.771 41.335 1.00 96.38 509 VAL A C 1
ATOM 4029 O O . VAL A 1 509 ? -21.734 -16.237 42.474 1.00 96.38 509 VAL A O 1
ATOM 4032 N N . ILE A 1 510 ? -21.977 -16.490 40.251 1.00 95.88 510 ILE A N 1
ATOM 4033 C CA . ILE A 1 510 ? -22.416 -17.889 40.326 1.00 95.88 510 ILE A CA 1
ATOM 4034 C C . ILE A 1 510 ? -21.283 -18.771 40.865 1.00 95.88 510 ILE A C 1
ATOM 4036 O O . ILE A 1 510 ? -21.458 -19.439 41.886 1.00 95.88 510 ILE A O 1
ATOM 4040 N N . LEU A 1 511 ? -20.107 -18.752 40.229 1.00 96.50 511 LEU A N 1
ATOM 4041 C CA . LEU A 1 511 ? -18.998 -19.633 40.605 1.00 96.50 511 LEU A CA 1
ATOM 4042 C C . LEU A 1 511 ? -18.374 -19.242 41.951 1.00 96.50 511 LEU A C 1
ATOM 4044 O O . LEU A 1 511 ? -18.151 -20.110 42.794 1.00 96.50 511 LEU A O 1
ATOM 4048 N N . GLY A 1 512 ? -18.167 -17.947 42.205 1.00 96.19 512 GLY A N 1
ATOM 4049 C CA . GLY A 1 512 ? -17.679 -17.454 43.494 1.00 96.19 512 GLY A CA 1
ATOM 4050 C C . GLY A 1 512 ? -18.651 -17.730 44.643 1.00 96.19 512 GLY A C 1
ATOM 4051 O O . GLY A 1 512 ? -18.218 -18.070 45.744 1.00 96.19 512 GLY A O 1
ATOM 4052 N N . GLY A 1 513 ? -19.963 -17.648 44.391 1.00 94.81 513 GLY A N 1
ATOM 4053 C CA . GLY A 1 513 ? -20.990 -17.949 45.387 1.00 94.81 513 GLY A CA 1
ATOM 4054 C C . GLY A 1 513 ? -21.084 -19.429 45.735 1.00 94.81 513 GLY A C 1
ATOM 4055 O O . GLY A 1 513 ? -21.195 -19.768 46.912 1.00 94.81 513 GLY A O 1
ATOM 4056 N N . ILE A 1 514 ? -20.959 -20.313 44.743 1.00 94.88 514 ILE A N 1
ATOM 4057 C CA . ILE A 1 514 ? -20.864 -21.763 44.961 1.00 94.88 514 ILE A CA 1
ATOM 4058 C C . ILE A 1 514 ? -19.580 -22.099 45.742 1.00 94.88 514 ILE A C 1
ATOM 4060 O O . ILE A 1 514 ? -19.651 -22.799 46.753 1.00 94.88 514 ILE A O 1
ATOM 4064 N N . ALA A 1 515 ? -18.430 -21.556 45.329 1.00 95.44 515 ALA A N 1
ATOM 4065 C CA . ALA A 1 515 ? -17.136 -21.789 45.973 1.00 95.44 515 ALA A CA 1
ATOM 4066 C C . ALA A 1 515 ? -17.122 -21.345 47.448 1.00 95.44 515 ALA A C 1
ATOM 4068 O O . ALA A 1 515 ? -16.856 -22.155 48.339 1.00 95.44 515 ALA A O 1
ATOM 4069 N N . GLY A 1 516 ? -17.483 -20.085 47.720 1.00 94.00 516 GLY A N 1
ATOM 4070 C CA . GLY A 1 516 ? -17.489 -19.528 49.077 1.00 94.00 516 GLY A CA 1
ATOM 4071 C C . GLY A 1 516 ? -18.500 -20.202 50.006 1.00 94.00 516 GLY A C 1
ATOM 4072 O O . GLY A 1 516 ? -18.232 -20.360 51.196 1.00 94.00 516 GLY A O 1
ATOM 4073 N N . TYR A 1 517 ? -19.645 -20.642 49.475 1.00 93.62 517 TYR A N 1
ATOM 4074 C CA . TYR A 1 517 ? -20.679 -21.285 50.279 1.00 93.62 517 TYR A CA 1
ATOM 4075 C C . TYR A 1 517 ? -20.328 -22.730 50.654 1.00 93.62 517 TYR A C 1
ATOM 4077 O O . TYR A 1 517 ? -20.283 -23.048 51.843 1.00 93.62 517 TYR A O 1
ATOM 4085 N N . PHE A 1 518 ? -20.057 -23.601 49.675 1.00 92.31 518 PHE A N 1
ATOM 4086 C CA . PHE A 1 518 ? -19.841 -25.031 49.938 1.00 92.31 518 PHE A CA 1
ATOM 4087 C C . PHE A 1 518 ? -18.453 -25.341 50.523 1.00 92.31 518 PHE A C 1
ATOM 4089 O O . PHE A 1 518 ? -18.312 -26.302 51.285 1.00 92.31 518 PHE A O 1
ATOM 4096 N N . GLY A 1 519 ? -17.433 -24.537 50.204 1.00 87.12 519 GLY A N 1
ATOM 4097 C CA . GLY A 1 519 ? -16.074 -24.743 50.702 1.00 87.12 519 GLY A CA 1
ATOM 4098 C C . GLY A 1 519 ? -15.425 -26.052 50.222 1.00 87.12 519 GLY A C 1
ATOM 4099 O O . GLY A 1 519 ? -15.837 -26.676 49.237 1.00 87.12 519 GLY A O 1
ATOM 4100 N N . LYS A 1 520 ? -14.406 -26.493 50.972 1.00 91.25 520 LYS A N 1
ATOM 4101 C CA . LYS A 1 520 ? -13.743 -27.803 50.836 1.00 91.25 520 LYS A CA 1
ATOM 4102 C C . LYS A 1 520 ? -13.287 -28.076 49.387 1.00 91.25 520 LYS A C 1
ATOM 4104 O O . LYS A 1 520 ? -12.573 -27.268 48.801 1.00 91.25 520 LYS A O 1
ATOM 4109 N N . TRP A 1 521 ? -13.654 -29.225 48.816 1.00 95.50 521 TRP A N 1
ATOM 4110 C CA . TRP A 1 521 ? -13.198 -29.646 47.488 1.00 95.50 521 TRP A CA 1
ATOM 4111 C C . TRP A 1 521 ? -13.841 -28.856 46.337 1.00 95.50 521 TRP A C 1
ATOM 4113 O O . TRP A 1 521 ? -13.157 -28.569 45.361 1.00 95.50 521 TRP A O 1
ATOM 4123 N N . ILE A 1 522 ? -15.112 -28.448 46.467 1.00 93.62 522 ILE A N 1
ATOM 4124 C CA . ILE A 1 522 ? -15.807 -27.621 45.458 1.00 93.62 522 ILE A CA 1
ATOM 4125 C C . ILE A 1 522 ? -15.106 -26.268 45.319 1.00 93.62 522 ILE A C 1
ATOM 4127 O O . ILE A 1 522 ? -14.835 -25.811 44.211 1.00 93.62 522 ILE A O 1
ATOM 4131 N N . ASP A 1 523 ? -14.764 -25.660 46.454 1.00 95.81 523 ASP A N 1
ATOM 4132 C CA . ASP A 1 523 ? -13.997 -24.421 46.503 1.00 95.81 523 ASP A CA 1
ATOM 4133 C C . ASP A 1 523 ? -12.612 -24.577 45.861 1.00 95.81 523 ASP A C 1
ATOM 4135 O O . ASP A 1 523 ? -12.259 -23.817 44.963 1.00 95.81 523 ASP A O 1
ATOM 4139 N N . ASN A 1 524 ? -11.860 -25.618 46.237 1.00 94.88 524 ASN A N 1
ATOM 4140 C CA . ASN A 1 524 ? -10.559 -25.908 45.628 1.00 94.88 524 ASN A CA 1
ATOM 4141 C C . ASN A 1 524 ? -10.671 -26.103 44.103 1.00 94.88 524 ASN A C 1
ATOM 4143 O O . ASN A 1 524 ? -9.886 -25.518 43.367 1.00 94.88 524 ASN A O 1
ATOM 4147 N N . LEU A 1 525 ? -11.664 -26.849 43.605 1.00 97.00 525 LEU A N 1
ATOM 4148 C CA . LEU A 1 525 ? -11.868 -27.057 42.166 1.00 97.00 525 LEU A CA 1
ATOM 4149 C C . LEU A 1 525 ? -12.132 -25.737 41.420 1.00 97.00 525 LEU A C 1
ATOM 4151 O O . LEU A 1 525 ? -11.479 -25.456 40.415 1.00 97.00 525 LEU A O 1
ATOM 4155 N N . ILE A 1 526 ? -13.057 -24.911 41.920 1.00 96.81 526 ILE A N 1
ATOM 4156 C CA . ILE A 1 526 ? -13.401 -23.629 41.286 1.00 96.81 526 ILE A CA 1
ATOM 4157 C C . ILE A 1 526 ? -12.227 -22.647 41.380 1.00 96.81 526 ILE A C 1
ATOM 4159 O O . ILE A 1 526 ? -11.950 -21.932 40.419 1.00 96.81 526 ILE A O 1
ATOM 4163 N N . MET A 1 527 ? -11.493 -22.627 42.495 1.00 97.12 527 MET A N 1
ATOM 4164 C CA . MET A 1 527 ? -10.309 -21.778 42.640 1.00 97.12 527 MET A CA 1
ATOM 4165 C C . MET A 1 527 ? -9.148 -22.230 41.757 1.00 97.12 527 MET A C 1
ATOM 4167 O O . MET A 1 527 ? -8.480 -21.378 41.185 1.00 97.12 527 MET A O 1
ATOM 4171 N N . ARG A 1 528 ? -8.958 -23.536 41.534 1.00 96.94 528 ARG A N 1
ATOM 4172 C CA . ARG A 1 528 ? -7.990 -24.030 40.542 1.00 96.94 528 ARG A CA 1
ATOM 4173 C C . ARG A 1 528 ? -8.363 -23.617 39.124 1.00 96.94 528 ARG A C 1
ATOM 4175 O O . ARG A 1 528 ? -7.475 -23.240 38.369 1.00 96.94 528 ARG A O 1
ATOM 4182 N N . LEU A 1 529 ? -9.653 -23.605 38.780 1.00 95.94 529 LEU A N 1
ATOM 4183 C CA . LEU A 1 529 ? -10.111 -23.052 37.505 1.00 95.94 529 LEU A CA 1
ATOM 4184 C C . LEU A 1 529 ? -9.820 -21.542 37.412 1.00 95.94 529 LEU A C 1
ATOM 4186 O O . LEU A 1 529 ? -9.242 -21.096 36.427 1.00 95.94 529 LEU A O 1
ATOM 4190 N N . VAL A 1 530 ? -10.140 -20.765 38.454 1.00 96.50 530 VAL A N 1
ATOM 4191 C CA . VAL A 1 530 ? -9.804 -19.329 38.551 1.00 96.50 530 VAL A CA 1
ATOM 4192 C C . VAL A 1 530 ? -8.301 -19.083 38.388 1.00 96.50 530 VAL A C 1
ATOM 4194 O O . VAL A 1 530 ? -7.910 -18.147 37.693 1.00 96.50 530 VAL A O 1
ATOM 4197 N N . ASP A 1 531 ? -7.456 -19.910 39.000 1.00 95.25 531 ASP A N 1
ATOM 4198 C CA . ASP A 1 531 ? -6.001 -19.790 38.905 1.00 95.25 531 ASP A CA 1
ATOM 4199 C C . ASP A 1 531 ? -5.499 -20.110 37.487 1.00 95.25 531 ASP A C 1
ATOM 4201 O O . ASP A 1 531 ? -4.688 -19.349 36.970 1.00 95.25 531 ASP A O 1
ATOM 4205 N N . ILE A 1 532 ? -6.041 -21.138 36.813 1.00 94.44 532 ILE A N 1
ATOM 4206 C CA . ILE A 1 532 ? -5.743 -21.428 35.395 1.00 94.44 532 ILE A CA 1
ATOM 4207 C C . ILE A 1 532 ? -6.038 -20.205 34.518 1.00 94.44 532 ILE A C 1
ATOM 4209 O O . ILE A 1 532 ? -5.170 -19.788 33.755 1.00 94.44 532 ILE A O 1
ATOM 4213 N N . PHE A 1 533 ? -7.221 -19.595 34.653 1.00 93.06 533 PHE A N 1
ATOM 4214 C CA . PHE A 1 533 ? -7.580 -18.396 33.886 1.00 93.06 533 PHE A CA 1
ATOM 4215 C C . PHE A 1 533 ? -6.659 -17.204 34.190 1.00 93.06 533 PHE A C 1
ATOM 4217 O O . PHE A 1 533 ? -6.258 -16.497 33.272 1.00 93.06 533 PHE A O 1
ATOM 4224 N N . ASN A 1 534 ? -6.269 -17.007 35.453 1.00 91.50 534 ASN A N 1
ATOM 4225 C CA . ASN A 1 534 ? -5.356 -15.928 35.851 1.00 91.50 534 ASN A CA 1
ATOM 4226 C C . ASN A 1 534 ? -3.894 -16.156 35.422 1.00 91.50 534 ASN A C 1
ATOM 4228 O O . ASN A 1 534 ? -3.124 -15.198 35.377 1.00 91.50 534 ASN A O 1
ATOM 4232 N N . CYS A 1 535 ? -3.497 -17.395 35.122 1.00 93.94 535 CYS A N 1
ATOM 4233 C CA . CYS A 1 535 ? -2.186 -17.711 34.553 1.00 93.94 535 CYS A CA 1
ATOM 4234 C C . CYS A 1 535 ? -2.110 -17.471 33.035 1.00 93.94 535 CYS A C 1
ATOM 4236 O O . CYS A 1 535 ? -1.007 -17.452 32.489 1.00 93.94 535 CYS A O 1
ATOM 4238 N N . ILE A 1 536 ? -3.242 -17.291 32.344 1.00 91.69 536 ILE A N 1
ATOM 4239 C CA . ILE A 1 536 ? -3.262 -16.992 30.908 1.00 91.69 536 ILE A CA 1
ATOM 4240 C C . ILE A 1 536 ? -2.982 -15.493 30.703 1.00 91.69 536 ILE A C 1
ATOM 4242 O O . ILE A 1 536 ? -3.732 -14.658 31.210 1.00 91.69 536 ILE A O 1
ATOM 4246 N N . PRO A 1 537 ? -1.948 -15.108 29.933 1.00 92.06 537 PRO A N 1
ATOM 4247 C CA . PRO A 1 537 ? -1.676 -13.704 29.663 1.00 92.06 537 PRO A CA 1
ATOM 4248 C C . PRO A 1 537 ? -2.708 -13.146 28.666 1.00 92.06 537 PRO A C 1
ATOM 4250 O O . PRO A 1 537 ? -2.669 -13.432 27.467 1.00 92.06 537 PRO A O 1
ATOM 4253 N N . THR A 1 538 ? -3.632 -12.327 29.175 1.00 88.94 538 THR A N 1
ATOM 4254 C CA . THR A 1 538 ? -4.794 -11.788 28.445 1.00 88.94 538 THR A CA 1
ATOM 4255 C C . THR A 1 538 ? -4.435 -11.109 27.122 1.00 88.94 538 THR A C 1
ATOM 4257 O O . THR A 1 538 ? -5.053 -11.406 26.103 1.00 88.94 538 THR A O 1
ATOM 4260 N N . LEU A 1 539 ? -3.433 -10.221 27.104 1.00 89.81 539 LEU A N 1
ATOM 4261 C CA . LEU A 1 539 ? -3.071 -9.469 25.896 1.00 89.81 539 LEU A CA 1
ATOM 4262 C C . LEU A 1 539 ? -2.507 -10.386 24.781 1.00 89.81 539 LEU A C 1
ATOM 4264 O O . LEU A 1 539 ? -3.072 -10.355 23.689 1.00 89.81 539 LEU A O 1
ATOM 4268 N N . PRO A 1 540 ? -1.498 -11.255 25.016 1.00 92.94 540 PRO A N 1
ATOM 4269 C CA . PRO A 1 540 ? -1.087 -12.273 24.043 1.00 92.94 540 PRO A CA 1
ATOM 4270 C C . PRO A 1 540 ? -2.226 -13.150 23.517 1.00 92.94 540 PRO A C 1
ATOM 4272 O O . PRO A 1 540 ? -2.299 -13.374 22.310 1.00 92.94 540 PRO A O 1
ATOM 4275 N N . LEU A 1 541 ? -3.148 -13.604 24.378 1.00 92.31 541 LEU A N 1
ATOM 4276 C CA . LEU A 1 541 ? -4.305 -14.383 23.924 1.00 92.31 541 LEU A CA 1
ATOM 4277 C C . LEU A 1 541 ? -5.180 -13.574 22.953 1.00 92.31 541 LEU A C 1
ATOM 4279 O O . LEU A 1 541 ? -5.575 -14.087 21.910 1.00 92.31 541 LEU A O 1
ATOM 4283 N N . LEU A 1 542 ? -5.455 -12.305 23.256 1.00 91.06 542 LEU A N 1
ATOM 4284 C CA . LEU A 1 542 ? -6.260 -11.433 22.394 1.00 91.06 542 LEU A CA 1
ATOM 4285 C C . LEU A 1 542 ? -5.556 -11.093 21.070 1.00 91.06 542 LEU A C 1
ATOM 4287 O O . LEU A 1 542 ? -6.231 -10.984 20.048 1.00 91.06 542 LEU A O 1
ATOM 4291 N N . ILE A 1 543 ? -4.221 -10.996 21.057 1.00 92.06 543 ILE A N 1
ATOM 4292 C CA . ILE A 1 543 ? -3.422 -10.867 19.826 1.00 92.06 543 ILE A CA 1
ATOM 4293 C C . ILE A 1 543 ? -3.578 -12.123 18.956 1.00 92.06 543 ILE A C 1
ATOM 4295 O O . ILE A 1 543 ? -3.898 -12.008 17.773 1.00 92.06 543 ILE A O 1
ATOM 4299 N N . ILE A 1 544 ? -3.432 -13.318 19.542 1.00 93.12 544 ILE A N 1
ATOM 4300 C CA . ILE A 1 544 ? -3.616 -14.601 18.839 1.00 93.12 544 ILE A CA 1
ATOM 4301 C C . ILE A 1 544 ? -5.041 -14.713 18.276 1.00 93.12 544 ILE A C 1
ATOM 4303 O O . ILE A 1 544 ? -5.215 -15.067 17.111 1.00 93.12 544 ILE A O 1
ATOM 4307 N N . MET A 1 545 ? -6.061 -14.358 19.064 1.00 91.38 545 MET A N 1
ATOM 4308 C CA . MET A 1 545 ? -7.455 -14.370 18.608 1.00 91.38 545 MET A CA 1
ATOM 4309 C C . MET A 1 545 ? -7.713 -13.344 17.496 1.00 91.38 545 MET A C 1
ATOM 4311 O O . MET A 1 545 ? -8.402 -13.665 16.532 1.00 91.38 545 MET A O 1
ATOM 4315 N N . GLY A 1 546 ? -7.139 -12.140 17.577 1.00 91.12 546 GLY A N 1
ATOM 4316 C CA . GLY A 1 546 ? -7.251 -11.127 16.525 1.00 91.12 546 GLY A CA 1
ATOM 4317 C C . GLY A 1 546 ? -6.623 -11.575 15.202 1.00 91.12 546 GLY A C 1
ATOM 4318 O O . GLY A 1 546 ? -7.256 -11.436 14.155 1.00 91.12 546 GLY A O 1
ATOM 4319 N N . ALA A 1 547 ? -5.438 -12.191 15.257 1.00 91.50 547 ALA A N 1
ATOM 4320 C CA . ALA A 1 547 ? -4.779 -12.788 14.094 1.00 91.50 547 ALA A CA 1
ATOM 4321 C C . ALA A 1 547 ? -5.580 -13.970 13.515 1.00 91.50 547 ALA A C 1
ATOM 4323 O O . ALA A 1 547 ? -5.718 -14.087 12.299 1.00 91.50 547 ALA A O 1
ATOM 4324 N N . PHE A 1 548 ? -6.176 -14.810 14.368 1.00 93.75 548 PHE A N 1
ATOM 4325 C CA . PHE A 1 548 ? -7.080 -15.884 13.946 1.00 93.75 548 PHE A CA 1
ATOM 4326 C C . PHE A 1 548 ? -8.345 -15.344 13.252 1.00 93.75 548 PHE A C 1
ATOM 4328 O O . PHE A 1 548 ? -8.739 -15.855 12.204 1.00 93.75 548 PHE A O 1
ATOM 4335 N N . PHE A 1 549 ? -8.961 -14.281 13.780 1.00 93.31 549 PHE A N 1
ATOM 4336 C CA . PHE A 1 549 ? -10.119 -13.638 13.146 1.00 93.31 549 PHE A CA 1
ATOM 4337 C C . PHE A 1 549 ? -9.777 -13.018 11.785 1.00 93.31 549 PHE A C 1
ATOM 4339 O O . PHE A 1 549 ? -10.602 -13.083 10.872 1.00 93.31 549 PHE A O 1
ATOM 4346 N N . ASP A 1 550 ? -8.574 -12.455 11.635 1.00 90.75 550 ASP A N 1
ATOM 4347 C CA . ASP A 1 550 ? -8.074 -11.950 10.351 1.00 90.75 550 ASP A CA 1
ATOM 4348 C C . ASP A 1 550 ? -7.802 -13.098 9.358 1.00 90.75 550 ASP A C 1
ATOM 4350 O O . ASP A 1 550 ? -8.244 -13.026 8.210 1.00 90.75 550 ASP A O 1
ATOM 4354 N N . ALA A 1 551 ? -7.199 -14.208 9.801 1.00 92.69 551 ALA A N 1
ATOM 4355 C CA . ALA A 1 551 ? -6.954 -15.392 8.968 1.00 92.69 551 ALA A CA 1
ATOM 4356 C C . ALA A 1 551 ? -8.248 -16.042 8.433 1.00 92.69 551 ALA A C 1
ATOM 4358 O O . ALA A 1 551 ? -8.295 -16.478 7.284 1.00 92.69 551 ALA A O 1
ATOM 4359 N N . VAL A 1 552 ? -9.315 -16.068 9.238 1.00 93.88 552 VAL A N 1
ATOM 4360 C CA . VAL A 1 552 ? -10.639 -16.605 8.855 1.00 93.88 552 VAL A CA 1
ATOM 4361 C C . VAL A 1 552 ? -11.492 -15.567 8.094 1.00 93.88 552 VAL A C 1
ATOM 4363 O O . VAL A 1 552 ? -12.612 -15.868 7.688 1.00 93.88 552 VAL A O 1
ATOM 4366 N N . ARG A 1 553 ? -10.983 -14.343 7.863 1.00 90.88 553 ARG A N 1
ATOM 4367 C CA . ARG A 1 553 ? -11.717 -13.213 7.248 1.00 90.88 553 ARG A CA 1
ATOM 4368 C C . ARG A 1 553 ? -13.067 -12.948 7.932 1.00 90.88 553 ARG A C 1
ATOM 4370 O O . ARG A 1 553 ? -14.098 -12.765 7.284 1.00 90.88 553 ARG A O 1
ATOM 4377 N N . MET A 1 554 ? -13.073 -12.972 9.263 1.00 90.94 554 MET A N 1
ATOM 4378 C CA . MET A 1 554 ? -14.298 -12.909 10.057 1.00 90.94 554 MET A CA 1
ATOM 4379 C C . MET A 1 554 ? -15.046 -11.578 9.878 1.00 90.94 554 MET A C 1
ATOM 4381 O O . MET A 1 554 ? -14.469 -10.500 10.019 1.00 90.94 554 MET A O 1
ATOM 4385 N N . VAL A 1 555 ? -16.363 -11.666 9.655 1.00 91.69 555 VAL A N 1
ATOM 4386 C CA . VAL A 1 555 ? -17.266 -10.510 9.515 1.00 91.69 555 VAL A CA 1
ATOM 4387 C C . VAL A 1 555 ? -17.134 -9.560 10.726 1.00 91.69 555 VAL A C 1
ATOM 4389 O O . VAL A 1 555 ? -17.228 -10.034 11.865 1.00 91.69 555 VAL A O 1
ATOM 4392 N N . PRO A 1 556 ? -16.982 -8.230 10.529 1.00 89.75 556 PRO A N 1
ATOM 4393 C CA . PRO A 1 556 ? -16.680 -7.283 11.610 1.00 89.75 556 PRO A CA 1
ATOM 4394 C C . PRO A 1 556 ? -17.642 -7.316 12.807 1.00 89.75 556 PRO A C 1
ATOM 4396 O O . PRO A 1 556 ? -17.202 -7.229 13.951 1.00 89.75 556 PRO A O 1
ATOM 4399 N N . TYR A 1 557 ? -18.947 -7.485 12.570 1.00 89.06 557 TYR A N 1
ATOM 4400 C CA . TYR A 1 557 ? -19.943 -7.562 13.646 1.00 89.06 557 TYR A CA 1
ATOM 4401 C C . TYR A 1 557 ? -19.760 -8.821 14.508 1.00 89.06 557 TYR A C 1
ATOM 4403 O O . TYR A 1 557 ? -19.713 -8.757 15.737 1.00 89.06 557 TYR A O 1
ATOM 4411 N N . THR A 1 558 ? -19.573 -9.970 13.855 1.00 91.31 558 THR A N 1
ATOM 4412 C CA . THR A 1 558 ? -19.335 -11.263 14.505 1.00 91.31 558 THR A CA 1
ATOM 4413 C C . THR A 1 558 ? -18.034 -11.254 15.311 1.00 91.31 558 THR A C 1
ATOM 4415 O O . THR A 1 558 ? -18.003 -11.763 16.431 1.00 91.31 558 THR A O 1
ATOM 4418 N N . ARG A 1 559 ? -16.980 -10.606 14.794 1.00 91.44 559 ARG A N 1
ATOM 4419 C CA . ARG A 1 559 ? -15.704 -10.399 15.499 1.00 91.44 559 ARG A CA 1
ATOM 4420 C C . ARG A 1 559 ? -15.895 -9.671 16.831 1.00 91.44 559 ARG A C 1
ATOM 4422 O O . ARG A 1 559 ? -15.400 -10.134 17.856 1.00 91.44 559 ARG A O 1
ATOM 4429 N N . ILE A 1 560 ? -16.645 -8.566 16.832 1.00 91.12 560 ILE A N 1
ATOM 4430 C CA . ILE A 1 560 ? -16.942 -7.796 18.050 1.00 91.12 560 ILE A CA 1
ATOM 4431 C C . ILE A 1 560 ? -17.714 -8.653 19.065 1.00 91.12 560 ILE A C 1
ATOM 4433 O O . ILE A 1 560 ? -17.373 -8.651 20.247 1.00 91.12 560 ILE A O 1
ATOM 4437 N N . MET A 1 561 ? -18.696 -9.440 18.615 1.00 92.69 561 MET A N 1
ATOM 4438 C CA . MET A 1 561 ? -19.446 -10.351 19.488 1.00 92.69 561 MET A CA 1
ATOM 4439 C C . MET A 1 561 ? -18.539 -11.408 20.145 1.00 92.69 561 MET A C 1
ATOM 4441 O O . MET A 1 561 ? -18.635 -11.627 21.354 1.00 92.69 561 MET A O 1
ATOM 4445 N N . TYR A 1 562 ? -17.615 -12.023 19.398 1.00 93.19 562 TYR A N 1
ATOM 4446 C CA . TYR A 1 562 ? -16.640 -12.947 19.989 1.00 93.19 562 TYR A CA 1
ATOM 4447 C C . TYR A 1 562 ? -15.690 -12.247 20.967 1.00 93.19 562 TYR A C 1
ATOM 4449 O O . TYR A 1 562 ? -15.427 -12.796 22.035 1.00 93.19 562 TYR A O 1
ATOM 4457 N N . LEU A 1 563 ? -15.220 -11.032 20.664 1.00 91.12 563 LEU A N 1
ATOM 4458 C CA . LEU A 1 563 ? -14.387 -10.250 21.586 1.00 91.12 563 LEU A CA 1
ATOM 4459 C C . LEU A 1 563 ? -15.117 -9.936 22.901 1.00 91.12 563 LEU A C 1
ATOM 4461 O O . LEU A 1 563 ? -14.526 -10.116 23.964 1.00 91.12 563 LEU A O 1
ATOM 4465 N N . MET A 1 564 ? -16.400 -9.552 22.859 1.00 94.25 564 MET A N 1
ATOM 4466 C CA . MET A 1 564 ? -17.220 -9.363 24.068 1.00 94.25 564 MET A CA 1
ATOM 4467 C C . MET A 1 564 ? -17.284 -10.643 24.919 1.00 94.25 564 MET A C 1
ATOM 4469 O O . MET A 1 564 ? -17.089 -10.601 26.135 1.00 94.25 564 MET A O 1
ATOM 4473 N N . VAL A 1 565 ? -17.534 -11.794 24.285 1.00 95.12 565 VAL A N 1
ATOM 4474 C CA . VAL A 1 565 ? -17.620 -13.092 24.974 1.00 95.12 565 VAL A CA 1
ATOM 4475 C C . VAL A 1 565 ? -16.272 -13.483 25.582 1.00 95.12 565 VAL A C 1
ATOM 4477 O O . VAL A 1 565 ? -16.221 -13.845 26.756 1.00 95.12 565 VAL A O 1
ATOM 4480 N N . ILE A 1 566 ? -15.175 -13.359 24.830 1.00 93.62 566 ILE A N 1
ATOM 4481 C CA . ILE A 1 566 ? -13.819 -13.683 25.296 1.00 93.62 566 ILE A CA 1
ATOM 4482 C C . ILE A 1 566 ? -13.429 -12.784 26.472 1.00 93.62 566 ILE A C 1
ATOM 4484 O O . ILE A 1 566 ? -13.033 -13.295 27.516 1.00 93.62 566 ILE A O 1
ATOM 4488 N N . LEU A 1 567 ? -13.592 -11.463 26.358 1.00 93.56 567 LEU A N 1
ATOM 4489 C CA . LEU A 1 567 ? -13.259 -10.529 27.438 1.00 93.56 567 LEU A CA 1
ATOM 4490 C C . LEU A 1 567 ? -14.078 -10.803 28.710 1.00 93.56 567 LEU A C 1
ATOM 4492 O O . LEU A 1 567 ? -13.524 -10.775 29.809 1.00 93.56 567 LEU A O 1
ATOM 4496 N N . GLY A 1 568 ? -15.365 -11.147 28.587 1.00 94.31 568 GLY A N 1
ATOM 4497 C CA . GLY A 1 568 ? -16.188 -11.538 29.736 1.00 94.31 568 GLY A CA 1
ATOM 4498 C C . GLY A 1 568 ? -15.751 -12.868 30.371 1.00 94.31 568 GLY A C 1
ATOM 4499 O O . GLY A 1 568 ? -15.709 -12.988 31.598 1.00 94.31 568 GLY A O 1
ATOM 4500 N N . ILE A 1 569 ? -15.373 -13.854 29.548 1.00 94.25 569 ILE A N 1
ATOM 4501 C CA . ILE A 1 569 ? -14.847 -15.166 29.978 1.00 94.25 569 ILE A CA 1
ATOM 4502 C C . ILE A 1 569 ? -13.432 -15.063 30.577 1.00 94.25 569 ILE A C 1
ATOM 4504 O O . ILE A 1 569 ? -13.040 -15.923 31.362 1.00 94.25 569 ILE A O 1
ATOM 4508 N N . LEU A 1 570 ? -12.673 -14.008 30.286 1.00 92.56 570 LEU A N 1
ATOM 4509 C CA . LEU A 1 570 ? -11.403 -13.731 30.964 1.00 92.56 570 LEU A CA 1
ATOM 4510 C C . LEU A 1 570 ? -11.602 -12.884 32.237 1.00 92.56 570 LEU A C 1
ATOM 4512 O O . LEU A 1 570 ? -10.859 -13.043 33.201 1.00 92.56 570 LEU A O 1
ATOM 4516 N N . GLY A 1 571 ? -12.632 -12.030 32.290 1.00 92.31 571 GLY A N 1
ATOM 4517 C CA . GLY A 1 571 ? -12.885 -11.115 33.412 1.00 92.31 571 GLY A CA 1
ATOM 4518 C C . GLY A 1 571 ? -13.560 -11.715 34.658 1.00 92.31 571 GLY A C 1
ATOM 4519 O O . GLY A 1 571 ? -13.484 -11.121 35.736 1.00 92.31 571 GLY A O 1
ATOM 4520 N N . TRP A 1 572 ? -14.228 -12.873 34.566 1.00 95.88 572 TRP A N 1
ATOM 4521 C CA . TRP A 1 572 ? -14.997 -13.423 35.702 1.00 95.88 572 TRP A CA 1
ATOM 4522 C C . TRP A 1 572 ? -14.136 -13.911 36.876 1.00 95.88 572 TRP A C 1
ATOM 4524 O O . TRP A 1 572 ? -14.624 -13.965 38.008 1.00 95.88 572 TRP A O 1
ATOM 4534 N N . SER A 1 573 ? -12.874 -14.278 36.631 1.00 95.19 573 SER A N 1
ATOM 4535 C CA . SER A 1 573 ? -11.988 -14.931 37.605 1.00 95.19 573 SER A CA 1
ATOM 4536 C C . SER A 1 573 ? -11.747 -14.060 38.848 1.00 95.19 573 SER A C 1
ATOM 4538 O O . SER A 1 573 ? -11.847 -14.534 39.986 1.00 95.19 573 SER A O 1
ATOM 4540 N N . GLY A 1 574 ? -11.502 -12.762 38.641 1.00 92.81 574 GLY A N 1
ATOM 4541 C CA . GLY A 1 574 ? -11.335 -11.768 39.702 1.00 92.81 574 GLY A CA 1
ATOM 4542 C C . GLY A 1 574 ? -12.617 -11.555 40.510 1.00 92.81 574 GLY A C 1
ATOM 4543 O O . GLY A 1 574 ? -12.576 -11.544 41.743 1.00 92.81 574 GLY A O 1
ATOM 4544 N N . ILE A 1 575 ? -13.769 -11.478 39.831 1.00 95.31 575 ILE A N 1
ATOM 4545 C CA . ILE A 1 575 ? -15.078 -11.367 40.488 1.00 95.31 575 ILE A CA 1
ATOM 4546 C C . ILE A 1 575 ? -15.366 -12.614 41.333 1.00 95.31 575 ILE A C 1
ATOM 4548 O O . ILE A 1 575 ? -15.741 -12.475 42.495 1.00 95.31 575 ILE A O 1
ATOM 4552 N N . ALA A 1 576 ? -15.136 -13.825 40.813 1.00 96.81 576 ALA A N 1
ATOM 4553 C CA . ALA A 1 576 ? -15.351 -15.063 41.565 1.00 96.81 576 ALA A CA 1
ATOM 4554 C C . ALA A 1 576 ? -14.502 -15.135 42.837 1.00 96.81 576 ALA A C 1
ATOM 4556 O O . ALA A 1 576 ? -15.016 -15.499 43.898 1.00 96.81 576 ALA A O 1
ATOM 4557 N N . ARG A 1 577 ? -13.223 -14.746 42.760 1.00 95.25 577 ARG A N 1
ATOM 4558 C CA . ARG A 1 577 ? -12.326 -14.708 43.925 1.00 95.25 577 ARG A CA 1
ATOM 4559 C C . ARG A 1 577 ? -12.817 -13.714 44.987 1.00 95.25 577 ARG A C 1
ATOM 4561 O O . ARG A 1 577 ? -12.796 -14.040 46.175 1.00 95.25 577 ARG A O 1
ATOM 4568 N N . LEU A 1 578 ? -13.316 -12.545 44.575 1.00 94.50 578 LEU A N 1
ATOM 4569 C CA . LEU A 1 578 ? -13.890 -11.545 45.481 1.00 94.50 578 LEU A CA 1
ATOM 4570 C C . LEU A 1 578 ? -15.203 -12.021 46.119 1.00 94.50 578 LEU A C 1
ATOM 4572 O O . LEU A 1 578 ? -15.356 -11.948 47.339 1.00 94.50 578 LEU A O 1
ATOM 4576 N N . VAL A 1 579 ? -16.132 -12.543 45.313 1.00 96.38 579 VAL A N 1
ATOM 4577 C CA . VAL A 1 579 ? -17.431 -13.058 45.777 1.00 96.38 579 VAL A CA 1
ATOM 4578 C C . VAL A 1 579 ? -17.236 -14.203 46.765 1.00 96.38 579 VAL A C 1
ATOM 4580 O O . VAL A 1 579 ? -17.869 -14.198 47.819 1.00 96.38 579 VAL A O 1
ATOM 4583 N N . ARG A 1 580 ? -16.316 -15.135 46.479 1.00 95.88 580 ARG A N 1
ATOM 4584 C CA . ARG A 1 580 ? -15.935 -16.220 47.394 1.00 95.88 580 ARG A CA 1
ATOM 4585 C C . ARG A 1 580 ? -15.519 -15.681 48.761 1.00 95.88 580 ARG A C 1
ATOM 4587 O O . ARG A 1 580 ? -16.045 -16.145 49.767 1.00 95.88 580 ARG A O 1
ATOM 4594 N N . GLY A 1 581 ? -14.593 -14.719 48.803 1.00 94.00 581 GLY A N 1
ATOM 4595 C CA . GLY A 1 581 ? -14.078 -14.165 50.061 1.00 94.00 581 GLY A CA 1
ATOM 4596 C C . GLY A 1 581 ? -15.163 -13.479 50.896 1.00 94.00 581 GLY A C 1
ATOM 4597 O O . GLY A 1 581 ? -15.241 -13.686 52.106 1.00 94.00 581 GLY A O 1
ATOM 4598 N N . GLN A 1 582 ? -16.050 -12.724 50.243 1.00 94.12 582 GLN A N 1
ATOM 4599 C CA . GLN A 1 582 ? -17.196 -12.081 50.894 1.00 94.12 582 GLN A CA 1
ATOM 4600 C C . GLN A 1 582 ? -18.208 -13.111 51.419 1.00 94.12 582 GLN A C 1
ATOM 4602 O O . GLN A 1 582 ? -18.655 -13.018 52.561 1.00 94.12 582 GLN A O 1
ATOM 4607 N N . ILE A 1 583 ? -18.538 -14.130 50.620 1.00 95.12 583 ILE A N 1
ATOM 4608 C CA . ILE A 1 583 ? -19.508 -15.165 51.001 1.00 95.12 583 ILE A CA 1
ATOM 4609 C C . ILE A 1 583 ? -18.971 -16.083 52.100 1.00 95.12 583 ILE A C 1
ATOM 4611 O O . ILE A 1 583 ? -19.748 -16.465 52.969 1.00 95.12 583 ILE A O 1
ATOM 4615 N N . LEU A 1 584 ? -17.666 -16.368 52.130 1.00 92.75 584 LEU A N 1
ATOM 4616 C CA . LEU A 1 584 ? -17.042 -17.117 53.222 1.00 92.75 584 LEU A CA 1
ATOM 4617 C C . LEU A 1 584 ? -17.244 -16.412 54.575 1.00 92.75 584 LEU A C 1
ATOM 4619 O O . LEU A 1 584 ? -17.576 -17.068 55.553 1.00 92.75 584 LEU A O 1
ATOM 4623 N N . SER A 1 585 ? -17.111 -15.081 54.615 1.00 90.56 585 SER A N 1
ATOM 4624 C CA . SER A 1 585 ? -17.365 -14.271 55.817 1.00 90.56 585 SER A CA 1
ATOM 4625 C C . SER A 1 585 ? -18.857 -14.194 56.170 1.00 90.56 585 SER A C 1
ATOM 4627 O O . SER A 1 585 ? -19.244 -14.406 57.317 1.00 90.56 585 SER A O 1
ATOM 4629 N N . LEU A 1 586 ? -19.724 -13.945 55.181 1.00 91.94 586 LEU A N 1
ATOM 4630 C CA . LEU A 1 586 ? -21.175 -13.842 55.393 1.00 91.94 586 LEU A CA 1
ATOM 4631 C C . LEU A 1 586 ? -21.832 -15.172 55.798 1.00 91.94 586 LEU A C 1
ATOM 4633 O O . LEU A 1 586 ? -22.878 -15.153 56.446 1.00 91.94 586 LEU A O 1
ATOM 4637 N N . ARG A 1 587 ? -21.251 -16.320 55.423 1.00 91.44 587 ARG A N 1
ATOM 4638 C CA . ARG A 1 587 ? -21.774 -17.650 55.777 1.00 91.44 587 ARG A CA 1
ATOM 4639 C C . ARG A 1 587 ? -21.718 -17.917 57.282 1.00 91.44 587 ARG A C 1
ATOM 4641 O O . ARG A 1 587 ? -22.622 -18.563 57.796 1.00 91.44 587 ARG A O 1
ATOM 4648 N N . GLU A 1 588 ? -20.703 -17.401 57.970 1.00 89.88 588 GLU A N 1
ATOM 4649 C CA . GLU A 1 588 ? -20.495 -17.612 59.411 1.00 89.88 588 GLU A CA 1
ATOM 4650 C C . GLU A 1 588 ? -21.302 -16.636 60.294 1.00 89.88 588 GLU A C 1
ATOM 4652 O O . GLU A 1 588 ? -21.188 -16.667 61.517 1.00 89.88 588 GLU A O 1
ATOM 4657 N N . GLN A 1 589 ? -22.114 -15.745 59.707 1.00 92.75 589 GLN A N 1
ATOM 4658 C CA . GLN A 1 589 ? -22.922 -14.788 60.470 1.00 92.75 589 GLN A CA 1
ATOM 4659 C C . GLN A 1 589 ? -24.234 -15.399 60.985 1.00 92.75 589 GLN A C 1
ATOM 4661 O O . GLN A 1 589 ? -24.865 -16.231 60.330 1.00 92.75 589 GLN A O 1
ATOM 4666 N N . GLU A 1 590 ? -24.705 -14.905 62.133 1.00 91.88 590 GLU A N 1
ATOM 4667 C CA . GLU A 1 590 ? -25.885 -15.405 62.860 1.00 91.88 590 GLU A CA 1
ATOM 4668 C C . GLU A 1 590 ? -27.154 -15.515 61.994 1.00 91.88 590 GLU A C 1
ATOM 4670 O O . GLU A 1 590 ? -27.912 -16.480 62.111 1.00 91.88 590 GLU A O 1
ATOM 4675 N N . PHE A 1 591 ? -27.370 -14.576 61.064 1.00 91.12 591 PHE A N 1
ATOM 4676 C CA . PHE A 1 591 ? -28.529 -14.610 60.165 1.00 91.12 591 PHE A CA 1
ATOM 4677 C C . PHE A 1 591 ? -28.516 -15.819 59.212 1.00 91.12 591 PHE A C 1
ATOM 4679 O O . PHE A 1 591 ? -29.577 -16.278 58.785 1.00 91.12 591 PHE A O 1
ATOM 4686 N N . MET A 1 592 ? -27.335 -16.352 58.882 1.00 92.50 592 MET A N 1
ATOM 4687 C CA . MET A 1 592 ? -27.187 -17.552 58.060 1.00 92.50 592 MET A CA 1
ATOM 4688 C C . MET A 1 592 ? -27.415 -18.826 58.875 1.00 92.50 592 MET A C 1
ATOM 4690 O O . MET A 1 592 ? -28.050 -19.754 58.376 1.00 92.50 592 MET A O 1
ATOM 4694 N N . ILE A 1 593 ? -26.994 -18.836 60.143 1.00 88.31 593 ILE A N 1
ATOM 4695 C CA . ILE A 1 593 ? -27.296 -19.912 61.100 1.00 88.31 593 ILE A CA 1
ATOM 4696 C C . ILE A 1 593 ? -28.819 -20.015 61.301 1.00 88.31 593 ILE A C 1
ATOM 4698 O O . ILE A 1 593 ? -29.391 -21.101 61.197 1.00 88.31 593 ILE A O 1
ATOM 4702 N N . ALA A 1 594 ? -29.514 -18.884 61.463 1.00 89.25 594 ALA A N 1
ATOM 4703 C CA . ALA A 1 594 ? -30.979 -18.842 61.510 1.00 89.25 594 ALA A CA 1
ATOM 4704 C C . ALA A 1 594 ? -31.640 -19.294 60.184 1.00 89.25 594 ALA A C 1
ATOM 4706 O O . ALA A 1 594 ? -32.652 -20.003 60.185 1.00 89.25 594 ALA A O 1
ATOM 4707 N N . ALA A 1 595 ? -31.059 -18.934 59.033 1.00 88.94 595 ALA A N 1
ATOM 4708 C CA . ALA A 1 595 ? -31.523 -19.393 57.720 1.00 88.94 595 ALA A CA 1
ATOM 4709 C C . ALA A 1 595 ? -31.309 -20.908 57.494 1.00 88.94 595 ALA A C 1
ATOM 4711 O O . ALA A 1 595 ? -32.055 -21.536 56.740 1.00 88.94 595 ALA A O 1
ATOM 4712 N N . GLU A 1 596 ? -30.310 -21.513 58.136 1.00 88.19 596 GLU A N 1
ATOM 4713 C CA . GLU A 1 596 ? -30.094 -22.963 58.143 1.00 88.19 596 GLU A CA 1
ATOM 4714 C C . GLU A 1 596 ? -31.077 -23.679 59.076 1.00 88.19 596 GLU A C 1
ATOM 4716 O O . GLU A 1 596 ? -31.726 -24.631 58.644 1.00 88.19 596 GLU A O 1
ATOM 4721 N N . ALA A 1 597 ? -31.273 -23.174 60.298 1.00 91.06 597 ALA A N 1
ATOM 4722 C CA . ALA A 1 597 ? -32.227 -23.724 61.266 1.00 91.06 597 ALA A CA 1
ATOM 4723 C C . ALA A 1 597 ? -33.681 -23.746 60.746 1.00 91.06 597 ALA A C 1
ATOM 4725 O O . ALA A 1 597 ? -34.467 -24.611 61.122 1.00 91.06 597 ALA A O 1
ATOM 4726 N N . THR A 1 598 ? -34.034 -22.834 59.834 1.00 91.19 598 THR A N 1
ATOM 4727 C CA . THR A 1 598 ? -35.344 -22.788 59.153 1.00 91.19 598 THR A CA 1
ATOM 4728 C C . THR A 1 598 ? -35.452 -23.704 57.920 1.00 91.19 598 THR A C 1
ATOM 4730 O O . THR A 1 598 ? -36.463 -23.679 57.217 1.00 91.19 598 THR A O 1
ATOM 4733 N N . GLY A 1 599 ? -34.438 -24.529 57.631 1.00 90.25 599 GLY A N 1
ATOM 4734 C CA . GLY A 1 599 ? -34.489 -25.558 56.584 1.00 90.25 599 GLY A CA 1
ATOM 4735 C C . GLY A 1 599 ? -34.398 -25.033 55.144 1.00 90.25 599 GLY A C 1
ATOM 4736 O O . GLY A 1 599 ? -34.804 -25.717 54.199 1.00 90.25 599 GLY A O 1
ATOM 4737 N N . LEU A 1 600 ? -33.882 -23.817 54.927 1.00 91.88 600 LEU A N 1
ATOM 4738 C CA . LEU A 1 600 ? -33.799 -23.232 53.585 1.00 91.88 600 LEU A CA 1
ATOM 4739 C C . LEU A 1 600 ? -32.795 -23.988 52.692 1.00 91.88 600 LEU A C 1
ATOM 4741 O O . LEU A 1 600 ? -31.633 -24.199 53.047 1.00 91.88 600 LEU A O 1
ATOM 4745 N N . LYS A 1 601 ? -33.224 -24.344 51.471 1.00 92.00 601 LYS A N 1
ATOM 4746 C CA . LYS A 1 601 ? -32.363 -24.982 50.455 1.00 92.00 601 LYS A CA 1
ATOM 4747 C C . LYS A 1 601 ? -31.135 -24.112 50.142 1.00 92.00 601 LYS A C 1
ATOM 4749 O O . LYS A 1 601 ? -31.261 -22.894 50.019 1.00 92.00 601 LYS A O 1
ATOM 4754 N N . ALA A 1 602 ? -29.978 -24.744 49.928 1.00 89.38 602 ALA A N 1
ATOM 4755 C CA . ALA A 1 602 ? -28.693 -24.074 49.683 1.00 89.38 602 ALA A CA 1
ATOM 4756 C C . ALA A 1 602 ? -28.746 -22.999 48.578 1.00 89.38 602 ALA A C 1
ATOM 4758 O O . ALA A 1 602 ? -28.285 -21.883 48.788 1.00 89.38 602 ALA A O 1
ATOM 4759 N N . SER A 1 603 ? -29.392 -23.274 47.438 1.00 90.81 603 SER A N 1
ATOM 4760 C CA . SER A 1 603 ? -29.552 -22.284 46.357 1.00 90.81 603 SER A CA 1
ATOM 4761 C C . SER A 1 603 ? -30.311 -21.029 46.801 1.00 90.81 603 SER A C 1
ATOM 4763 O O . SER A 1 603 ? -29.960 -19.919 46.406 1.00 90.81 603 SER A O 1
ATOM 4765 N N . ARG A 1 604 ? -31.315 -21.173 47.675 1.00 91.69 604 ARG A N 1
ATOM 4766 C CA . ARG A 1 604 ? -32.045 -20.040 48.254 1.00 91.69 604 ARG A CA 1
ATOM 4767 C C . ARG A 1 604 ? -31.176 -19.290 49.264 1.00 91.69 604 ARG A C 1
ATOM 4769 O O . ARG A 1 604 ? -31.182 -18.065 49.232 1.00 91.69 604 ARG A O 1
ATOM 4776 N N . ARG A 1 605 ? -30.381 -19.986 50.088 1.00 92.75 605 ARG A N 1
ATOM 4777 C CA . ARG A 1 605 ? -29.385 -19.357 50.979 1.00 92.75 605 ARG A CA 1
ATOM 4778 C C . ARG A 1 605 ? -28.366 -18.523 50.189 1.00 92.75 605 ARG A C 1
ATOM 4780 O O . ARG A 1 605 ? -28.189 -17.347 50.495 1.00 92.75 605 ARG A O 1
ATOM 4787 N N . ILE A 1 606 ? -27.801 -19.069 49.109 1.00 91.88 606 ILE A N 1
ATOM 4788 C CA . ILE A 1 606 ? -26.871 -18.352 48.220 1.00 91.88 606 ILE A CA 1
ATOM 4789 C C . ILE A 1 606 ? -27.553 -17.142 47.563 1.00 91.88 606 ILE A C 1
ATOM 4791 O O . ILE A 1 606 ? -27.187 -16.005 47.848 1.00 91.88 606 ILE A O 1
ATOM 4795 N N . PHE A 1 607 ? -28.563 -17.349 46.715 1.00 91.69 607 PHE A N 1
ATOM 4796 C CA . PHE A 1 607 ? -29.066 -16.283 45.837 1.00 91.69 607 PHE A CA 1
ATOM 4797 C C . PHE A 1 607 ? -30.056 -15.309 46.493 1.00 91.69 607 PHE A C 1
ATOM 4799 O O . PHE A 1 607 ? -30.231 -14.205 45.986 1.00 91.69 607 PHE A O 1
ATOM 4806 N N . ARG A 1 608 ? -30.704 -15.674 47.611 1.00 90.56 608 ARG A N 1
ATOM 4807 C CA . ARG A 1 608 ? -31.682 -14.807 48.305 1.00 90.56 608 ARG A CA 1
ATOM 4808 C C . ARG A 1 608 ? -31.141 -14.160 49.582 1.00 90.56 608 ARG A C 1
ATOM 4810 O O . ARG A 1 608 ? -31.724 -13.176 50.023 1.00 90.56 608 ARG A O 1
ATOM 4817 N N . HIS A 1 609 ? -30.054 -14.677 50.162 1.00 91.44 609 HIS A N 1
ATOM 4818 C CA . HIS A 1 609 ? -29.502 -14.157 51.420 1.00 91.44 609 HIS A CA 1
ATOM 4819 C C . HIS A 1 609 ? -28.021 -13.766 51.317 1.00 91.44 609 HIS A C 1
ATOM 4821 O O . HIS A 1 609 ? -27.669 -12.678 51.759 1.00 91.44 609 HIS A O 1
ATOM 4827 N N . LEU A 1 610 ? -27.153 -14.581 50.710 1.00 93.06 610 LEU A N 1
ATOM 4828 C CA . LEU A 1 610 ? -25.717 -14.271 50.622 1.00 93.06 610 LEU A CA 1
ATOM 4829 C C . LEU A 1 610 ? -25.402 -13.270 49.504 1.00 93.06 610 LEU A C 1
ATOM 4831 O O . LEU A 1 610 ? -24.933 -12.172 49.789 1.00 93.06 610 LEU A O 1
ATOM 4835 N N . VAL A 1 611 ? -25.711 -13.604 48.247 1.00 92.06 611 VAL A N 1
ATOM 4836 C CA . VAL A 1 611 ? -25.421 -12.753 47.076 1.00 92.06 611 VAL A CA 1
ATOM 4837 C C . VAL A 1 611 ? -25.976 -11.327 47.234 1.00 92.06 611 VAL A C 1
ATOM 4839 O O . VAL A 1 611 ? -25.198 -10.396 47.028 1.00 92.06 611 VAL A O 1
ATOM 4842 N N . PRO A 1 612 ? -27.232 -11.096 47.684 1.00 90.44 612 PRO A N 1
ATOM 4843 C CA . PRO A 1 612 ? -27.757 -9.743 47.899 1.00 90.44 612 PRO A CA 1
ATOM 4844 C C . PRO A 1 612 ? -26.949 -8.883 48.882 1.00 90.44 612 PRO A C 1
ATOM 4846 O O . PRO A 1 612 ? -26.890 -7.671 48.700 1.00 90.44 612 PRO A O 1
ATOM 4849 N N . ASN A 1 613 ? -26.286 -9.486 49.877 1.00 90.81 613 ASN A N 1
ATOM 4850 C CA . ASN A 1 613 ? -25.407 -8.765 50.805 1.00 90.81 613 ASN A CA 1
ATOM 4851 C C . ASN A 1 613 ? -24.044 -8.399 50.181 1.00 90.81 613 ASN A C 1
ATOM 4853 O O . ASN A 1 613 ? -23.403 -7.459 50.640 1.00 90.81 613 ASN A O 1
ATOM 4857 N N . VAL A 1 614 ? -23.615 -9.083 49.112 1.00 91.94 614 VAL A N 1
ATOM 4858 C CA . VAL A 1 614 ? -22.385 -8.756 48.358 1.00 91.94 614 VAL A CA 1
ATOM 4859 C C . VAL A 1 614 ? -22.651 -7.771 47.210 1.00 91.94 614 VAL A C 1
ATOM 4861 O O . VAL A 1 614 ? -21.731 -7.085 46.761 1.00 91.94 614 VAL A O 1
ATOM 4864 N N . MET A 1 615 ? -23.906 -7.644 46.752 1.00 90.00 615 MET A N 1
ATOM 4865 C CA . MET A 1 615 ? -24.293 -6.744 45.652 1.00 90.00 615 MET A CA 1
ATOM 4866 C C . MET A 1 615 ? -23.768 -5.301 45.781 1.00 90.00 615 MET A C 1
ATOM 4868 O O . MET A 1 615 ? -23.296 -4.796 44.766 1.00 90.00 615 MET A O 1
ATOM 4872 N N . PRO A 1 616 ? -23.763 -4.639 46.959 1.00 89.75 616 PRO A N 1
ATOM 4873 C CA . PRO A 1 616 ? -23.151 -3.315 47.124 1.00 89.75 616 PRO A CA 1
ATOM 4874 C C . PRO A 1 616 ? -21.706 -3.231 46.611 1.00 89.75 616 PRO A C 1
ATOM 4876 O O . PRO A 1 616 ? -21.382 -2.384 45.782 1.00 89.75 616 PRO A O 1
ATOM 4879 N N . GLN A 1 617 ? -20.848 -4.163 47.039 1.00 90.25 617 GLN A N 1
ATOM 4880 C CA . GLN A 1 617 ? -19.442 -4.212 46.633 1.00 90.25 617 GLN A CA 1
ATOM 4881 C C . GLN A 1 617 ? -19.287 -4.591 45.152 1.00 90.25 617 GLN A C 1
ATOM 4883 O O . GLN A 1 617 ? -18.376 -4.110 44.477 1.00 90.25 617 GLN A O 1
ATOM 4888 N N . LEU A 1 618 ? -20.178 -5.440 44.633 1.00 92.75 618 LEU A N 1
ATOM 4889 C CA . LEU A 1 618 ? -20.181 -5.827 43.222 1.00 92.75 618 LEU A CA 1
ATOM 4890 C C . LEU A 1 618 ? -20.576 -4.673 42.307 1.00 92.75 618 LEU A C 1
ATOM 4892 O O . LEU A 1 618 ? -19.940 -4.500 41.277 1.00 92.75 618 LEU A O 1
ATOM 4896 N N . ILE A 1 619 ? -21.564 -3.864 42.691 1.00 92.12 619 ILE A N 1
ATOM 4897 C CA . ILE A 1 619 ? -21.996 -2.677 41.942 1.00 92.12 619 ILE A CA 1
ATOM 4898 C C . ILE A 1 619 ? -20.852 -1.655 41.841 1.00 92.12 619 ILE A C 1
ATOM 4900 O O . ILE A 1 619 ? -20.594 -1.129 40.759 1.00 92.12 619 ILE A O 1
ATOM 4904 N N . VAL A 1 620 ? -20.115 -1.427 42.933 1.00 91.62 620 VAL A N 1
ATOM 4905 C CA . VAL A 1 620 ? -18.918 -0.564 42.940 1.00 91.62 620 VAL A CA 1
ATOM 4906 C C . VAL A 1 620 ? -17.857 -1.095 41.973 1.00 91.62 620 VAL A C 1
ATOM 4908 O O . VAL A 1 620 ? -17.464 -0.392 41.042 1.00 91.62 620 VAL A O 1
ATOM 4911 N N . ASN A 1 621 ? -17.454 -2.360 42.132 1.00 91.75 621 ASN A N 1
ATOM 4912 C CA . ASN A 1 621 ? -16.435 -2.983 41.281 1.00 91.75 621 ASN A CA 1
ATOM 4913 C C . ASN A 1 621 ? -16.851 -3.051 39.804 1.00 91.75 621 ASN A C 1
ATOM 4915 O O . ASN A 1 621 ? -16.013 -2.875 38.926 1.00 91.75 621 ASN A O 1
ATOM 4919 N N . ALA A 1 622 ? -18.135 -3.281 39.523 1.00 93.50 622 ALA A N 1
ATOM 4920 C CA . ALA A 1 622 ? -18.687 -3.272 38.174 1.00 93.50 622 ALA A CA 1
ATOM 4921 C C . ALA A 1 622 ? -18.537 -1.899 37.517 1.00 93.50 622 ALA A C 1
ATOM 4923 O O . ALA A 1 622 ? -18.078 -1.795 36.383 1.00 93.50 622 ALA A O 1
ATOM 4924 N N . THR A 1 623 ? -18.892 -0.844 38.253 1.00 92.25 623 THR A N 1
ATOM 4925 C CA . THR A 1 623 ? -18.871 0.528 37.740 1.00 92.25 623 THR A CA 1
ATOM 4926 C C . THR A 1 623 ? -17.440 0.991 37.461 1.00 92.25 623 THR A C 1
ATOM 4928 O O . THR A 1 623 ? -17.181 1.547 36.401 1.00 92.25 623 THR A O 1
ATOM 4931 N N . MET A 1 624 ? -16.486 0.686 38.347 1.00 88.31 624 MET A N 1
ATOM 4932 C CA . MET A 1 624 ? -15.062 0.970 38.104 1.00 88.31 624 MET A CA 1
ATOM 4933 C C . MET A 1 624 ? -14.489 0.086 36.976 1.00 88.31 624 MET A C 1
ATOM 4935 O O . MET A 1 624 ? -13.734 0.556 36.124 1.00 88.31 624 MET A O 1
ATOM 4939 N N . GLY A 1 625 ? -14.899 -1.186 36.917 1.00 91.75 625 GLY A N 1
ATOM 4940 C CA . GLY A 1 625 ? -14.483 -2.146 35.891 1.00 91.75 625 GLY A CA 1
ATOM 4941 C C . GLY A 1 625 ? -14.917 -1.771 34.470 1.00 91.75 625 GLY A C 1
ATOM 4942 O O . GLY A 1 625 ? -14.168 -2.029 33.529 1.00 91.75 625 GLY A O 1
ATOM 4943 N N . LEU A 1 626 ? -16.069 -1.106 34.305 1.00 93.56 626 LEU A N 1
ATOM 4944 C CA . LEU A 1 626 ? -16.537 -0.588 33.011 1.00 93.56 626 LEU A CA 1
ATOM 4945 C C . LEU A 1 626 ? -15.501 0.319 32.336 1.00 93.56 626 LEU A C 1
ATOM 4947 O O . LEU A 1 626 ? -15.219 0.140 31.152 1.00 93.56 626 LEU A O 1
ATOM 4951 N N . GLY A 1 627 ? -14.883 1.236 33.088 1.00 90.69 627 GLY A N 1
ATOM 4952 C CA . GLY A 1 627 ? -13.830 2.108 32.560 1.00 90.69 627 GLY A CA 1
ATOM 4953 C C . GLY A 1 627 ? -12.613 1.320 32.060 1.00 90.69 627 GLY A C 1
ATOM 4954 O O . GLY A 1 627 ? -12.123 1.566 30.959 1.00 90.69 627 GLY A O 1
ATOM 4955 N N . GLY A 1 628 ? -12.170 0.314 32.821 1.00 91.75 628 GLY A N 1
ATOM 4956 C CA . GLY A 1 628 ? -11.064 -0.565 32.420 1.00 91.75 628 GLY A CA 1
ATOM 4957 C C . GLY A 1 628 ? -11.368 -1.399 31.169 1.00 91.75 628 GLY A C 1
ATOM 4958 O O . GLY A 1 628 ? -10.497 -1.572 30.315 1.00 91.75 628 GLY A O 1
ATOM 4959 N N . ILE A 1 629 ? -12.608 -1.870 31.011 1.00 94.00 629 ILE A N 1
ATOM 4960 C CA . ILE A 1 629 ? -13.041 -2.609 29.816 1.00 94.00 629 ILE A CA 1
ATOM 4961 C C . ILE A 1 629 ? -13.072 -1.697 28.584 1.00 94.00 629 ILE A C 1
ATOM 4963 O O . ILE A 1 629 ? -12.583 -2.103 27.533 1.00 94.00 629 ILE A O 1
ATOM 4967 N N . ILE A 1 630 ? -13.596 -0.473 28.704 1.00 94.19 630 ILE A N 1
ATOM 4968 C CA . ILE A 1 630 ? -13.646 0.497 27.595 1.00 94.19 630 ILE A CA 1
ATOM 4969 C C . ILE A 1 630 ? -12.229 0.873 27.138 1.00 94.19 630 ILE A C 1
ATOM 4971 O O . ILE A 1 630 ? -11.974 0.932 25.934 1.00 94.19 630 ILE A O 1
ATOM 4975 N N . LEU A 1 631 ? -11.286 1.051 28.073 1.00 93.69 631 LEU A N 1
ATOM 4976 C CA . LEU A 1 631 ? -9.867 1.214 27.736 1.00 93.69 631 LEU A CA 1
ATOM 4977 C C . LEU A 1 631 ? -9.307 -0.019 27.019 1.00 93.69 631 LEU A C 1
ATOM 4979 O O . LEU A 1 631 ? -8.659 0.129 25.991 1.00 93.69 631 LEU A O 1
ATOM 4983 N N . THR A 1 632 ? -9.595 -1.226 27.514 1.00 92.81 632 THR A N 1
ATOM 4984 C CA . THR A 1 632 ? -9.123 -2.481 26.900 1.00 92.81 632 THR A CA 1
ATOM 4985 C C . THR A 1 632 ? -9.649 -2.641 25.469 1.00 92.81 632 THR A C 1
ATOM 4987 O O . THR A 1 632 ? -8.874 -2.950 24.568 1.00 92.81 632 THR A O 1
ATOM 4990 N N . GLU A 1 633 ? -10.939 -2.383 25.227 1.00 92.62 633 GLU A N 1
ATOM 4991 C CA . GLU A 1 633 ? -11.534 -2.362 23.881 1.00 92.62 633 GLU A CA 1
ATOM 4992 C C . GLU A 1 633 ? -10.849 -1.328 22.991 1.00 92.62 633 GLU A C 1
ATOM 4994 O O . GLU A 1 633 ? -10.405 -1.663 21.895 1.00 92.62 633 GLU A O 1
ATOM 4999 N N . SER A 1 634 ? -10.695 -0.101 23.495 1.00 93.62 634 SER A N 1
ATOM 5000 C CA . SER A 1 634 ? -10.056 0.990 22.761 1.00 93.62 634 SER A CA 1
ATOM 5001 C C . SER A 1 634 ? -8.612 0.647 22.386 1.00 93.62 634 SER A C 1
ATOM 5003 O O . SER A 1 634 ? -8.214 0.895 21.253 1.00 93.62 634 SER A O 1
ATOM 5005 N N . THR A 1 635 ? -7.840 0.016 23.279 1.00 92.19 635 THR A N 1
ATOM 5006 C CA . THR A 1 635 ? -6.480 -0.471 22.992 1.00 92.19 635 THR A CA 1
ATOM 5007 C C . THR A 1 635 ? -6.478 -1.581 21.940 1.00 92.19 635 THR A C 1
ATOM 5009 O O . THR A 1 635 ? -5.664 -1.540 21.022 1.00 92.19 635 THR A O 1
ATOM 5012 N N . LEU A 1 636 ? -7.382 -2.561 22.019 1.00 91.56 636 LEU A N 1
ATOM 5013 C CA . LEU A 1 636 ? -7.459 -3.646 21.030 1.00 91.56 636 LEU A CA 1
ATOM 5014 C C . LEU A 1 636 ? -7.852 -3.127 19.645 1.00 91.56 636 LEU A C 1
ATOM 5016 O O . LEU A 1 636 ? -7.261 -3.533 18.646 1.00 91.56 636 LEU A O 1
ATOM 5020 N N . SER A 1 637 ? -8.831 -2.228 19.575 1.00 92.12 637 SER A N 1
ATOM 5021 C CA . SER A 1 637 ? -9.252 -1.588 18.328 1.00 92.12 637 SER A CA 1
ATOM 5022 C C . SER A 1 637 ? -8.179 -0.628 17.794 1.00 92.12 637 SER A C 1
ATOM 5024 O O . SER A 1 637 ? -7.945 -0.615 16.590 1.00 92.12 637 SER A O 1
ATOM 5026 N N . PHE A 1 638 ? -7.436 0.070 18.664 1.00 91.25 638 PHE A N 1
ATOM 5027 C CA . PHE A 1 638 ? -6.260 0.866 18.281 1.00 91.25 638 PHE A CA 1
ATOM 5028 C C . PHE A 1 638 ? -5.132 0.012 17.680 1.00 91.25 638 PHE A C 1
ATOM 5030 O O . PHE A 1 638 ? -4.507 0.415 16.704 1.00 91.25 638 PHE A O 1
ATOM 5037 N N . LEU A 1 639 ? -4.905 -1.194 18.210 1.00 90.19 639 LEU A N 1
ATOM 5038 C CA . LEU A 1 639 ? -3.964 -2.178 17.656 1.00 90.19 639 LEU A CA 1
ATOM 5039 C C . LEU A 1 639 ? -4.497 -2.892 16.394 1.00 90.19 639 LEU A C 1
ATOM 5041 O O . LEU A 1 639 ? -3.870 -3.832 15.912 1.00 90.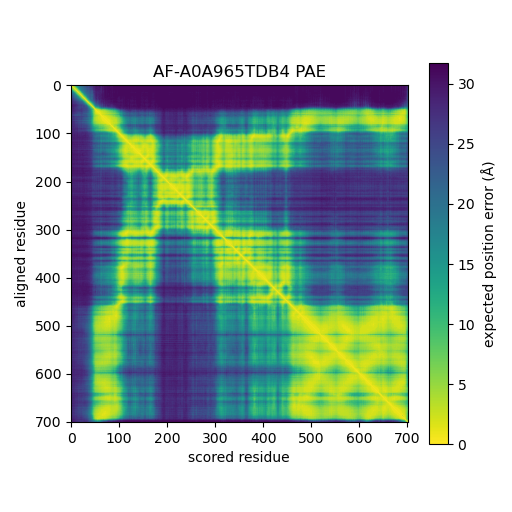19 639 LEU A O 1
ATOM 5045 N N . GLY A 1 640 ? -5.672 -2.511 15.877 1.00 87.31 640 GLY A N 1
ATOM 5046 C CA . GLY A 1 640 ? -6.309 -3.154 14.723 1.00 87.31 640 GLY A CA 1
ATOM 5047 C C . GLY A 1 640 ? -6.833 -4.573 14.992 1.00 87.31 640 GLY A C 1
ATOM 5048 O O . GLY A 1 640 ? -7.241 -5.263 14.056 1.00 87.31 640 GLY A O 1
ATOM 5049 N N . LEU A 1 641 ? -6.835 -5.028 16.249 1.00 87.62 641 LEU A N 1
ATOM 5050 C CA . LEU A 1 641 ? -7.294 -6.357 16.673 1.00 87.62 641 LEU A CA 1
ATOM 5051 C C . LEU A 1 641 ? -8.792 -6.372 17.011 1.00 87.62 641 LEU A C 1
ATOM 5053 O O . LEU A 1 641 ? -9.428 -7.423 16.894 1.00 87.62 641 LEU A O 1
ATOM 5057 N N . GLY A 1 642 ? -9.336 -5.221 17.411 1.00 85.88 642 GLY A N 1
ATOM 5058 C CA . GLY A 1 642 ? -10.730 -5.007 17.798 1.00 85.88 642 GLY A CA 1
ATOM 5059 C C . GLY A 1 642 ? -11.690 -4.867 16.613 1.00 85.88 642 GLY A C 1
ATOM 5060 O O . GLY A 1 642 ? -11.788 -5.770 15.783 1.00 85.88 642 GLY A O 1
ATOM 5061 N N . ALA A 1 643 ? -12.441 -3.767 16.546 1.00 86.62 643 ALA A N 1
ATOM 5062 C CA . ALA A 1 643 ? -13.349 -3.503 15.428 1.00 86.62 643 ALA A CA 1
ATOM 5063 C C . ALA A 1 643 ? -12.590 -3.289 14.102 1.00 86.62 643 ALA A C 1
ATOM 5065 O O . ALA A 1 643 ? -11.476 -2.769 14.082 1.00 86.62 643 ALA A O 1
ATOM 5066 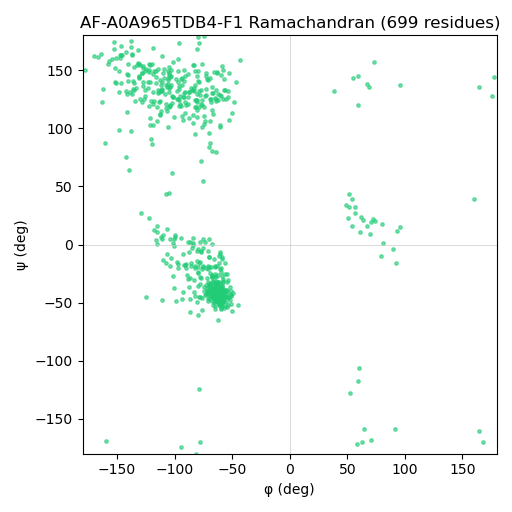N N . LYS A 1 644 ? -13.212 -3.684 12.986 1.00 85.88 644 LYS A N 1
ATOM 5067 C CA . LYS A 1 644 ? -12.702 -3.482 11.619 1.00 85.88 644 LYS A CA 1
ATOM 5068 C C . LYS A 1 644 ? -13.720 -2.692 10.794 1.00 85.88 644 LYS A C 1
ATOM 5070 O O . LYS A 1 644 ? -14.924 -2.758 11.061 1.00 85.88 644 LYS A O 1
ATOM 5075 N N . TYR A 1 645 ? -13.230 -2.011 9.759 1.00 82.50 645 TYR A N 1
ATOM 5076 C CA . TYR A 1 645 ? -14.046 -1.345 8.742 1.00 82.50 645 TYR A CA 1
ATOM 5077 C C . TYR A 1 645 ? -15.176 -2.267 8.221 1.00 82.50 645 TYR A C 1
ATOM 5079 O O . TYR A 1 645 ? -14.935 -3.464 8.038 1.00 82.50 645 TYR A O 1
ATOM 5087 N N . PRO A 1 646 ? -16.405 -1.759 7.984 1.00 83.88 646 PRO A N 1
ATOM 5088 C CA . PRO A 1 646 ? -16.836 -0.357 8.098 1.00 83.88 646 PRO A CA 1
ATOM 5089 C C . PRO A 1 646 ? -17.253 0.082 9.515 1.00 83.88 646 PRO A C 1
ATOM 5091 O O . PRO A 1 646 ? -17.583 1.251 9.724 1.00 83.88 646 PRO A O 1
ATOM 5094 N N . LEU A 1 647 ? -17.252 -0.819 10.506 1.00 86.12 647 LEU A N 1
ATOM 5095 C CA . LEU A 1 647 ? -17.693 -0.480 11.862 1.00 86.12 647 LEU A CA 1
ATOM 5096 C C . LEU A 1 647 ? -16.731 0.514 12.526 1.00 86.12 647 LEU A C 1
ATOM 5098 O O . LEU A 1 647 ? -15.514 0.356 12.473 1.00 86.12 647 LEU A O 1
ATOM 5102 N N . ALA A 1 648 ? -17.301 1.528 13.175 1.00 89.94 648 ALA A N 1
ATOM 5103 C CA . ALA A 1 648 ? -16.571 2.444 14.041 1.00 89.94 648 ALA A CA 1
ATOM 5104 C C . ALA A 1 648 ? -16.603 1.937 15.492 1.00 89.94 648 ALA A C 1
ATOM 5106 O O . ALA A 1 648 ? -17.636 1.473 15.969 1.00 89.94 648 ALA A O 1
ATOM 5107 N N . THR A 1 649 ? -15.489 2.083 16.200 1.00 94.44 649 THR A N 1
ATOM 5108 C CA . THR A 1 649 ? -15.411 2.199 17.666 1.00 94.44 649 THR A CA 1
ATOM 5109 C C . THR A 1 649 ? -14.413 3.305 17.971 1.00 94.44 649 THR A C 1
ATOM 5111 O O . THR A 1 649 ? -13.629 3.674 17.090 1.00 94.44 649 THR A O 1
ATOM 5114 N N . TRP A 1 650 ? -14.399 3.841 19.191 1.00 95.12 650 TRP A N 1
ATOM 5115 C CA . TRP A 1 650 ? -13.455 4.912 19.520 1.00 95.12 650 TRP A CA 1
ATOM 5116 C C . TRP A 1 650 ? -11.990 4.489 19.295 1.00 95.12 650 TRP A C 1
ATOM 5118 O O . TRP A 1 650 ? -11.232 5.217 18.659 1.00 95.12 650 TRP A O 1
ATOM 5128 N N . GLY A 1 651 ? -11.601 3.268 19.677 1.00 93.69 651 GLY A N 1
ATOM 5129 C CA . GLY A 1 651 ? -10.257 2.761 19.370 1.00 93.69 651 GLY A CA 1
ATOM 5130 C C . GLY A 1 651 ? -9.968 2.616 17.868 1.00 93.69 651 GLY A C 1
ATOM 5131 O O . GLY A 1 651 ? -8.874 2.954 17.420 1.00 93.69 651 GLY A O 1
ATOM 5132 N N . ALA A 1 652 ? -10.944 2.164 17.071 1.00 93.25 652 ALA A N 1
ATOM 5133 C CA . ALA A 1 652 ? -10.766 1.974 15.627 1.00 93.25 652 ALA A CA 1
ATOM 5134 C C . ALA A 1 652 ? -10.684 3.305 14.856 1.00 93.25 652 ALA A C 1
ATOM 5136 O O . ALA A 1 652 ? -10.001 3.387 13.838 1.00 93.25 652 ALA A O 1
ATOM 5137 N N . MET A 1 653 ? -11.329 4.367 15.349 1.00 93.81 653 MET A N 1
ATOM 5138 C CA . MET A 1 653 ? -11.194 5.709 14.769 1.00 93.81 653 MET A CA 1
ATOM 5139 C C . MET A 1 653 ? -9.809 6.316 15.020 1.00 93.81 653 MET A C 1
ATOM 5141 O O . MET A 1 653 ? -9.278 6.986 14.143 1.00 93.81 653 MET A O 1
ATOM 5145 N N . ILE A 1 654 ? -9.189 6.035 16.172 1.00 94.50 654 ILE A N 1
ATOM 5146 C CA . ILE A 1 654 ? -7.797 6.438 16.435 1.00 94.50 654 ILE A CA 1
ATOM 5147 C C . ILE A 1 654 ? -6.822 5.593 15.591 1.00 94.50 654 ILE A C 1
ATOM 5149 O O . ILE A 1 654 ? -5.848 6.133 15.071 1.00 94.50 654 ILE A O 1
ATOM 5153 N N . ASN A 1 655 ? -7.094 4.294 15.389 1.00 93.62 655 ASN A N 1
ATOM 5154 C CA . ASN A 1 655 ? -6.297 3.435 14.496 1.00 93.62 655 ASN A CA 1
ATOM 5155 C C . ASN A 1 655 ? -6.220 3.989 13.060 1.00 93.62 655 ASN A C 1
ATOM 5157 O O . ASN A 1 655 ? -5.151 3.966 12.458 1.00 93.62 655 ASN A O 1
ATOM 5161 N N . ALA A 1 656 ? -7.318 4.546 12.537 1.00 90.00 656 ALA A N 1
ATOM 5162 C CA . ALA A 1 656 ? -7.385 5.087 11.176 1.00 90.00 656 ALA A CA 1
ATOM 5163 C C . ALA A 1 656 ? -6.416 6.259 10.895 1.00 90.00 656 ALA A C 1
ATOM 5165 O O . ALA A 1 656 ? -6.178 6.587 9.734 1.00 90.00 656 ALA A O 1
ATOM 5166 N N . VAL A 1 657 ? -5.853 6.887 11.934 1.00 92.38 657 VAL A N 1
ATOM 5167 C CA . VAL A 1 657 ? -4.884 7.993 11.828 1.00 92.38 657 VAL A CA 1
ATOM 5168 C C . VAL A 1 657 ? -3.623 7.753 12.667 1.00 92.38 657 VAL A C 1
ATOM 5170 O O . VAL A 1 657 ? -2.964 8.698 13.086 1.00 92.38 657 VAL A O 1
ATOM 5173 N N . SER A 1 658 ? -3.257 6.492 12.925 1.00 89.81 658 SER A N 1
ATOM 5174 C CA . SER A 1 658 ? -2.171 6.149 13.858 1.00 89.81 658 SER A CA 1
ATOM 5175 C C . SER A 1 658 ? -0.741 6.319 13.319 1.00 89.81 658 SER A C 1
ATOM 5177 O O . SER A 1 658 ? 0.207 5.953 14.015 1.00 89.81 658 SER A O 1
ATOM 5179 N N . THR A 1 659 ? -0.540 6.801 12.087 1.00 91.38 659 THR A N 1
ATOM 5180 C CA . THR A 1 659 ? 0.812 7.097 11.575 1.00 91.38 659 THR A CA 1
ATOM 5181 C C . THR A 1 659 ? 1.293 8.446 12.109 1.00 91.38 659 THR A C 1
ATOM 5183 O O . THR A 1 659 ? 0.492 9.345 12.357 1.00 91.38 659 THR A O 1
ATOM 5186 N N . ALA A 1 660 ? 2.608 8.610 12.292 1.00 87.12 660 ALA A N 1
ATOM 5187 C CA . ALA A 1 660 ? 3.168 9.812 12.918 1.00 87.12 660 ALA A CA 1
ATOM 5188 C C . ALA A 1 660 ? 2.745 11.111 12.202 1.00 87.12 660 ALA A C 1
ATOM 5190 O O . ALA A 1 660 ? 2.354 12.069 12.863 1.00 87.12 660 ALA A O 1
ATOM 5191 N N . SER A 1 661 ? 2.747 11.117 10.864 1.00 88.88 661 SER A N 1
ATOM 5192 C CA . SER A 1 661 ? 2.278 12.252 10.060 1.00 88.88 661 SER A CA 1
ATOM 5193 C C . SER A 1 661 ? 0.765 12.471 10.196 1.00 88.88 661 SER A C 1
ATOM 5195 O O . SER A 1 661 ? 0.329 13.596 10.422 1.00 88.88 661 SER A O 1
ATOM 5197 N N . ALA A 1 662 ? -0.040 11.402 10.138 1.00 89.06 662 ALA A N 1
ATOM 5198 C CA . ALA A 1 662 ? -1.499 11.485 10.244 1.00 89.06 662 ALA A CA 1
ATOM 5199 C C . ALA A 1 662 ? -1.975 11.996 11.614 1.00 89.06 662 ALA A C 1
ATOM 5201 O O . ALA A 1 662 ? -2.964 12.722 11.684 1.00 89.06 662 ALA A O 1
ATOM 5202 N N . MET A 1 663 ? -1.266 11.680 12.704 1.00 89.19 663 MET A N 1
ATOM 5203 C CA . MET A 1 663 ? -1.592 12.212 14.033 1.00 89.19 663 MET A CA 1
ATOM 5204 C C . MET A 1 663 ? -1.355 13.725 14.154 1.00 89.19 663 MET A C 1
ATOM 5206 O O . MET A 1 663 ? -2.019 14.369 14.969 1.00 89.19 663 MET A O 1
ATOM 5210 N N . VAL A 1 664 ? -0.430 14.290 13.370 1.00 91.81 664 VAL A N 1
ATOM 5211 C CA . VAL A 1 664 ? -0.166 15.739 13.320 1.00 91.81 664 VAL A CA 1
ATOM 5212 C C . VAL A 1 664 ? -1.169 16.443 12.403 1.00 91.81 664 VAL A C 1
ATOM 5214 O O . VAL A 1 664 ? -1.729 17.465 12.793 1.00 91.81 664 VAL A O 1
ATOM 5217 N N . GLU A 1 665 ? -1.442 15.875 11.228 1.00 91.19 665 GLU A N 1
ATOM 5218 C CA . GLU A 1 665 ? -2.350 16.453 10.227 1.00 91.19 665 GLU A CA 1
ATOM 5219 C C . GLU A 1 665 ? -3.826 16.389 10.679 1.00 91.19 665 GLU A C 1
ATOM 5221 O O . GLU A 1 665 ? -4.546 17.388 10.673 1.00 91.19 665 GLU A O 1
ATOM 5226 N N . TYR A 1 666 ? -4.279 15.222 11.152 1.00 92.88 666 TYR A N 1
ATOM 5227 C CA . TYR A 1 666 ? -5.695 14.909 11.397 1.00 92.88 666 TYR A CA 1
ATOM 5228 C C . TYR A 1 666 ? -6.057 14.920 12.890 1.00 92.88 666 TYR A C 1
ATOM 5230 O O . TYR A 1 666 ? -6.767 14.051 13.409 1.00 92.88 666 TYR A O 1
ATOM 5238 N N . THR A 1 667 ? -5.570 15.936 13.606 1.00 93.62 667 THR A N 1
ATOM 5239 C CA . THR A 1 667 ? -5.850 16.156 15.041 1.00 93.62 667 THR A CA 1
ATOM 5240 C C . THR A 1 667 ? -7.345 16.218 15.367 1.00 93.62 667 THR A C 1
ATOM 5242 O O . THR A 1 667 ? -7.765 15.755 16.430 1.00 93.62 667 THR A O 1
ATOM 5245 N N . TYR A 1 668 ? -8.159 16.716 14.433 1.00 92.75 668 TYR A N 1
ATOM 5246 C CA . TYR A 1 668 ? -9.616 16.796 14.545 1.00 92.75 668 TYR A CA 1
ATOM 5247 C C . TYR A 1 668 ? -10.319 15.424 14.616 1.00 92.75 668 TYR A C 1
ATOM 5249 O O . TYR A 1 668 ? -11.445 15.356 15.102 1.00 92.75 668 TYR A O 1
ATOM 5257 N N . ILE A 1 669 ? -9.661 14.330 14.205 1.00 93.88 669 ILE A N 1
ATOM 5258 C CA . ILE A 1 669 ? -10.203 12.966 14.312 1.00 93.88 669 ILE A CA 1
ATOM 5259 C C . ILE A 1 669 ? -9.890 12.368 15.686 1.00 93.88 669 ILE A C 1
ATOM 5261 O O . ILE A 1 669 ? -10.794 11.979 16.426 1.00 93.88 669 ILE A O 1
ATOM 5265 N N . TRP A 1 670 ? -8.609 12.280 16.054 1.00 93.38 670 TRP A N 1
ATOM 5266 C CA . TRP A 1 670 ? -8.210 11.488 17.222 1.00 93.38 670 TRP A CA 1
ATOM 5267 C C . TRP A 1 670 ? -8.346 12.228 18.558 1.00 93.38 670 TRP A C 1
ATOM 5269 O O . TRP A 1 670 ? -8.624 11.574 19.566 1.00 93.38 670 TRP A O 1
ATOM 5279 N N . ILE A 1 671 ? -8.194 13.561 18.600 1.00 94.88 671 ILE A N 1
ATOM 5280 C CA . ILE A 1 671 ? -8.284 14.319 19.863 1.00 94.88 671 ILE A CA 1
ATOM 5281 C C . ILE A 1 671 ? -9.704 14.258 20.452 1.00 94.88 671 ILE A C 1
ATOM 5283 O O . ILE A 1 671 ? -9.818 13.897 21.628 1.00 94.88 671 ILE A O 1
ATOM 5287 N N . PRO A 1 672 ? -10.795 14.527 19.698 1.00 95.25 672 PRO A N 1
ATOM 5288 C CA . PRO A 1 672 ? -12.147 14.418 20.245 1.00 95.25 672 PRO A CA 1
ATOM 5289 C C . PRO A 1 672 ? -12.471 12.994 20.709 1.00 95.25 672 PRO A C 1
ATOM 5291 O O . PRO A 1 672 ? -13.016 12.811 21.795 1.00 95.25 672 PRO A O 1
ATOM 5294 N N . VAL A 1 673 ? -12.069 11.976 19.940 1.00 95.31 673 VAL A N 1
ATOM 5295 C CA . VAL A 1 673 ? -12.282 10.564 20.297 1.00 95.31 673 VAL A CA 1
ATOM 5296 C C . VAL A 1 673 ? -11.535 10.184 21.579 1.00 95.31 673 VAL A C 1
ATOM 5298 O O . VAL A 1 673 ? -12.134 9.621 22.497 1.00 95.31 673 VAL A O 1
ATOM 5301 N N . GLY A 1 674 ? -10.250 10.533 21.686 1.00 95.00 674 GLY A N 1
ATOM 5302 C CA . GLY A 1 674 ? -9.445 10.291 22.884 1.00 95.00 674 GLY A CA 1
ATOM 5303 C C . GLY A 1 674 ? -10.005 10.998 24.120 1.00 95.00 674 GLY A C 1
ATOM 5304 O O . GLY A 1 674 ? -10.077 10.407 25.199 1.00 95.00 674 GLY A O 1
ATOM 5305 N N . LEU A 1 675 ? -10.481 12.235 23.958 1.00 96.06 675 LEU A N 1
ATOM 5306 C CA . LEU A 1 675 ? -11.124 13.003 25.022 1.00 96.06 675 LEU A CA 1
ATOM 5307 C C . LEU A 1 675 ? -12.425 12.334 25.498 1.00 96.06 675 LEU A C 1
ATOM 5309 O O . LEU A 1 675 ? -12.651 12.254 26.706 1.00 96.06 675 LEU A O 1
ATOM 5313 N N . LEU A 1 676 ? -13.243 11.792 24.590 1.00 95.56 676 LEU A N 1
ATOM 5314 C CA . LEU A 1 676 ? -14.479 11.073 24.931 1.00 95.56 676 LEU A CA 1
ATOM 5315 C C . LEU A 1 676 ? -14.216 9.744 25.654 1.00 95.56 676 LEU A C 1
ATOM 5317 O O . LEU A 1 676 ? -14.909 9.451 26.635 1.00 95.56 676 LEU A O 1
ATOM 5321 N N . ILE A 1 677 ? -13.186 8.984 25.253 1.00 95.94 677 ILE A N 1
ATOM 5322 C CA . ILE A 1 677 ? -12.719 7.806 26.007 1.00 95.94 677 ILE A CA 1
ATOM 5323 C C . ILE A 1 677 ? -12.349 8.235 27.435 1.00 95.94 677 ILE A C 1
ATOM 5325 O O . ILE A 1 677 ? -12.889 7.696 28.404 1.00 95.94 677 ILE A O 1
ATOM 5329 N N . CYS A 1 678 ? -11.474 9.235 27.579 1.00 95.94 678 CYS A N 1
ATOM 5330 C CA . CYS A 1 678 ? -11.008 9.725 28.878 1.00 95.94 678 CYS A CA 1
ATOM 5331 C C . CYS A 1 678 ? -12.158 10.215 29.771 1.00 95.94 678 CYS A C 1
ATOM 5333 O O . CYS A 1 678 ? -12.250 9.794 30.926 1.00 95.94 678 CYS A O 1
ATOM 5335 N N . LEU A 1 679 ? -13.067 11.047 29.247 1.00 95.75 679 LEU A N 1
ATOM 5336 C CA . LEU A 1 679 ? -14.243 11.521 29.984 1.00 95.75 679 LEU A CA 1
ATOM 5337 C C . LEU A 1 679 ? -15.131 10.363 30.443 1.00 95.75 679 LEU A C 1
ATOM 5339 O O . LEU A 1 679 ? -15.535 10.337 31.604 1.00 95.75 679 LEU A O 1
ATOM 5343 N N . THR A 1 680 ? -15.400 9.393 29.570 1.00 95.25 680 THR A N 1
ATOM 5344 C CA . THR A 1 680 ? -16.240 8.228 29.888 1.00 95.25 680 THR A CA 1
ATOM 5345 C C . THR A 1 680 ? -15.624 7.385 31.006 1.00 95.25 680 THR A C 1
ATOM 5347 O O . THR A 1 680 ? -16.309 7.016 31.962 1.00 95.25 680 THR A O 1
ATOM 5350 N N . VAL A 1 681 ? -14.316 7.126 30.940 1.00 95.00 681 VAL A N 1
ATOM 5351 C CA . VAL A 1 681 ? -13.579 6.353 31.952 1.00 95.00 681 VAL A CA 1
ATOM 5352 C C . VAL A 1 681 ? -13.535 7.086 33.296 1.00 95.00 681 VAL A C 1
ATOM 5354 O O . VAL A 1 681 ? -13.785 6.474 34.336 1.00 95.00 681 VAL A O 1
ATOM 5357 N N . ILE A 1 682 ? -13.262 8.394 33.302 1.00 95.25 682 ILE A N 1
ATOM 5358 C CA . ILE A 1 682 ? -13.282 9.220 34.522 1.00 95.25 682 ILE A CA 1
ATOM 5359 C C . ILE A 1 682 ? -14.688 9.231 35.135 1.00 95.25 682 ILE A C 1
ATOM 5361 O O . ILE A 1 682 ? -14.841 9.044 36.342 1.00 95.25 682 ILE A O 1
ATOM 5365 N N . ALA A 1 683 ? -15.721 9.382 34.306 1.00 95.81 683 ALA A N 1
ATOM 5366 C CA . ALA A 1 683 ? -17.106 9.435 34.746 1.00 95.81 683 ALA A CA 1
ATOM 5367 C C . ALA A 1 683 ? -17.574 8.120 35.392 1.00 95.81 683 ALA A C 1
ATOM 5369 O O . ALA A 1 683 ? -18.185 8.155 36.462 1.00 95.81 683 ALA A O 1
ATOM 5370 N N . PHE A 1 684 ? -17.222 6.964 34.816 1.00 95.31 684 PHE A N 1
ATOM 5371 C CA . PHE A 1 684 ? -17.470 5.661 35.443 1.00 95.31 684 PHE A CA 1
ATOM 5372 C C . PHE A 1 684 ? -16.739 5.508 36.785 1.00 95.31 684 PHE A C 1
ATOM 5374 O O . PHE A 1 684 ? -17.354 5.073 37.758 1.00 95.31 684 PHE A O 1
ATOM 5381 N N . ASN A 1 685 ? -15.474 5.927 36.888 1.00 93.31 685 ASN A N 1
ATOM 5382 C CA . ASN A 1 685 ? -14.747 5.879 38.162 1.00 93.31 685 ASN A CA 1
ATOM 5383 C C . ASN A 1 685 ? -15.393 6.774 39.236 1.00 93.31 685 ASN A C 1
ATOM 5385 O O . ASN A 1 685 ? -15.657 6.298 40.338 1.00 93.31 685 ASN A O 1
ATOM 5389 N N . PHE A 1 686 ? -15.757 8.019 38.907 1.00 94.69 686 PHE A N 1
ATOM 5390 C CA . PHE A 1 686 ? -16.440 8.928 39.839 1.00 94.69 686 PHE A CA 1
ATOM 5391 C C . PHE A 1 686 ? -17.806 8.406 40.310 1.00 94.69 686 PHE A C 1
ATOM 5393 O O . PHE A 1 686 ? -18.168 8.589 41.475 1.00 94.69 686 PHE A O 1
ATOM 5400 N N . VAL A 1 687 ? -18.574 7.743 39.438 1.00 94.88 687 VAL A N 1
ATOM 5401 C CA . VAL A 1 687 ? -19.831 7.088 39.839 1.00 94.88 687 VAL A CA 1
ATOM 5402 C C . VAL A 1 687 ? -19.551 5.855 40.705 1.00 94.88 687 VAL A C 1
ATOM 5404 O O . VAL A 1 687 ? -20.264 5.640 41.684 1.00 94.88 687 VAL A O 1
ATOM 5407 N N . GLY A 1 688 ? -18.496 5.088 40.416 1.00 92.50 688 GLY A N 1
ATOM 5408 C CA . GLY A 1 688 ? -18.049 3.953 41.230 1.00 92.50 688 GLY A CA 1
ATOM 5409 C C . GLY A 1 688 ? -17.667 4.350 42.658 1.00 92.50 688 GLY A C 1
ATOM 5410 O O . GLY A 1 688 ? -18.197 3.774 43.611 1.00 92.50 688 GLY A O 1
ATOM 5411 N N . ASP A 1 689 ? -16.834 5.379 42.817 1.00 90.81 689 ASP A N 1
ATOM 5412 C CA . ASP A 1 689 ? -16.474 5.939 44.128 1.00 90.81 689 ASP A CA 1
ATOM 5413 C C . ASP A 1 689 ? -17.695 6.548 44.838 1.00 90.81 689 ASP A C 1
ATOM 5415 O O . ASP A 1 689 ? -17.925 6.301 46.021 1.00 90.81 689 ASP A O 1
ATOM 5419 N N . GLY A 1 690 ? -18.563 7.253 44.106 1.00 91.31 690 GLY A N 1
ATOM 5420 C CA . GLY A 1 690 ? -19.829 7.758 44.638 1.00 91.31 690 GLY A CA 1
ATOM 5421 C C . GLY A 1 690 ? -20.748 6.669 45.195 1.00 91.31 690 GLY A C 1
ATOM 5422 O O . GLY A 1 690 ? -21.389 6.855 46.232 1.00 91.31 690 GLY A O 1
ATOM 5423 N N . LEU A 1 691 ? -20.817 5.520 44.516 1.00 91.25 691 LEU A N 1
ATOM 5424 C CA . LEU A 1 691 ? -21.556 4.343 44.975 1.00 91.25 691 LEU A CA 1
ATOM 5425 C C . LEU A 1 691 ? -20.878 3.713 46.196 1.00 91.25 691 LEU A C 1
ATOM 5427 O O . LEU A 1 691 ? -21.570 3.332 47.140 1.00 91.25 691 LEU A O 1
ATOM 5431 N N . ARG A 1 692 ? -19.543 3.658 46.222 1.00 89.06 692 ARG A N 1
ATOM 5432 C CA . ARG A 1 692 ? -18.757 3.146 47.353 1.00 89.06 692 ARG A CA 1
ATOM 5433 C C . ARG A 1 692 ? -19.022 3.942 48.628 1.00 89.06 692 ARG A C 1
ATOM 5435 O O . ARG A 1 692 ? -19.422 3.350 49.629 1.00 89.06 692 ARG A O 1
ATOM 5442 N N . ASP A 1 693 ? -18.902 5.265 48.561 1.00 87.31 693 ASP A N 1
ATOM 5443 C CA . ASP A 1 693 ? -19.205 6.184 49.666 1.00 87.31 693 ASP A CA 1
ATOM 5444 C C . ASP A 1 693 ? -20.657 6.057 50.146 1.00 87.31 693 ASP A C 1
ATOM 5446 O O . ASP A 1 693 ? -20.972 6.193 51.332 1.00 87.31 693 ASP A O 1
ATOM 5450 N N . ALA A 1 694 ? -21.578 5.821 49.210 1.00 87.19 694 ALA A N 1
ATOM 5451 C CA . ALA A 1 694 ? -22.989 5.678 49.520 1.00 87.19 694 ALA A CA 1
ATOM 5452 C C . ALA A 1 694 ? -23.290 4.369 50.266 1.00 87.19 694 ALA A C 1
ATOM 5454 O O . ALA A 1 694 ? -24.089 4.374 51.214 1.00 87.19 694 ALA A O 1
ATOM 5455 N N . PHE A 1 695 ? -22.635 3.275 49.868 1.00 84.44 695 PHE A N 1
ATOM 5456 C CA . PHE A 1 695 ? -22.773 1.956 50.480 1.00 84.44 695 PHE A CA 1
ATOM 5457 C C . PHE A 1 695 ? -21.974 1.777 51.781 1.00 84.44 695 PHE A C 1
ATOM 5459 O O . PHE A 1 695 ? -22.391 0.956 52.596 1.00 84.44 695 PHE A O 1
ATOM 5466 N N . ASP A 1 696 ? -20.899 2.534 52.038 1.00 78.75 696 ASP A N 1
ATOM 5467 C CA . ASP A 1 696 ? -20.136 2.429 53.294 1.00 78.75 696 ASP A CA 1
ATOM 5468 C C . ASP A 1 696 ? -20.965 2.923 54.507 1.00 78.75 696 ASP A C 1
ATOM 5470 O O . ASP A 1 696 ? -21.319 4.106 54.600 1.00 78.75 696 ASP A O 1
ATOM 5474 N N . PRO A 1 697 ? -21.311 2.063 55.485 1.00 61.59 697 PRO A N 1
ATOM 5475 C CA . PRO A 1 697 ? -22.071 2.482 56.658 1.00 61.59 697 PRO A CA 1
ATOM 5476 C C . PRO A 1 697 ? -21.239 3.272 57.685 1.00 61.59 697 PRO A C 1
ATOM 5478 O O . PRO A 1 697 ? -21.839 3.954 58.517 1.00 61.59 697 PRO A O 1
ATOM 5481 N N . LYS A 1 698 ? -19.900 3.203 57.650 1.00 56.53 698 LYS A N 1
ATOM 5482 C CA . LYS A 1 698 ? -18.985 3.742 58.674 1.00 56.53 698 LYS A CA 1
ATOM 5483 C C . LYS A 1 698 ? -18.501 5.169 58.418 1.00 56.53 698 LYS A C 1
ATOM 5485 O O . LYS A 1 698 ? -18.077 5.814 59.369 1.00 56.53 698 LYS A O 1
ATOM 5490 N N . MET A 1 699 ? -18.605 5.695 57.195 1.00 50.50 699 MET A N 1
ATOM 5491 C CA . MET A 1 699 ? -18.059 7.016 56.821 1.00 50.50 699 MET A CA 1
ATOM 5492 C C . MET A 1 699 ? -18.611 8.234 57.593 1.00 50.50 699 MET A C 1
ATOM 5494 O O . MET A 1 699 ? -18.093 9.335 57.411 1.00 50.50 699 MET A O 1
ATOM 5498 N N . LYS A 1 700 ? -19.657 8.079 58.422 1.00 40.47 700 LYS A N 1
ATOM 5499 C CA . LYS A 1 700 ? -20.158 9.120 59.343 1.00 40.47 700 LYS A CA 1
ATOM 5500 C C . LYS A 1 700 ? -20.624 8.529 60.674 1.00 40.47 700 LYS A C 1
ATOM 5502 O O . LYS A 1 700 ? -21.828 8.439 60.928 1.00 40.47 700 LYS A O 1
ATOM 5507 N N . ARG A 1 701 ? -19.656 8.160 61.509 1.00 36.78 701 ARG A N 1
ATOM 5508 C CA . ARG A 1 701 ? -19.784 8.236 62.966 1.00 36.78 701 ARG A CA 1
ATOM 5509 C C . ARG A 1 701 ? -18.851 9.327 63.474 1.00 36.78 701 ARG A C 1
ATOM 5511 O O . ARG A 1 701 ? -17.777 9.464 62.851 1.00 36.78 701 ARG A O 1
#

Mean predicted aligned error: 16.86 Å

Radius of gyration: 54.21 Å; Cα contacts (8 Å, |Δi|>4): 1090; chains: 1; bounding box: 124×111×160 Å